Protein 4N4U (pdb70)

CATH classification: 3.40.190.170

Sequence (606 aa):
MATWMAYTFGPSENLANVQGMKRVMEDIEKNTGGEEVKFRLRLAGSSLPIQATDITQQAVGNGTVRFADDGFYLGNVRIAGILRLPMLLRSQEDFDKAYAIMKPYVERDFGKQGVVVLGHFSFPHQVIFSARKLESLADIKGQKLRVSSSPEQAAFVQRRAGGIPVTLGGAEVPSALSSAGTIDGALTASAGGGKIWGDMLKYNLRLPVNYFDGFYLVNKKAFEALSPEMQAKKMRESVARQAPGTTAQIAKEEEGEVTDALRQKGMVIVPSSTPAMEQAATDLVSGYWEDWARREQQGPEAVQALAEVRKALGRTWMAYTFGPSSENLANVQQGMKRVMEDIEKNTGGEVKFRLRLAGSLPIQATDITQQAVGNGTVRFADDGFYLGNVRIAGILRLPMLLRSQEDFDKAYAIMKPYVERDFGKKQGVVVLGHFSFPHQVIFSARKLESLADIKGQKKLRVSSSPEQAAFVQRAGGIPVTLGGAEVPSALSAGTIDGALTASAGGGKIWGDMLKYNLRLPVNYFDGFYLVNKKAFEALSPEMQAKMRESVARQAPGTTAQIAKEEEGEVTDALRQKGMVIVPSSTPAMEQAATDLVSGYWEDWARREQGPEAVQALAEVRKALGR

Solvent-accessible surface area: 25251 Å² total; per-residue (Å²): 119,42,93,5,62,0,1,0,24,1,88,42,112,110,64,8,7,0,60,0,0,82,76,0,13,87,15,0,51,149,34,4,71,14,81,1,94,25,27,32,101,36,28,67,73,45,145,23,128,38,84,56,0,0,100,7,0,16,111,33,82,0,95,0,0,0,0,0,78,0,47,66,32,0,169,13,0,6,0,2,38,2,2,0,0,6,56,42,58,112,14,8,90,87,0,33,74,32,0,93,84,27,0,62,91,35,0,18,166,61,20,1,20,13,15,16,29,1,2,44,27,26,26,5,0,0,0,23,114,124,0,74,37,29,84,37,0,164,44,12,72,0,24,0,70,31,99,34,7,19,10,0,0,98,90,13,33,7,86,41,39,100,33,40,32,104,90,0,32,59,10,19,53,77,36,83,1,15,0,0,1,9,9,0,44,37,5,0,84,92,10,9,16,23,4,26,42,0,0,48,0,12,1,15,17,45,2,0,0,0,0,0,12,66,174,16,4,92,89,32,49,108,114,32,42,58,78,0,109,81,0,0,64,121,39,5,81,28,0,29,60,36,9,54,136,55,9,36,87,13,11,78,48,4,100,80,28,8,12,50,29,25,90,32,62,120,78,25,31,109,45,0,5,96,70,0,25,49,27,0,59,56,12,0,155,150,70,16,118,67,2,55,92,0,0,59,82,0,56,180,44,20,69,75,113,18,59,0,5,0,30,1,85,42,114,104,61,11,7,0,62,0,0,61,79,0,12,114,16,0,38,177,32,7,73,30,131,1,90,18,158,43,98,45,29,68,54,32,127,19,120,77,66,12,3,0,19,6,0,15,113,37,75,0,101,0,0,0,0,0,83,0,54,48,4,0,67,7,0,5,0,3,32,2,1,0,0,4,46,42,96,105,16,14,80,89,0,28,72,33,0,89,84,42,0,61,80,1,0,20,51,37,20,1,23,12,14,15,34,2,13,47,27,24,28,4,0,0,0,42,107,100,0,66,40,24,60,39,0,134,43,0,86,0,42,10,84,36,98,33,8,24,17,0,0,115,95,7,35,5,79,37,21,124,46,39,34,90,91,0,50,74,11,11,91,78,55,82,9,20,0,0,2,14,11,0,42,38,4,0,118,120,17,11,129,51,11,111,41,0,0,54,0,12,1,13,27,42,2,0,0,0,0,0,12,72,174,12,6,100,88,31,51,101,118,38,40,61,79,0,106,77,0,0,64,127,40,4,80,28,0,30,60,34,8,50,140,59,8,35,90,20,9,76,49,9,111,154,148,38,12,59,31,26,99,35,68,110,81,26,27,82,46,0,1,94,68,0,25,35,34,0,64,56,32,0,153,119,19,5,62,33,1,59,94,0,0,54,71,0,54,183,46,20,68,64

Secondary structure (DSSP, 8-state):
-EEEEEE-S--STTSHHHHHHHHHHHHHHHHTTTSEEEEEE-TTSSS--GGGHHHHHHTTSSSEEEES-GGGT-GGGGGGGSTTT--SHHHHHHHHHHHHHHHHHHHHHTTEEEEEEEEEEEEEEEESS--SSSGGGTT-EEEESSHHHHHHHHHTT-EEEE--GGGHHHHHHHTS-SEEEE-IIIIIHHTGGG--EEEEEEEEEEEEEEEEEHHHHHTS-HHHHHHHHHHHHHHHHHHHHHHHHHHHHHHHHHHHHT-EEEE--HHHHHHHHHHHHHHHHHHHHHH-HHHHHHHHHHHHHHT-/-EEEE-S--STTSHHHHHHHHHHHHHHHHTTTSS-EEEE-TTSSS--TT-HHHHHHHTSSSEEEES--TTT-GGGGGGGSTTT--SHHHHHHHHHHHHHHHHHHHHTTTEEEEEEEEEEEEEEEESS---SHHHHTT-EEE-SSHHHHHHHHHTT-EEE---GGGHHHHHHHTS--EEEE-IIIIIHHSGGG--EEEEEEEEEEEEEEEEEHHHHHHS-HHHHHHHHHHHHHHHHHHHHHHHHHHHHHHHHHHHTT-EEE---HHHHHHHHHHHHHHHHHHHHHH-HHHHHHHHHHHHHHT-

Nearest PDB structures (foldseek):
  4n4u-assembly2_B  TM=9.955E-01  e=5.069E-57  Bordetella bronchiseptica RB50
  2pfy-assembly4_D  TM=8.305E-01  e=2.444E-24  Bordetella pertussis Tohama I
  4n6d-assembly1_A  TM=8.624E-01  e=3.225E-19  Maridesulfovibrio salexigens DSM 2638
  7nr2-assembly2_BBB  TM=8.253E-01  e=1.639E-19  Sagittula stellata E-37
  4di3-assembly1_D  TM=8.266E-01  e=2.397E-15  Treponema pallidum subsp. pallidum str. Nichols

InterPro domains:
  IPR018389 TRAP transporter solute receptor DctP [PF03480] (39-306)
  IPR018389 TRAP transporter solute receptor DctP [PTHR33376] (4-321)
  IPR038404 TRAP transporter solute receptor DctP superfamily [G3DSA:3.40.190.170] (25-326)

Structure (mmCIF, N/CA/C/O backbone):
data_4N4U
#
_entry.id   4N4U
#
_cell.length_a   59.568
_cell.length_b   68.532
_cell.length_c   153.008
_cell.angle_alpha   90.00
_cell.angle_beta   90.00
_cell.angle_gamma   90.00
#
_symmetry.space_group_name_H-M   'P 21 21 21'
#
loop_
_entity.id
_entity.type
_entity.pdbx_description
1 polymer 'Putative ABC transporter periplasmic solute-binding protein'
2 non-polymer GLYCEROL
3 water water
#
loop_
_atom_site.group_PDB
_atom_site.id
_atom_site.type_symbol
_atom_site.label_atom_id
_atom_site.label_alt_id
_atom_site.label_comp_id
_atom_site.label_asym_id
_atom_site.label_entity_id
_atom_site.label_seq_id
_atom_site.pdbx_PDB_ins_code
_atom_site.Cartn_x
_atom_site.Cartn_y
_atom_site.Cartn_z
_atom_site.occupancy
_atom_site.B_iso_or_equiv
_atom_site.auth_seq_id
_atom_site.auth_comp_id
_atom_site.auth_asym_id
_atom_site.auth_atom_id
_atom_site.pdbx_PDB_model_num
ATOM 1 N N . MET A 1 23 ? -0.538 93.504 21.015 1.00 53.87 23 MET A N 1
ATOM 2 C CA . MET A 1 23 ? 0.408 94.587 21.273 1.00 62.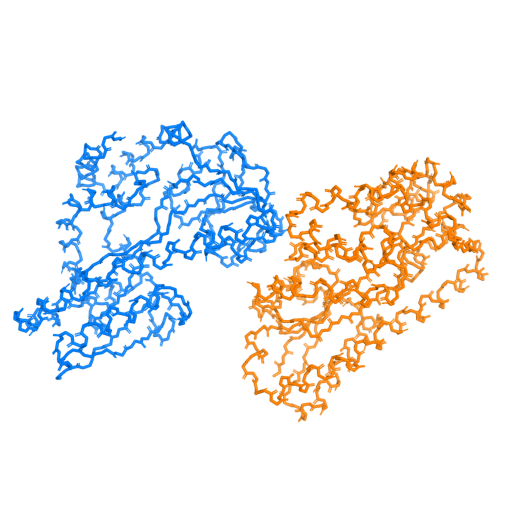28 23 MET A CA 1
ATOM 3 C C . MET A 1 23 ? 1.911 94.263 21.390 1.00 78.90 23 MET A C 1
ATOM 4 O O . MET A 1 23 ? 2.699 95.172 21.364 1.00 49.31 23 MET A O 1
ATOM 6 N N . ALA A 1 24 ? 2.301 92.990 21.569 1.00 56.39 24 ALA A N 1
ATOM 7 C CA . ALA A 1 24 ? 3.700 92.565 21.335 1.00 55.04 24 ALA A CA 1
ATOM 8 C C . ALA A 1 24 ? 3.881 91.113 20.886 1.00 48.15 24 ALA A C 1
ATOM 9 O O . ALA A 1 24 ? 3.145 90.271 21.372 1.00 34.15 24 ALA A O 1
ATOM 11 N N . THR A 1 25 ? 4.888 90.853 20.020 1.00 42.99 25 THR A N 1
ATOM 12 C CA . THR A 1 25 ? 5.330 89.489 19.655 1.00 31.24 25 THR A CA 1
ATOM 13 C C . THR A 1 25 ? 6.706 89.224 20.202 1.00 33.05 25 THR A C 1
ATOM 14 O O . THR A 1 25 ? 7.655 89.861 19.871 1.00 36.28 25 THR A O 1
ATOM 18 N N . TRP A 1 26 ? 6.768 88.250 21.085 1.00 25.96 26 TRP A N 1
ATOM 19 C CA . TRP A 1 26 ? 7.967 87.958 21.839 1.00 25.07 26 TRP A CA 1
ATOM 20 C C . TRP A 1 26 ? 8.684 86.780 21.231 1.00 26.62 26 TRP A C 1
ATOM 21 O O . TRP A 1 26 ? 8.046 85.789 20.888 1.00 29.13 26 TRP A O 1
ATOM 32 N N . MET A 1 27 ? 10.006 86.872 21.159 1.00 28.34 27 MET A N 1
ATOM 33 C CA . MET A 1 27 ? 10.847 85.746 20.760 1.00 29.38 27 MET A CA 1
ATOM 34 C C . MET A 1 27 ? 10.879 84.696 21.848 1.00 26.92 27 MET A C 1
ATOM 35 O O . MET A 1 27 ? 11.102 85.025 23.002 1.00 25.58 27 MET A O 1
ATOM 40 N N . ALA A 1 28 ? 10.659 83.432 21.480 1.00 24.18 28 ALA A N 1
ATOM 41 C CA . ALA A 1 28 ? 10.722 82.326 22.409 1.00 22.93 28 ALA A CA 1
ATOM 42 C C . ALA A 1 28 ? 11.707 81.305 21.869 1.00 27.68 28 ALA A C 1
ATOM 43 O O . ALA A 1 28 ? 11.850 81.169 20.644 1.00 27.62 28 ALA A O 1
ATOM 45 N N . TYR A 1 29 ? 12.339 80.594 22.797 1.00 29.01 29 TYR A N 1
ATOM 46 C CA . TYR A 1 29 ? 13.353 79.594 22.478 1.00 30.60 29 TYR A CA 1
ATOM 47 C C . TYR A 1 29 ? 13.149 78.362 23.346 1.00 27.55 29 TYR A C 1
ATOM 48 O O . TYR A 1 29 ? 12.575 78.441 24.434 1.00 24.80 29 TYR A O 1
ATOM 57 N N . THR A 1 30 ? 13.624 77.207 22.890 1.00 25.47 30 THR A N 1
ATOM 58 C CA . THR A 1 30 ? 13.513 75.980 23.663 1.00 24.85 30 THR A CA 1
ATOM 59 C C . THR A 1 30 ? 14.763 75.162 23.442 1.00 29.94 30 THR A C 1
ATOM 60 O O . THR A 1 30 ? 15.375 75.261 22.379 1.00 26.73 30 THR A O 1
ATOM 64 N N . PHE A 1 31 ? 15.145 74.400 24.455 1.00 27.43 31 PHE A N 1
ATOM 65 C CA . PHE A 1 31 ? 16.289 73.468 24.361 1.00 29.89 31 PHE A CA 1
ATOM 66 C C . PHE A 1 31 ? 15.951 72.217 23.522 1.00 37.84 31 PHE A C 1
ATOM 67 O O . PHE A 1 31 ? 16.851 71.448 23.160 1.00 31.18 31 PHE A O 1
ATOM 75 N N . GLY A 1 32 ? 14.673 72.019 23.205 1.00 29.63 32 GLY A N 1
ATOM 76 C CA . GLY A 1 32 ? 14.266 70.970 22.245 1.00 33.26 32 GLY A CA 1
ATOM 77 C C . GLY A 1 32 ? 14.564 71.305 20.794 1.00 35.10 32 GLY A C 1
ATOM 78 O O . GLY A 1 32 ? 14.161 72.352 20.317 1.00 31.35 32 GLY A O 1
ATOM 79 N N . PRO A 1 33 ? 15.274 70.407 20.065 1.00 28.83 33 PRO A N 1
ATOM 80 C CA . PRO A 1 33 ? 15.624 70.653 18.674 1.00 34.32 33 PRO A CA 1
ATOM 81 C C . PRO A 1 33 ? 14.563 70.334 17.614 1.00 29.79 33 PRO A C 1
ATOM 82 O O . PRO A 1 33 ? 14.747 70.695 16.452 1.00 36.37 33 PRO A O 1
ATOM 86 N N . SER A 1 34 ? 13.494 69.624 17.958 1.00 32.60 34 SER A N 1
ATOM 87 C CA . SER A 1 34 ? 12.465 69.357 16.965 1.00 40.10 34 SER A CA 1
ATOM 88 C C . SER A 1 34 ? 11.058 69.341 17.534 1.00 32.16 34 SER A C 1
ATOM 89 O O . SER A 1 34 ? 10.863 69.179 18.729 1.00 33.69 34 SER A O 1
ATOM 92 N N . GLU A 1 35 ? 10.097 69.470 16.632 1.00 36.14 35 GLU A N 1
ATOM 93 C CA . GLU A 1 35 ? 8.691 69.660 16.960 1.00 34.35 35 GLU A CA 1
ATOM 94 C C . GLU A 1 35 ? 8.018 68.417 17.531 1.00 41.64 35 GLU A C 1
ATOM 95 O O . GLU A 1 35 ? 6.996 68.534 18.191 1.00 38.51 35 GLU A O 1
ATOM 101 N N . ASN A 1 36 ? 8.564 67.228 17.282 1.00 36.40 36 ASN A N 1
ATOM 102 C CA . ASN A 1 36 ? 7.956 65.996 17.831 1.00 39.57 36 ASN A CA 1
ATOM 103 C C . ASN A 1 36 ? 8.144 65.800 19.336 1.00 38.95 36 ASN A C 1
ATOM 104 O O . ASN A 1 36 ? 7.477 64.962 19.935 1.00 37.77 36 ASN A O 1
ATOM 109 N N . LEU A 1 37 ? 9.041 66.566 19.947 1.00 26.15 37 LEU A N 1
ATOM 110 C CA . LEU A 1 37 ? 9.389 66.343 21.330 1.00 25.62 37 LEU A CA 1
ATOM 111 C C . LEU A 1 37 ? 8.273 66.857 22.227 1.00 26.49 37 LEU A C 1
ATOM 112 O O . LEU A 1 37 ? 7.686 67.908 21.955 1.00 25.62 37 LEU A O 1
ATOM 117 N N . ALA A 1 38 ? 8.006 66.101 23.303 1.00 24.37 38 ALA A N 1
ATOM 118 C CA . ALA A 1 38 ? 6.905 66.377 24.220 1.00 26.24 38 ALA A CA 1
ATOM 119 C C . ALA A 1 38 ? 7.170 67.680 24.936 1.00 21.16 38 ALA A C 1
ATOM 120 O O . ALA A 1 38 ? 6.224 68.428 25.176 1.00 21.79 38 ALA A O 1
ATOM 122 N N . ASN A 1 39 ? 8.441 67.989 25.224 1.00 22.17 39 ASN A N 1
ATOM 123 C CA . ASN A 1 39 ? 8.734 69.313 25.848 1.00 25.05 39 ASN A CA 1
ATOM 124 C C . ASN A 1 39 ? 8.381 70.475 24.910 1.00 23.85 39 ASN A C 1
ATOM 125 O O . ASN A 1 39 ? 7.851 71.505 25.336 1.00 25.25 39 ASN A O 1
ATOM 130 N N . VAL A 1 40 ? 8.638 70.310 23.614 1.00 23.22 40 VAL A N 1
ATOM 131 C CA . VAL A 1 40 ? 8.327 71.335 22.644 1.00 24.44 40 VAL A CA 1
ATOM 132 C C . VAL A 1 40 ? 6.821 71.498 22.456 1.00 19.54 40 VAL A C 1
ATOM 133 O O . VAL A 1 40 ? 6.315 72.603 22.414 1.00 25.44 40 VAL A O 1
ATOM 137 N N . GLN A 1 41 ? 6.102 70.379 22.428 1.00 24.74 41 GLN A N 1
ATOM 138 C CA . GLN A 1 41 ? 4.647 70.404 22.337 1.00 22.92 41 GLN A CA 1
ATOM 139 C C . GLN A 1 41 ? 4.057 71.091 23.549 1.00 21.17 41 GLN A C 1
ATOM 140 O O . GLN A 1 41 ? 3.119 71.873 23.444 1.00 22.90 41 GLN A O 1
ATOM 146 N N . GLY A 1 42 ? 4.657 70.812 24.689 1.00 22.09 42 GLY A N 1
ATOM 147 C CA . GLY A 1 42 ? 4.239 71.436 25.938 1.00 21.32 42 GLY A CA 1
ATOM 148 C C . GLY A 1 42 ? 4.510 72.919 25.940 1.00 22.01 42 GLY A C 1
ATOM 149 O O . GLY A 1 42 ? 3.659 73.720 26.346 1.00 22.03 42 GLY A O 1
ATOM 150 N N . MET A 1 43 ? 5.696 73.306 25.477 1.00 22.62 43 MET A N 1
ATOM 151 C CA . MET A 1 43 ? 6.002 74.721 25.272 1.00 28.58 43 MET A CA 1
ATOM 152 C C . MET A 1 43 ? 4.954 75.421 24.395 1.00 25.97 43 MET A C 1
ATOM 153 O O . MET A 1 43 ? 4.486 76.532 24.715 1.00 26.32 43 MET A O 1
ATOM 158 N N . LYS A 1 44 ? 4.549 74.789 23.278 1.00 22.83 44 LYS A N 1
ATOM 159 C CA . LYS A 1 44 ? 3.525 75.343 22.429 1.00 28.07 44 LYS A CA 1
ATOM 160 C C . LYS A 1 44 ? 2.195 75.517 23.150 1.00 21.83 44 LYS A C 1
ATOM 161 O O . LYS A 1 44 ? 1.521 76.529 22.962 1.00 25.44 44 LYS A O 1
ATOM 167 N N . ARG A 1 45 ? 1.825 74.545 23.962 1.00 23.19 45 ARG A N 1
ATOM 168 C CA . ARG A 1 45 ? 0.597 74.654 24.747 1.00 20.84 45 ARG A CA 1
ATOM 169 C C . ARG A 1 45 ? 0.658 75.804 25.736 1.00 20.73 45 ARG A C 1
ATOM 170 O O . ARG A 1 45 ? -0.314 76.521 25.891 1.00 21.46 45 ARG A O 1
ATOM 178 N N . VAL A 1 46 ? 1.803 75.962 26.390 1.00 19.29 46 VAL A N 1
ATOM 179 C CA . VAL A 1 46 ? 2.005 77.102 27.318 1.00 21.50 46 VAL A CA 1
ATOM 180 C C . VAL A 1 46 ? 1.816 78.434 26.574 1.00 24.05 46 VAL A C 1
ATOM 181 O O . VAL A 1 46 ? 1.057 79.297 26.994 1.00 21.49 46 VAL A O 1
ATOM 185 N N . MET A 1 47 ? 2.457 78.566 25.412 1.00 22.62 47 MET A N 1
ATOM 186 C CA . MET A 1 47 ? 2.417 79.804 24.641 1.00 26.41 47 MET A CA 1
ATOM 187 C C . MET A 1 47 ? 1.012 80.082 24.098 1.00 21.98 47 MET A C 1
ATOM 188 O O . MET A 1 47 ? 0.548 81.205 24.154 1.00 24.08 47 MET A O 1
ATOM 193 N N . GLU A 1 48 ? 0.326 79.046 23.621 1.00 21.98 48 GLU A N 1
ATOM 194 C CA . GLU A 1 48 ? -1.048 79.169 23.187 1.00 22.37 48 GLU A CA 1
ATOM 195 C C . GLU A 1 48 ? -1.976 79.670 24.290 1.00 22.11 48 GLU A C 1
ATOM 196 O O . GLU A 1 48 ? -2.829 80.522 24.052 1.00 23.47 48 GLU A O 1
ATOM 202 N N . ASP A 1 49 ? -1.821 79.111 25.485 1.00 23.14 49 ASP A N 1
ATOM 203 C CA . ASP A 1 49 ? -2.622 79.544 26.615 1.00 21.79 49 ASP A CA 1
ATOM 204 C C . ASP A 1 49 ? -2.331 81.009 26.928 1.00 19.96 49 ASP A C 1
ATOM 205 O O . ASP A 1 49 ? -3.255 81.804 27.052 1.00 21.47 49 ASP A O 1
ATOM 210 N N . ILE A 1 50 ? -1.056 81.377 27.030 1.00 18.65 50 ILE A N 1
ATOM 211 C CA . ILE A 1 50 ? -0.702 82.779 27.261 1.00 19.75 50 ILE A CA 1
ATOM 212 C C . ILE A 1 50 ? -1.365 83.738 26.244 1.00 23.46 50 ILE A C 1
ATOM 213 O O . ILE A 1 50 ? -1.913 84.781 26.610 1.00 20.46 50 ILE A O 1
ATOM 218 N N . GLU A 1 51 ? -1.284 83.383 24.967 1.00 20.96 51 GLU A N 1
ATOM 219 C CA . GLU A 1 51 ? -1.841 84.203 23.897 1.00 23.77 51 GLU A CA 1
ATOM 220 C C . GLU A 1 51 ? -3.349 84.388 24.033 1.00 20.23 51 GLU A C 1
ATOM 221 O O . GLU A 1 51 ? -3.841 85.494 23.961 1.00 23.37 51 GLU A O 1
ATOM 227 N N . LYS A 1 52 ? -4.070 83.288 24.262 1.00 21.60 52 LYS A N 1
ATOM 228 C CA . LYS A 1 52 ? -5.513 83.370 24.504 1.00 22.96 52 LYS A CA 1
ATOM 229 C C . LYS A 1 52 ? -5.852 84.150 25.774 1.00 23.75 52 LYS A C 1
ATOM 230 O O . LYS A 1 52 ? -6.716 85.023 25.766 1.00 26.41 52 LYS A O 1
ATOM 236 N N . ASN A 1 53 ? -5.161 83.832 26.862 1.00 21.35 53 ASN A N 1
ATOM 237 C CA . ASN A 1 53 ? -5.470 84.413 28.169 1.00 22.83 53 ASN A CA 1
ATOM 238 C C . ASN A 1 53 ? -5.179 85.916 28.261 1.00 25.88 53 ASN A C 1
ATOM 239 O O . ASN A 1 53 ? -5.835 86.651 29.025 1.00 25.98 53 ASN A O 1
ATOM 244 N N . THR A 1 54 ? -4.194 86.377 27.483 1.00 21.98 54 THR A N 1
ATOM 245 C CA . THR A 1 54 ? -3.877 87.794 27.392 1.00 25.09 54 THR A CA 1
ATOM 246 C C . THR A 1 54 ? -4.679 88.512 26.293 1.00 25.06 54 THR A C 1
ATOM 247 O O . THR A 1 54 ? -4.446 89.705 26.039 1.00 26.55 54 THR A O 1
ATOM 251 N N . GLY A 1 55 ? -5.613 87.818 25.634 1.00 27.09 55 GLY A N 1
ATOM 252 C CA . GLY A 1 55 ? -6.419 88.399 24.544 1.00 28.13 55 GLY A CA 1
ATOM 253 C C . GLY A 1 55 ? -5.577 88.865 23.365 1.00 28.17 55 GLY A C 1
ATOM 254 O O . GLY A 1 55 ? -5.879 89.885 22.719 1.00 31.40 55 GLY A O 1
ATOM 255 N N . GLY A 1 56 ? -4.511 88.117 23.107 1.00 26.17 56 GLY A N 1
ATOM 256 C CA . GLY A 1 56 ? -3.521 88.435 22.096 1.00 29.98 56 GLY A CA 1
ATOM 257 C C . GLY A 1 56 ? -2.516 89.532 22.397 1.00 29.10 56 GLY A C 1
ATOM 258 O O . GLY A 1 56 ? -1.743 89.880 21.497 1.00 35.67 56 GLY A O 1
ATOM 259 N N . GLU A 1 57 ? -2.489 90.063 23.623 1.00 28.80 57 GLU A N 1
ATOM 260 C CA A GLU A 1 57 ? -1.551 91.138 23.993 0.50 27.93 57 GLU A CA 1
ATOM 261 C CA B GLU A 1 57 ? -1.551 91.142 23.951 0.50 29.05 57 GLU A CA 1
ATOM 262 C C . GLU A 1 57 ? -0.111 90.625 23.931 1.00 28.36 57 GLU A C 1
ATOM 263 O O . GLU A 1 57 ? 0.807 91.350 23.545 1.00 30.82 57 GLU A O 1
ATOM 274 N N . VAL A 1 58 ? 0.081 89.359 24.308 1.00 26.29 58 VAL A N 1
ATOM 275 C CA . VAL A 1 58 ? 1.397 88.733 24.282 1.00 25.84 58 VAL A CA 1
ATOM 276 C C . VAL A 1 58 ? 1.315 87.533 23.349 1.00 27.17 58 VAL A C 1
ATOM 277 O O . VAL A 1 58 ? 0.579 86.587 23.627 1.00 28.34 58 VAL A O 1
ATOM 281 N N . LYS A 1 59 ? 2.014 87.630 22.215 1.00 28.54 59 LYS A N 1
ATOM 282 C CA . LYS A 1 59 ? 2.114 86.557 21.223 1.00 29.87 59 LYS A CA 1
ATOM 283 C C . LYS A 1 59 ? 3.556 86.125 21.136 1.00 27.21 59 LYS A C 1
ATOM 284 O O . LYS A 1 59 ? 4.451 86.874 21.532 1.00 33.52 59 LYS A O 1
ATOM 290 N N . PHE A 1 60 ? 3.777 84.912 20.638 1.00 27.18 60 PHE A N 1
ATOM 291 C CA . PHE A 1 60 ? 5.115 84.342 20.567 1.00 26.55 60 PHE A CA 1
ATOM 292 C C . PHE A 1 60 ? 5.510 83.875 19.191 1.00 35.96 60 PHE A C 1
ATOM 293 O O . PHE A 1 60 ? 4.662 83.476 18.392 1.00 33.13 60 PHE A O 1
ATOM 301 N N . ARG A 1 61 ? 6.815 83.945 18.945 1.00 26.79 61 ARG A N 1
ATOM 302 C CA . ARG A 1 61 ? 7.440 83.267 17.824 1.00 33.30 61 ARG A CA 1
ATOM 303 C C . ARG A 1 61 ? 8.472 82.304 18.427 1.00 28.83 61 ARG A C 1
ATOM 304 O O . ARG A 1 61 ? 9.462 82.722 19.030 1.00 28.26 61 ARG A O 1
ATOM 306 N N . LEU A 1 62 ? 8.228 81.004 18.277 1.00 26.68 62 LEU A N 1
ATOM 307 C CA . LEU A 1 62 ? 9.146 80.001 18.781 1.00 26.30 62 LEU A CA 1
ATOM 308 C C . LEU A 1 62 ? 10.251 79.572 17.809 1.00 26.48 62 LEU A C 1
ATOM 309 O O . LEU A 1 62 ? 10.027 79.352 16.606 1.00 30.88 62 LEU A O 1
ATOM 314 N N . ARG A 1 63 ? 11.467 79.541 18.320 1.00 26.34 63 ARG A N 1
ATOM 315 C CA . ARG A 1 63 ? 12.611 78.982 17.627 1.00 31.93 63 ARG A CA 1
ATOM 316 C C . ARG A 1 63 ? 13.136 77.760 18.383 1.00 28.70 63 ARG A C 1
ATOM 317 O O . ARG A 1 63 ? 13.266 77.757 19.607 1.00 28.03 63 ARG A O 1
ATOM 325 N N . LEU A 1 64 ? 13.469 76.710 17.639 1.00 33.16 64 LEU A N 1
ATOM 326 C CA . LEU A 1 64 ? 13.947 75.482 18.236 1.00 29.06 64 LEU A CA 1
ATOM 327 C C . LEU A 1 64 ? 15.455 75.514 18.453 1.00 29.64 64 LEU A C 1
ATOM 328 O O . LEU A 1 64 ? 16.171 76.338 17.871 1.00 35.10 64 LEU A O 1
ATOM 333 N N . ALA A 1 65 ? 15.925 74.599 19.286 1.00 29.03 65 ALA A N 1
ATOM 334 C CA . ALA A 1 65 ? 17.319 74.582 19.710 1.00 32.60 65 ALA A CA 1
ATOM 335 C C . ALA A 1 65 ? 18.173 74.497 18.465 1.00 45.14 65 ALA A C 1
ATOM 336 O O . ALA A 1 65 ? 17.857 73.734 17.551 1.00 33.00 65 ALA A O 1
ATOM 338 N N . GLY A 1 66 ? 19.199 75.339 18.394 1.00 40.15 66 GLY A N 1
ATOM 339 C CA . GLY A 1 66 ? 20.093 75.376 17.224 1.00 45.61 66 GLY A CA 1
ATOM 340 C C . GLY A 1 66 ? 19.734 76.378 16.136 1.00 50.71 66 GLY A C 1
ATOM 341 O O . GLY A 1 66 ? 20.613 76.800 15.371 1.00 51.44 66 GLY A O 1
ATOM 342 N N . SER A 1 67 ? 18.456 76.759 16.039 1.00 47.21 67 SER A N 1
ATOM 343 C CA A SER A 1 67 ? 18.020 77.728 15.028 0.50 40.68 67 SER A CA 1
ATOM 344 C CA B SER A 1 67 ? 18.014 77.727 15.031 0.50 39.29 67 SER A CA 1
ATOM 345 C C . SER A 1 67 ? 18.477 79.143 15.371 1.00 45.19 67 SER A C 1
ATOM 346 O O . SER A 1 67 ? 18.371 80.042 14.555 1.00 52.60 67 SER A O 1
ATOM 351 N N . LEU A 1 68 ? 18.968 79.342 16.593 1.00 45.84 68 LEU A N 1
ATOM 352 C CA . LEU A 1 68 ? 19.601 80.605 16.977 1.00 40.37 68 LEU A CA 1
ATOM 353 C C . LEU A 1 68 ? 20.969 80.257 17.562 1.00 46.26 68 LEU A C 1
ATOM 354 O O . LEU A 1 68 ? 21.147 79.162 18.103 1.00 43.02 68 LEU A O 1
ATOM 359 N N . PRO A 1 69 ? 21.942 81.177 17.481 1.00 45.57 69 PRO A N 1
ATOM 360 C CA . PRO A 1 69 ? 23.280 80.819 17.944 1.00 45.78 69 PRO A CA 1
ATOM 361 C C . PRO A 1 69 ? 23.395 80.886 19.463 1.00 38.26 69 PRO A C 1
ATOM 362 O O . PRO A 1 69 ? 24.212 81.637 19.996 1.00 46.29 69 PRO A O 1
ATOM 366 N N . ILE A 1 70 ? 22.557 80.092 20.138 1.00 39.14 70 ILE A N 1
ATOM 367 C CA . ILE A 1 70 ? 22.505 79.991 21.585 1.00 41.83 70 ILE A CA 1
ATOM 368 C C . ILE A 1 70 ? 22.773 78.527 21.952 1.00 39.37 70 ILE A C 1
ATOM 369 O O . ILE A 1 70 ? 21.968 77.648 21.638 1.00 43.43 70 ILE A O 1
ATOM 374 N N . GLN A 1 71 ? 23.890 78.262 22.616 1.00 45.55 71 GLN A N 1
ATOM 375 C CA . GLN A 1 71 ? 24.137 76.923 23.191 1.00 52.67 71 GLN A CA 1
ATOM 376 C C . GLN A 1 71 ? 23.156 76.644 24.331 1.00 43.21 71 GLN A C 1
ATOM 377 O O . GLN A 1 71 ? 22.757 77.570 25.027 1.00 40.16 71 GLN A O 1
ATOM 383 N N . ALA A 1 72 ? 22.789 75.371 24.536 1.00 45.93 72 ALA A N 1
ATOM 384 C CA . ALA A 1 72 ? 21.775 74.990 25.546 1.00 41.05 72 ALA A CA 1
ATOM 385 C C . ALA A 1 72 ? 22.076 75.501 26.955 1.00 36.37 72 ALA A C 1
ATOM 386 O O . ALA A 1 72 ? 21.152 75.984 27.687 1.00 42.63 72 ALA A O 1
ATOM 388 N N . THR A 1 73 ? 23.361 75.468 27.326 1.00 34.45 73 THR A N 1
ATOM 389 C CA . THR A 1 73 ? 23.750 75.949 28.662 1.00 31.27 73 THR A CA 1
ATOM 390 C C . THR A 1 73 ? 23.726 77.486 28.777 1.00 25.98 73 THR A C 1
ATOM 391 O O . THR A 1 73 ? 23.945 78.013 29.882 1.00 35.69 73 THR A O 1
ATOM 395 N N . ASP A 1 74 ? 23.454 78.192 27.668 1.00 28.23 74 ASP A N 1
ATOM 396 C CA . ASP A 1 74 ? 23.396 79.658 27.649 1.00 29.45 74 ASP A CA 1
ATOM 397 C C . ASP A 1 74 ? 21.962 80.209 27.495 1.00 27.03 74 ASP A C 1
ATOM 398 O O . ASP A 1 74 ? 21.791 81.399 27.213 1.00 28.56 74 ASP A O 1
ATOM 403 N N . ILE A 1 75 ? 20.939 79.375 27.705 1.00 26.64 75 ILE A N 1
ATOM 404 C CA . ILE A 1 75 ? 19.542 79.870 27.580 1.00 25.00 75 ILE A CA 1
ATOM 405 C C . ILE A 1 75 ? 19.198 80.876 28.680 1.00 24.09 75 ILE A C 1
ATOM 406 O O . ILE A 1 75 ? 18.565 81.897 28.423 1.00 24.12 75 ILE A O 1
ATOM 411 N N . THR A 1 76 ? 19.587 80.587 29.914 1.00 20.75 76 THR A N 1
ATOM 412 C CA . THR A 1 76 ? 19.312 81.516 31.004 1.00 23.10 76 THR A CA 1
ATOM 413 C C . THR A 1 76 ? 19.919 82.896 30.713 1.00 31.45 76 THR A C 1
ATOM 414 O O . THR A 1 76 ? 19.260 83.911 30.907 1.00 24.63 76 THR A O 1
ATOM 418 N N . GLN A 1 77 ? 21.151 82.931 30.212 1.00 26.72 77 GLN A N 1
ATOM 419 C CA A GLN A 1 77 ? 21.753 84.219 29.889 0.50 26.43 77 GLN A CA 1
ATOM 420 C CA B GLN A 1 77 ? 21.824 84.173 29.765 0.50 23.39 77 GLN A CA 1
ATOM 421 C C . GLN A 1 77 ? 21.046 84.920 28.691 1.00 29.05 77 GLN A C 1
ATOM 422 O O . GLN A 1 77 ? 20.888 86.131 28.736 1.00 28.58 77 GLN A O 1
ATOM 433 N N . ALA A 1 78 ? 20.590 84.174 27.677 1.00 24.44 78 ALA A N 1
ATOM 434 C CA . ALA A 1 78 ? 19.847 84.724 26.554 1.00 27.18 78 ALA A CA 1
ATOM 435 C C . ALA A 1 78 ? 18.505 85.308 26.987 1.00 24.70 78 ALA A C 1
ATOM 436 O O . ALA A 1 78 ? 18.075 86.315 26.439 1.00 25.48 78 ALA A O 1
ATOM 438 N N . VAL A 1 79 ? 17.848 84.656 27.952 1.00 23.14 79 VAL A N 1
ATOM 439 C CA . VAL A 1 79 ? 16.571 85.163 28.478 1.00 21.84 79 VAL A CA 1
ATOM 440 C C . VAL A 1 79 ? 16.866 86.415 29.300 1.00 24.72 79 VAL A C 1
ATOM 441 O O . VAL A 1 79 ? 16.177 87.432 29.182 1.00 23.25 79 VAL A O 1
ATOM 445 N N . GLY A 1 80 ? 17.911 86.340 30.109 1.00 23.10 80 GLY A N 1
ATOM 446 C CA . GLY A 1 80 ? 18.257 87.424 31.020 1.00 23.58 80 GLY A CA 1
ATOM 447 C C . GLY A 1 80 ? 18.638 88.717 30.327 1.00 28.77 80 GLY A C 1
ATOM 448 O O . GLY A 1 80 ? 18.361 89.797 30.852 1.00 28.42 80 GLY A O 1
ATOM 449 N N . ASN A 1 81 ? 19.262 88.624 29.153 1.00 27.86 81 ASN A N 1
ATOM 450 C CA . ASN A 1 81 ? 19.619 89.832 28.394 1.00 32.02 81 ASN A CA 1
ATOM 451 C C . ASN A 1 81 ? 18.612 90.227 27.296 1.00 31.74 81 ASN A C 1
ATOM 452 O O . ASN A 1 81 ? 18.813 91.217 26.588 1.00 37.50 81 ASN A O 1
ATOM 457 N N . GLY A 1 82 ? 17.534 89.464 27.159 1.00 29.63 82 GLY A N 1
ATOM 458 C CA . GLY A 1 82 ? 16.466 89.784 26.224 1.00 30.41 82 GLY A CA 1
ATOM 459 C C . GLY A 1 82 ? 16.671 89.393 24.782 1.00 35.86 82 GLY A C 1
ATOM 460 O O . GLY A 1 82 ? 15.863 89.774 23.917 1.00 32.55 82 GLY A O 1
ATOM 461 N N . THR A 1 83 ? 17.729 88.636 24.490 1.00 28.28 83 THR A N 1
ATOM 462 C CA . THR A 1 83 ? 17.896 88.090 23.147 1.00 32.26 83 THR A CA 1
ATOM 463 C C . THR A 1 83 ? 16.659 87.273 22.807 1.00 31.58 83 THR A C 1
ATOM 464 O O . THR A 1 83 ? 16.162 87.329 21.682 1.00 32.45 83 THR A O 1
ATOM 468 N N . VAL A 1 84 ? 16.167 86.530 23.794 1.00 27.65 84 VAL A N 1
ATOM 469 C CA . VAL A 1 84 ? 14.837 85.953 23.719 1.00 27.39 84 VAL A CA 1
ATOM 470 C C . VAL A 1 84 ? 14.092 86.401 24.951 1.00 25.34 84 VAL A C 1
ATOM 471 O O . VAL A 1 84 ? 14.705 86.753 25.948 1.00 28.43 84 VAL A O 1
ATOM 475 N N . ARG A 1 85 ? 12.771 86.401 24.891 1.00 23.56 85 ARG A N 1
ATOM 476 C CA . ARG A 1 85 ? 12.002 86.853 26.055 1.00 27.80 85 ARG A CA 1
ATOM 477 C C . ARG A 1 85 ? 11.418 85.748 26.900 1.00 23.68 85 ARG A C 1
ATOM 478 O O . ARG A 1 85 ? 11.077 85.997 28.048 1.00 20.29 85 ARG A O 1
ATOM 486 N N . PHE A 1 86 ? 11.261 84.554 26.335 1.00 21.72 86 PHE A N 1
ATOM 487 C CA . PHE A 1 86 ? 10.647 83.436 27.010 1.00 20.38 86 PHE A CA 1
ATOM 488 C C . PHE A 1 86 ? 11.247 82.124 26.516 1.00 21.17 86 PHE A C 1
ATOM 489 O O . PHE A 1 86 ? 11.517 81.952 25.323 1.00 22.34 86 PHE A O 1
ATOM 497 N N . ALA A 1 87 ? 11.510 81.220 27.435 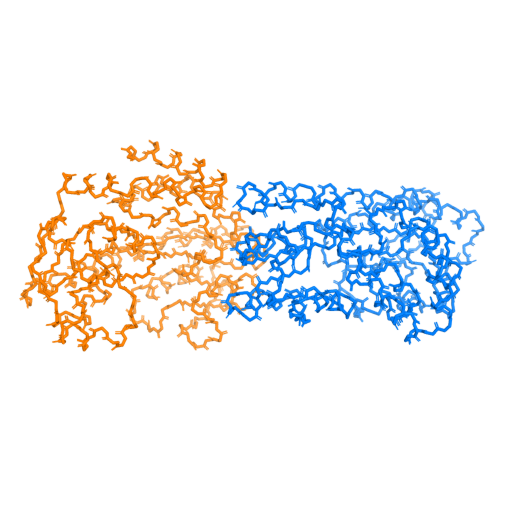1.00 20.32 87 ALA A N 1
ATOM 498 C CA . ALA A 1 87 ? 12.152 79.953 27.057 1.00 19.84 87 ALA A CA 1
ATOM 499 C C . ALA A 1 87 ? 11.893 78.864 28.056 1.00 19.92 87 ALA A C 1
ATOM 500 O O . ALA A 1 87 ? 11.534 79.143 29.194 1.00 19.91 87 ALA A O 1
ATOM 502 N N . ASP A 1 88 ? 12.032 77.600 27.638 1.00 21.60 88 ASP A N 1
ATOM 503 C CA . ASP A 1 88 ? 12.265 76.554 28.645 1.00 18.28 88 ASP A CA 1
ATOM 504 C C . ASP A 1 88 ? 13.754 76.249 28.702 1.00 21.46 88 ASP A C 1
ATOM 505 O O . ASP A 1 88 ? 14.473 76.433 27.743 1.00 21.72 88 ASP A O 1
ATOM 510 N N . ASP A 1 89 ? 14.216 75.819 29.871 1.00 18.69 89 ASP A N 1
ATOM 511 C CA . ASP A 1 89 ? 15.635 75.567 30.062 1.00 19.56 89 ASP A CA 1
ATOM 512 C C . ASP A 1 89 ? 15.832 74.433 31.067 1.00 16.90 89 ASP A C 1
ATOM 513 O O . ASP A 1 89 ? 15.343 74.440 32.204 1.00 18.33 89 ASP A O 1
ATOM 518 N N . GLY A 1 90 ? 16.557 73.421 30.613 1.00 19.15 90 GLY A N 1
ATOM 519 C CA . GLY A 1 90 ? 16.932 72.316 31.450 1.00 18.49 90 GLY A CA 1
ATOM 520 C C . GLY A 1 90 ? 18.414 72.302 31.788 1.00 20.26 90 GLY A C 1
ATOM 521 O O . GLY A 1 90 ? 18.918 71.322 32.327 1.00 20.45 90 GLY A O 1
ATOM 522 N N . PHE A 1 91 ? 19.115 73.382 31.484 1.00 20.64 91 PHE A N 1
ATOM 523 C CA . PHE A 1 91 ? 20.578 73.443 31.618 1.00 21.29 91 PHE A CA 1
ATOM 524 C C . PHE A 1 91 ? 20.975 74.695 32.389 1.00 21.67 91 PHE A C 1
ATOM 525 O O . PHE A 1 91 ? 21.995 75.314 32.122 1.00 24.84 91 PHE A O 1
ATOM 533 N N . TYR A 1 92 ? 20.139 75.022 33.363 1.00 21.79 92 TYR A N 1
ATOM 534 C CA . TYR A 1 92 ? 20.225 76.255 34.156 1.00 19.02 92 TYR A CA 1
ATOM 535 C C . TYR A 1 92 ? 21.192 76.131 35.336 1.00 22.40 92 TYR A C 1
ATOM 536 O O . TYR A 1 92 ? 21.425 77.138 36.025 1.00 21.02 92 TYR A O 1
ATOM 545 N N . LEU A 1 93 ? 21.726 74.933 35.603 1.00 21.22 93 LEU A N 1
ATOM 546 C CA . LEU A 1 93 ? 22.489 74.740 36.861 1.00 21.14 93 LEU A CA 1
ATOM 547 C C . LEU A 1 93 ? 23.799 75.503 36.864 1.00 20.63 93 LEU A C 1
ATOM 548 O O . LEU A 1 93 ? 24.308 75.857 37.930 1.00 23.44 93 LEU A O 1
ATOM 553 N N . GLY A 1 94 ? 24.344 75.796 35.690 1.00 20.46 94 GLY A N 1
ATOM 554 C CA . GLY A 1 94 ? 25.564 76.582 35.593 1.00 23.17 94 GLY A CA 1
ATOM 555 C C . GLY A 1 94 ? 25.380 77.988 36.124 1.00 23.35 94 GLY A C 1
ATOM 556 O O . GLY A 1 94 ? 26.276 78.535 36.780 1.00 23.85 94 GLY A O 1
ATOM 557 N N . ASN A 1 95 ? 24.203 78.559 35.869 1.00 21.96 95 ASN A N 1
ATOM 558 C CA . ASN A 1 95 ? 23.871 79.916 36.322 1.00 22.74 95 ASN A CA 1
ATOM 559 C C . ASN A 1 95 ? 23.205 79.981 37.686 1.00 19.83 95 ASN A C 1
ATOM 560 O O . ASN A 1 95 ? 23.307 81.003 38.374 1.00 21.30 95 ASN A O 1
ATOM 565 N N . VAL A 1 96 ? 22.493 78.922 38.072 1.00 19.05 96 VAL A N 1
ATOM 566 C CA . VAL A 1 96 ? 21.765 78.882 39.338 1.00 16.91 96 VAL A CA 1
ATOM 567 C C . VAL A 1 96 ? 22.227 77.615 40.079 1.00 17.63 96 VAL A C 1
ATOM 568 O O . VAL A 1 96 ? 21.539 76.583 40.137 1.00 17.00 96 VAL A O 1
ATOM 572 N N . ARG A 1 97 ? 23.436 77.709 40.605 1.00 17.94 97 ARG A N 1
ATOM 573 C CA . ARG A 1 97 ? 24.098 76.581 41.240 1.00 18.79 97 ARG A CA 1
ATOM 574 C C . ARG A 1 97 ? 23.314 75.975 42.414 1.00 18.20 97 ARG A C 1
ATOM 575 O O . ARG A 1 97 ? 23.323 74.755 42.585 1.00 18.52 97 ARG A O 1
ATOM 583 N N . ILE A 1 98 ? 22.640 76.807 43.204 1.00 20.69 98 ILE A N 1
ATOM 584 C CA . ILE A 1 98 ? 22.003 76.273 44.410 1.00 20.80 98 ILE A CA 1
ATOM 585 C C . ILE A 1 98 ? 20.815 75.366 44.062 1.00 21.36 98 ILE A C 1
ATOM 586 O O . ILE A 1 98 ? 20.436 74.509 44.845 1.00 22.08 98 ILE A O 1
ATOM 591 N N . ALA A 1 99 ? 20.271 75.491 42.849 1.00 16.79 99 ALA A N 1
ATOM 592 C CA . ALA A 1 99 ? 19.218 74.586 42.397 1.00 16.13 99 ALA A CA 1
ATOM 593 C C . ALA A 1 99 ? 19.685 73.126 42.229 1.00 15.78 99 ALA A C 1
ATOM 594 O O . ALA A 1 99 ? 18.861 72.239 42.045 1.00 16.55 99 ALA A O 1
ATOM 596 N N . GLY A 1 100 ? 20.990 72.876 42.273 1.00 16.30 100 GLY A N 1
ATOM 597 C CA . GLY A 1 100 ? 21.496 71.517 42.044 1.00 16.49 100 GLY A CA 1
ATOM 598 C C . GLY A 1 100 ? 21.018 70.535 43.099 1.00 16.94 100 GLY A C 1
ATOM 599 O O . GLY A 1 100 ? 21.049 69.339 42.851 1.00 16.99 100 GLY A O 1
ATOM 600 N N . ILE A 1 101 ? 20.567 71.036 44.248 1.00 17.26 101 ILE A N 1
ATOM 601 C CA . ILE A 1 101 ? 19.950 70.189 45.293 1.00 18.22 101 ILE A CA 1
ATOM 602 C C . ILE A 1 101 ? 18.816 69.342 44.688 1.00 18.20 101 ILE A C 1
ATOM 603 O O . ILE A 1 101 ? 18.635 68.176 45.059 1.00 17.44 101 ILE A O 1
ATOM 608 N N . LEU A 1 102 ? 18.087 69.925 43.739 1.00 15.65 102 LEU A N 1
ATOM 609 C CA . LEU A 1 102 ? 16.920 69.300 43.137 1.00 16.12 102 LEU A CA 1
ATOM 610 C C . LEU A 1 102 ? 17.262 68.147 42.191 1.00 16.27 102 LEU A C 1
ATOM 611 O O . LEU A 1 102 ? 16.344 67.451 41.725 1.00 17.33 102 LEU A O 1
ATOM 616 N N . ARG A 1 103 ? 18.549 67.905 41.968 1.00 14.34 103 ARG A N 1
ATOM 617 C CA . ARG A 1 103 ? 18.991 66.778 41.129 1.00 16.32 103 ARG A CA 1
ATOM 618 C C . ARG A 1 103 ? 19.950 65.838 41.858 1.00 16.08 103 ARG A C 1
ATOM 619 O O . ARG A 1 103 ? 20.546 64.985 41.249 1.00 15.40 103 ARG A O 1
ATOM 627 N N . LEU A 1 104 ? 20.071 65.958 43.186 1.00 15.68 104 LEU A N 1
ATOM 628 C CA . LEU A 1 104 ? 20.991 65.088 43.913 1.00 17.29 104 LEU A CA 1
ATOM 629 C C . LEU A 1 104 ? 20.465 63.651 43.847 1.00 16.78 104 LEU A C 1
ATOM 630 O O . LEU A 1 104 ? 19.254 63.425 43.888 1.00 16.31 104 LEU A O 1
ATOM 635 N N . PRO A 1 105 ? 21.368 62.681 43.655 1.00 14.49 105 PRO A N 1
ATOM 636 C CA . PRO A 1 105 ? 20.911 61.298 43.408 1.00 13.98 105 PRO A CA 1
ATOM 637 C C . PRO A 1 105 ? 20.150 60.704 44.597 1.00 14.82 105 PRO A C 1
ATOM 638 O O . PRO A 1 105 ? 20.581 60.838 45.742 1.00 16.94 105 PRO A O 1
ATOM 642 N N . MET A 1 106 ? 19.016 60.086 44.287 1.00 15.55 106 MET A N 1
ATOM 643 C CA . MET A 1 106 ? 18.110 59.455 45.253 1.00 15.72 106 MET A CA 1
ATOM 644 C C . MET A 1 106 ? 17.298 60.386 46.118 1.00 17.59 106 MET A C 1
ATOM 645 O O . MET A 1 106 ? 16.504 59.926 46.936 1.00 19.75 106 MET A O 1
ATOM 650 N N . LEU A 1 107 ? 17.490 61.694 45.988 1.00 15.85 107 LEU A N 1
ATOM 651 C CA . LEU A 1 107 ? 16.839 62.601 46.935 1.00 16.01 107 LEU A CA 1
ATOM 652 C C . LEU A 1 107 ? 15.331 62.764 46.685 1.00 16.82 107 LEU A C 1
ATOM 653 O O . LEU A 1 107 ? 14.550 62.740 47.624 1.00 17.90 107 LEU A O 1
ATOM 658 N N . LEU A 1 108 ? 14.928 62.927 45.437 1.00 16.03 108 LEU A N 1
ATOM 659 C CA . LEU A 1 108 ? 13.516 63.148 45.108 1.00 17.32 108 LEU A CA 1
ATOM 660 C C . LEU A 1 108 ? 12.913 61.931 44.446 1.00 18.12 108 LEU A C 1
ATOM 661 O O . LEU A 1 108 ? 13.427 61.477 43.424 1.00 17.96 108 LEU A O 1
ATOM 666 N N . ARG A 1 109 ? 11.787 61.457 44.962 1.00 17.57 109 ARG A N 1
ATOM 667 C CA . ARG A 1 109 ? 11.143 60.228 44.430 1.00 17.87 109 ARG A CA 1
ATOM 668 C C . ARG A 1 109 ? 9.832 60.477 43.708 1.00 18.81 109 ARG A C 1
ATOM 669 O O . ARG A 1 109 ? 9.233 59.542 43.182 1.00 17.48 109 ARG A O 1
ATOM 677 N N . SER A 1 110 ? 9.372 61.719 43.705 1.00 16.35 110 SER A N 1
ATOM 678 C CA . SER A 1 110 ? 8.044 62.053 43.233 1.00 16.66 110 SER A CA 1
ATOM 679 C C . SER A 1 110 ? 7.964 63.531 43.005 1.00 15.84 110 SER A C 1
ATOM 680 O O . SER A 1 110 ? 8.809 64.288 43.479 1.00 17.41 110 SER A O 1
ATOM 683 N N . GLN A 1 111 ? 6.949 63.950 42.259 1.00 16.39 111 GLN A N 1
ATOM 684 C CA . GLN A 1 111 ? 6.700 65.375 42.145 1.00 17.21 111 GLN A CA 1
ATOM 685 C C . GLN A 1 111 ? 6.239 66.011 43.470 1.00 18.01 111 GLN A C 1
ATOM 686 O O . GLN A 1 111 ? 6.467 67.195 43.668 1.00 18.67 111 GLN A O 1
ATOM 692 N N . GLU A 1 112 ? 5.617 65.246 44.367 1.00 18.19 112 GLU A N 1
ATOM 693 C CA . GLU A 1 112 ? 5.312 65.753 45.704 1.00 19.54 112 GLU A CA 1
ATOM 694 C C . GLU A 1 112 ? 6.618 66.067 46.465 1.00 21.35 112 GLU A C 1
ATOM 695 O O . GLU A 1 112 ? 6.732 67.115 47.139 1.00 19.44 112 GLU A O 1
ATOM 701 N N . ASP A 1 113 ? 7.611 65.195 46.323 1.00 18.72 113 ASP A N 1
ATOM 702 C CA . ASP A 1 113 ? 8.942 65.486 46.873 1.00 18.79 113 ASP A CA 1
ATOM 703 C C . ASP A 1 113 ? 9.502 66.755 46.224 1.00 17.55 113 ASP A C 1
ATOM 704 O O . ASP A 1 113 ? 10.067 67.596 46.935 1.00 17.42 113 ASP A O 1
ATOM 709 N N . PHE A 1 114 ? 9.403 66.881 44.898 1.00 18.15 114 PHE A N 1
ATOM 710 C CA . PHE A 1 114 ? 9.881 68.086 44.268 1.00 17.57 114 PHE A CA 1
ATOM 711 C C . PHE A 1 114 ? 9.198 69.315 44.872 1.00 19.57 114 PHE A C 1
ATOM 712 O O . PHE A 1 114 ? 9.847 70.316 45.182 1.00 18.28 114 PHE A O 1
ATOM 720 N N . ASP A 1 115 ? 7.884 69.265 44.996 1.00 19.19 115 ASP A N 1
ATOM 721 C CA . ASP A 1 115 ? 7.138 70.413 45.522 1.00 21.32 115 ASP A CA 1
ATOM 722 C C . ASP A 1 115 ? 7.617 70.791 46.936 1.00 17.81 115 ASP A C 1
ATOM 723 O O . ASP A 1 115 ? 7.780 71.988 47.236 1.00 19.30 115 ASP A O 1
ATOM 728 N N . LYS A 1 116 ? 7.839 69.790 47.778 1.00 18.52 116 LYS A N 1
ATOM 729 C CA . LYS A 1 116 ? 8.321 70.046 49.125 1.00 19.09 116 LYS A CA 1
ATOM 730 C C . LYS A 1 116 ? 9.700 70.696 49.089 1.00 20.33 116 LYS A C 1
ATOM 731 O O . LYS A 1 116 ? 9.954 71.680 49.809 1.00 19.96 116 LYS A O 1
ATOM 737 N N . ALA A 1 117 ? 10.578 70.176 48.235 1.00 17.46 117 ALA A N 1
ATOM 738 C CA . ALA A 1 117 ? 11.923 70.708 48.137 1.00 16.51 117 ALA A CA 1
ATOM 739 C C . ALA A 1 117 ? 11.888 72.101 47.544 1.00 16.93 117 ALA A C 1
ATOM 740 O O . ALA A 1 117 ? 12.646 72.972 47.969 1.00 17.91 117 ALA A O 1
ATOM 742 N N . TYR A 1 118 ? 11.073 72.300 46.504 1.00 15.28 118 TYR A N 1
ATOM 743 C CA . TYR A 1 118 ? 11.054 73.590 45.855 1.00 17.79 118 TYR A CA 1
ATOM 744 C C . TYR A 1 118 ? 10.441 74.686 46.724 1.00 20.00 118 TYR A C 1
ATOM 745 O O . TYR A 1 118 ? 10.844 75.854 46.574 1.00 19.80 118 TYR A O 1
ATOM 754 N N . ALA A 1 119 ? 9.521 74.338 47.639 1.00 19.52 119 ALA A N 1
ATOM 755 C CA . ALA A 1 119 ? 9.005 75.337 48.602 1.00 20.64 119 ALA A CA 1
ATOM 756 C C . ALA A 1 119 ? 10.156 75.952 49.389 1.00 23.68 119 ALA A C 1
ATOM 757 O O . ALA A 1 119 ? 10.133 77.140 49.708 1.00 22.48 119 ALA A O 1
ATOM 759 N N . ILE A 1 120 ? 11.166 75.146 49.686 1.00 20.50 120 ILE A N 1
ATOM 760 C CA . ILE A 1 120 ? 12.364 75.583 50.383 1.00 19.77 120 ILE A CA 1
ATOM 761 C C . ILE A 1 120 ? 13.342 76.312 49.439 1.00 20.53 120 ILE A C 1
ATOM 762 O O . ILE A 1 120 ? 13.917 77.351 49.809 1.00 22.00 120 ILE A O 1
ATOM 767 N N . MET A 1 121 ? 13.540 75.761 48.243 1.00 19.16 121 MET A N 1
ATOM 768 C CA . MET A 1 121 ? 14.537 76.282 47.322 1.00 20.27 121 MET A CA 1
ATOM 769 C C . MET A 1 121 ? 14.087 77.570 46.627 1.00 17.66 121 MET A C 1
ATOM 770 O O . MET A 1 121 ? 14.933 78.391 46.246 1.00 18.44 121 MET A O 1
ATOM 775 N N . LYS A 1 122 ? 12.777 77.737 46.462 1.00 20.01 122 LYS A N 1
ATOM 776 C CA . LYS A 1 122 ? 12.211 78.832 45.646 1.00 19.53 122 LYS A CA 1
ATOM 777 C C . LYS A 1 122 ? 12.826 80.222 45.928 1.00 21.34 122 LYS A C 1
ATOM 778 O O . LYS A 1 122 ? 13.208 80.918 44.992 1.00 20.50 122 LYS A O 1
ATOM 784 N N . PRO A 1 123 ? 12.938 80.644 47.189 1.00 19.70 123 PRO A N 1
ATOM 785 C CA . PRO A 1 123 ? 13.472 82.026 47.374 1.00 22.89 123 PRO A CA 1
ATOM 786 C C . PRO A 1 123 ? 14.909 82.199 46.858 1.00 22.65 123 PRO A C 1
ATOM 787 O O . PRO A 1 123 ? 15.226 83.241 46.280 1.00 22.33 123 PRO A O 1
ATOM 791 N N . TYR A 1 124 ? 15.747 81.163 47.017 1.00 20.82 124 TYR A N 1
ATOM 792 C CA . TYR A 1 124 ? 17.136 81.198 46.584 1.00 18.47 124 TYR A CA 1
ATOM 793 C C . TYR A 1 124 ? 17.178 81.196 45.047 1.00 17.16 124 TYR A C 1
ATOM 794 O O . TYR A 1 124 ? 17.922 81.950 44.434 1.00 19.72 124 TYR A O 1
ATOM 803 N N . VAL A 1 125 ? 16.371 80.318 44.477 1.00 18.08 125 VAL A N 1
ATOM 804 C CA . VAL A 1 125 ? 16.321 80.149 43.019 1.00 18.05 125 VAL A CA 1
ATOM 805 C C . VAL A 1 125 ? 15.771 81.388 42.333 1.00 20.85 125 VAL A C 1
ATOM 806 O O . VAL A 1 125 ? 16.365 81.863 41.348 1.00 18.14 125 VAL A O 1
ATOM 810 N N . GLU A 1 126 ? 14.649 81.917 42.832 1.00 18.81 126 GLU A N 1
ATOM 811 C CA . GLU A 1 126 ? 14.111 83.156 42.261 1.00 19.72 126 GLU A CA 1
ATOM 812 C C . GLU A 1 126 ? 15.086 84.310 42.459 1.00 17.93 126 GLU A C 1
ATOM 813 O O . GLU A 1 126 ? 15.242 85.141 41.580 1.00 19.51 126 GLU A O 1
ATOM 819 N N . ARG A 1 127 ? 15.737 84.394 43.618 1.00 20.15 127 ARG A N 1
ATOM 820 C CA . ARG A 1 127 ? 16.712 85.468 43.824 1.00 19.19 127 ARG A CA 1
ATOM 821 C C . ARG A 1 127 ? 17.817 85.402 42.773 1.00 19.57 127 ARG A C 1
ATOM 822 O O . ARG A 1 127 ? 18.125 86.394 42.123 1.00 21.62 127 ARG A O 1
ATOM 830 N N . ASP A 1 128 ? 18.410 84.230 42.584 1.00 18.80 128 ASP A N 1
ATOM 831 C CA . ASP A 1 128 ? 19.564 84.105 41.700 1.00 18.35 128 ASP A CA 1
ATOM 832 C C . ASP A 1 128 ? 19.220 84.215 40.210 1.00 18.60 128 ASP A C 1
ATOM 833 O O . ASP A 1 128 ? 19.968 84.792 39.470 1.00 20.38 128 ASP A O 1
ATOM 838 N N . PHE A 1 129 ? 18.071 83.693 39.783 1.00 17.39 129 PHE A N 1
ATOM 839 C CA . PHE A 1 129 ? 17.607 83.996 38.429 1.00 17.55 129 PHE A CA 1
ATOM 840 C C . PHE A 1 129 ? 17.361 85.502 38.292 1.00 17.96 129 PHE A C 1
ATOM 841 O O . PHE A 1 129 ? 17.690 86.087 37.265 1.00 20.37 129 PHE A O 1
ATOM 849 N N . GLY A 1 130 ? 16.776 86.128 39.319 1.00 18.60 130 GLY A N 1
ATOM 850 C CA . GLY A 1 130 ? 16.422 87.550 39.255 1.00 21.35 130 GLY A CA 1
ATOM 851 C C . GLY A 1 130 ? 17.640 88.444 39.135 1.00 21.06 130 GLY A C 1
ATOM 852 O O . GLY A 1 130 ? 17.617 89.437 38.402 1.00 21.77 130 GLY A O 1
ATOM 853 N N . LYS A 1 131 ? 18.725 88.088 39.824 1.00 22.18 131 LYS A N 1
ATOM 854 C CA . LYS A 1 131 ? 19.972 88.854 39.714 1.00 23.79 131 LYS A CA 1
ATOM 855 C C . LYS A 1 131 ? 20.549 88.788 38.305 1.00 24.82 131 LYS A C 1
ATOM 856 O O . LYS A 1 131 ? 21.370 89.636 37.901 1.00 27.04 131 LYS A O 1
ATOM 862 N N . GLN A 1 132 ? 20.105 87.786 37.554 1.00 22.57 132 GLN A N 1
ATOM 863 C CA . GLN A 1 132 ? 20.567 87.579 36.200 1.00 22.30 132 GLN A CA 1
ATOM 864 C C . GLN A 1 132 ? 19.525 87.953 35.157 1.00 22.17 132 GLN A C 1
ATOM 865 O O . GLN A 1 132 ? 19.638 87.572 34.008 1.00 24.87 132 GLN A O 1
ATOM 871 N N . GLY A 1 133 ? 18.528 88.738 35.565 1.00 23.53 133 GLY A N 1
ATOM 872 C CA . GLY A 1 133 ? 17.538 89.274 34.651 1.00 22.45 133 GLY A CA 1
ATOM 873 C C . GLY A 1 133 ? 16.400 88.353 34.233 1.00 21.51 133 GLY A C 1
ATOM 874 O O . GLY A 1 133 ? 15.780 88.581 33.194 1.00 22.52 133 GLY A O 1
ATOM 875 N N . VAL A 1 134 ? 16.135 87.321 35.031 1.00 18.97 134 VAL A N 1
ATOM 876 C CA . VAL A 1 134 ? 15.157 86.265 34.692 1.00 18.16 134 VAL A CA 1
ATOM 877 C C . VAL A 1 134 ? 14.128 86.081 35.823 1.00 19.03 134 VAL A C 1
ATOM 878 O O . VAL A 1 134 ? 14.483 86.060 37.014 1.00 18.23 134 VAL A O 1
ATOM 882 N N . VAL A 1 135 ? 12.859 85.924 35.440 1.00 17.45 135 VAL A N 1
ATOM 883 C CA . VAL A 1 135 ? 11.768 85.547 36.340 1.00 17.94 135 VAL A CA 1
ATOM 884 C C . VAL A 1 135 ? 11.329 84.120 36.013 1.00 17.32 135 VAL A C 1
ATOM 885 O O . VAL A 1 135 ? 11.252 83.731 34.845 1.00 17.33 135 VAL A O 1
ATOM 889 N N . VAL A 1 136 ? 11.081 83.336 37.044 1.00 16.07 136 VAL A N 1
ATOM 890 C CA . VAL A 1 136 ? 10.647 81.938 36.907 1.00 15.06 136 VAL A CA 1
ATOM 891 C C . VAL A 1 136 ? 9.130 81.895 36.886 1.00 16.48 136 VAL A C 1
ATOM 892 O O . VAL A 1 136 ? 8.478 82.318 37.848 1.00 18.17 136 VAL A O 1
ATOM 896 N N . LEU A 1 137 ? 8.546 81.374 35.806 1.00 16.66 137 LEU A N 1
ATOM 897 C CA . LEU A 1 137 ? 7.076 81.242 35.715 1.00 16.41 137 LEU A CA 1
ATOM 898 C C . LEU A 1 137 ? 6.537 79.834 35.948 1.00 15.17 137 LEU A C 1
ATOM 899 O O . LEU A 1 137 ? 5.370 79.675 36.217 1.00 17.29 137 LEU A O 1
ATOM 904 N N . GLY A 1 138 ? 7.386 78.817 35.873 1.00 14.65 138 GLY A N 1
ATOM 905 C CA . GLY A 1 138 ? 6.923 77.453 36.124 1.00 15.84 138 GLY A CA 1
ATOM 906 C C . GLY A 1 138 ? 8.016 76.437 35.969 1.00 16.84 138 GLY A C 1
ATOM 907 O O . GLY A 1 138 ? 9.149 76.765 35.624 1.00 16.88 138 GLY A O 1
ATOM 908 N N . HIS A 1 139 ? 7.636 75.184 36.201 1.00 17.79 139 HIS A N 1
ATOM 909 C CA . HIS A 1 139 ? 8.564 74.069 36.195 1.00 16.33 139 HIS A CA 1
ATOM 910 C C . HIS A 1 139 ? 7.847 72.858 35.581 1.00 17.86 139 HIS A C 1
ATOM 911 O O . HIS A 1 139 ? 6.648 72.689 35.754 1.00 19.57 139 HIS A O 1
ATOM 918 N N . PHE A 1 140 ? 8.605 72.010 34.907 1.00 16.00 140 PHE A N 1
ATOM 919 C CA . PHE A 1 140 ? 8.135 70.694 34.526 1.00 18.02 140 PHE A CA 1
ATOM 920 C C . PHE A 1 140 ? 9.270 69.710 34.745 1.00 17.47 140 PHE A C 1
ATOM 921 O O . PHE A 1 140 ? 10.430 70.106 34.909 1.00 15.17 140 PHE A O 1
ATOM 929 N N . SER A 1 141 ? 8.937 68.421 34.686 1.00 18.26 141 SER A N 1
ATOM 930 C CA . SER A 1 141 ? 9.936 67.392 34.874 1.00 15.76 141 SER A CA 1
ATOM 931 C C . SER A 1 141 ? 9.871 66.318 33.798 1.00 18.76 141 SER A C 1
ATOM 932 O O . SER A 1 141 ? 8.809 66.011 33.291 1.00 21.02 141 SER A O 1
ATOM 935 N N . PHE A 1 142 ? 11.038 65.806 33.440 1.00 18.14 142 PHE A N 1
ATOM 936 C CA . PHE A 1 142 ? 11.135 64.495 32.784 1.00 21.72 142 PHE A CA 1
ATOM 937 C C . PHE A 1 142 ? 11.035 63.389 33.823 1.00 22.55 142 PHE A C 1
ATOM 938 O O . PHE A 1 142 ? 11.049 63.637 35.020 1.00 20.92 142 PHE A O 1
ATOM 946 N N . PRO A 1 143 ? 10.872 62.117 33.395 1.00 25.03 143 PRO A N 1
ATOM 947 C CA . PRO A 1 143 ? 10.876 61.134 34.472 1.00 24.54 143 PRO A CA 1
ATOM 948 C C . PRO A 1 143 ? 12.287 60.946 35.020 1.00 17.34 143 PRO A C 1
ATOM 949 O O . PRO A 1 143 ? 13.271 61.530 34.545 1.00 19.72 143 PRO A O 1
ATOM 953 N N . HIS A 1 144 ? 12.365 60.102 36.027 1.00 19.75 144 HIS A N 1
ATOM 954 C CA . HIS A 1 144 ? 13.656 59.782 36.565 1.00 17.72 144 HIS A CA 1
ATOM 955 C C . HIS A 1 144 ? 14.556 59.175 35.545 1.00 15.10 144 HIS A C 1
ATOM 956 O O . HIS A 1 144 ? 14.144 58.351 34.720 1.00 18.14 144 HIS A O 1
ATOM 963 N N . GLN A 1 145 ? 15.815 59.568 35.626 1.00 15.80 145 GLN A N 1
ATOM 964 C CA . GLN A 1 145 ? 16.885 58.873 34.960 1.00 15.84 145 GLN A CA 1
ATOM 965 C C . GLN A 1 145 ? 17.100 57.554 35.727 1.00 15.69 145 GLN A C 1
ATOM 966 O O . GLN A 1 145 ? 17.261 57.542 36.951 1.00 15.85 145 GLN A O 1
ATOM 972 N N . VAL A 1 146 ? 17.052 56.466 34.989 1.00 15.41 146 VAL A N 1
ATOM 973 C CA . VAL A 1 146 ? 17.182 55.109 35.514 1.00 13.95 146 VAL A CA 1
ATOM 974 C C . VAL A 1 146 ? 18.399 54.447 34.842 1.00 15.70 146 VAL A C 1
ATOM 975 O O . VAL A 1 146 ? 19.158 55.127 34.169 1.00 15.70 146 VAL A O 1
ATOM 979 N N . ILE A 1 147 ? 18.635 53.159 35.093 1.00 14.86 147 ILE A N 1
ATOM 980 C CA . ILE A 1 147 ? 19.884 52.528 34.649 1.00 15.61 147 ILE A CA 1
ATOM 981 C C . ILE A 1 147 ? 19.578 51.462 33.577 1.00 14.08 147 ILE A C 1
ATOM 982 O O . ILE A 1 147 ? 18.698 50.607 33.784 1.00 14.99 147 ILE A O 1
ATOM 987 N N . PHE A 1 148 ? 20.256 51.562 32.428 1.00 15.69 148 PHE A N 1
ATOM 988 C CA . PHE A 1 148 ? 20.173 50.533 31.413 1.00 17.92 148 PHE A CA 1
ATOM 989 C C . PHE A 1 148 ? 21.551 49.915 31.216 1.00 20.99 148 PHE A C 1
ATOM 990 O O . PHE A 1 148 ? 22.562 50.604 31.288 1.00 20.73 148 PHE A O 1
ATOM 998 N N . SER A 1 149 ? 21.595 48.642 30.879 1.00 19.11 149 SER A N 1
ATOM 999 C CA . SER A 1 149 ? 22.885 48.020 30.571 1.00 18.32 149 SER A CA 1
ATOM 1000 C C . SER A 1 149 ? 22.745 46.902 29.576 1.00 18.06 149 SER A C 1
ATOM 1001 O O . SER A 1 149 ? 21.688 46.278 29.463 1.00 18.11 149 SER A O 1
ATOM 1004 N N . ALA A 1 150 ? 23.833 46.662 28.850 1.00 20.89 150 ALA A N 1
ATOM 1005 C CA . ALA A 1 150 ? 23.962 45.496 27.992 1.00 22.68 150 ALA A CA 1
ATOM 1006 C C . ALA A 1 150 ? 24.334 44.268 28.803 1.00 23.31 150 ALA A C 1
ATOM 1007 O O . ALA A 1 150 ? 24.153 43.133 28.342 1.00 25.67 150 ALA A O 1
ATOM 1009 N N . ARG A 1 151 ? 24.857 44.492 30.011 1.00 19.07 151 ARG A N 1
ATOM 1010 C CA . ARG A 1 151 ? 25.268 43.459 30.923 1.00 20.00 151 ARG A CA 1
ATOM 1011 C C . ARG A 1 151 ? 24.129 43.212 31.866 1.00 24.12 151 ARG A C 1
ATOM 1012 O O . ARG A 1 151 ? 23.272 44.093 32.058 1.00 25.11 151 ARG A O 1
ATOM 1020 N N . LYS A 1 152 ? 24.121 42.025 32.470 1.00 23.06 152 LYS A N 1
ATOM 1021 C CA . LYS A 1 152 ? 23.146 41.711 33.516 1.00 23.62 152 LYS A CA 1
ATOM 1022 C C . LYS A 1 152 ? 23.082 42.779 34.602 1.00 22.56 152 LYS A C 1
ATOM 1023 O O . LYS A 1 152 ? 24.091 43.107 35.238 1.00 22.79 152 LYS A O 1
ATOM 1029 N N . LEU A 1 153 ? 21.878 43.288 34.842 1.00 19.88 153 LEU A N 1
ATOM 1030 C CA . LEU A 1 153 ? 21.679 44.339 35.826 1.00 21.01 153 LEU A CA 1
ATOM 1031 C C . LEU A 1 153 ? 20.298 44.200 36.426 1.00 24.70 153 LEU A C 1
ATOM 1032 O O . LEU A 1 153 ? 19.320 44.746 35.891 1.00 22.24 153 LEU A O 1
ATOM 1037 N N . GLU A 1 154 ? 20.218 43.494 37.553 1.00 21.76 154 GLU A N 1
ATOM 1038 C CA . GLU A 1 154 ? 18.932 43.150 38.153 1.00 21.78 154 GLU A CA 1
ATOM 1039 C C . GLU A 1 154 ? 18.882 43.535 39.613 1.00 23.18 154 GLU A C 1
ATOM 1040 O O . GLU A 1 154 ? 17.904 43.246 40.306 1.00 25.85 154 GLU A O 1
ATOM 1046 N N . SER A 1 155 ? 19.938 44.199 40.066 1.00 20.54 155 SER A N 1
ATOM 1047 C CA . SER A 1 155 ? 20.103 44.552 41.462 1.00 19.44 155 SER A CA 1
ATOM 1048 C C . SER A 1 155 ? 21.199 45.595 41.633 1.00 21.47 155 SER A C 1
ATOM 1049 O O . SER A 1 155 ? 22.019 45.830 40.754 1.00 20.39 155 SER A O 1
ATOM 1052 N N . LEU A 1 156 ? 21.284 46.189 42.818 1.00 21.37 156 LEU A N 1
ATOM 1053 C CA . LEU A 1 156 ? 22.366 47.131 43.047 1.00 22.14 156 LEU A CA 1
ATOM 1054 C C . LEU A 1 156 ? 23.711 46.440 43.024 1.00 21.49 156 LEU A C 1
ATOM 1055 O O . LEU A 1 156 ? 24.674 47.012 42.550 1.00 19.69 156 LEU A O 1
ATOM 1060 N N . ALA A 1 157 ? 23.784 45.226 43.565 1.00 23.04 157 ALA A N 1
ATOM 1061 C CA . ALA A 1 157 ? 25.035 44.446 43.540 1.00 25.79 157 ALA A CA 1
ATOM 1062 C C . ALA A 1 157 ? 25.595 44.306 42.120 1.00 23.56 157 ALA A C 1
ATOM 1063 O O . ALA A 1 157 ? 26.812 44.361 41.928 1.00 23.84 157 ALA A O 1
ATOM 1065 N N . ASP A 1 158 ? 24.709 44.172 41.124 1.00 20.95 158 ASP A N 1
ATOM 1066 C CA . ASP A 1 158 ? 25.111 44.004 39.737 1.00 21.57 158 ASP A CA 1
ATOM 1067 C C . ASP A 1 158 ? 25.804 45.214 39.124 1.00 21.03 158 ASP A C 1
ATOM 1068 O O . ASP A 1 158 ? 26.470 45.093 38.107 1.00 21.48 158 ASP A O 1
ATOM 1073 N N . ILE A 1 159 ? 25.658 46.396 39.726 1.00 19.51 159 ILE A N 1
ATOM 1074 C CA . ILE A 1 159 ? 26.333 47.593 39.218 1.00 18.32 159 ILE A CA 1
ATOM 1075 C C . ILE A 1 159 ? 27.875 47.504 39.320 1.00 18.87 159 ILE A C 1
ATOM 1076 O O . ILE A 1 159 ? 28.608 48.129 38.537 1.00 21.37 159 ILE A O 1
ATOM 1081 N N . LYS A 1 160 ? 28.349 46.744 40.309 1.00 21.50 160 LYS A N 1
ATOM 1082 C CA . LYS A 1 160 ? 29.774 46.681 40.627 1.00 21.81 160 LYS A CA 1
ATOM 1083 C C . LYS A 1 160 ? 30.607 46.295 39.392 1.00 22.34 160 LYS A C 1
ATOM 1084 O O . LYS A 1 160 ? 30.348 45.261 38.749 1.00 21.55 160 LYS A O 1
ATOM 1090 N N . GLY A 1 161 ? 31.578 47.157 39.065 1.00 20.08 161 GLY A N 1
ATOM 1091 C CA . GLY A 1 161 ? 32.476 46.959 37.940 1.00 20.81 161 GLY A CA 1
ATOM 1092 C C . GLY A 1 161 ? 31.914 47.331 36.588 1.00 22.37 161 GLY A C 1
ATOM 1093 O O . GLY A 1 161 ? 32.616 47.212 35.600 1.00 21.37 161 GLY A O 1
ATOM 1094 N N . GLN A 1 162 ? 30.648 47.760 36.513 1.00 20.17 162 GLN A N 1
ATOM 1095 C CA . GLN A 1 162 ? 30.103 48.143 35.222 1.00 19.20 162 GLN A CA 1
ATOM 1096 C C . GLN A 1 162 ? 30.519 49.547 34.863 1.00 20.63 162 GLN A C 1
ATOM 1097 O O . GLN A 1 162 ? 30.547 50.423 35.712 1.00 20.50 162 GLN A O 1
ATOM 1103 N N . LYS A 1 163 ? 30.835 49.758 33.596 1.00 19.32 163 LYS A N 1
ATOM 1104 C CA . LYS A 1 163 ? 31.106 51.079 33.069 1.00 21.38 163 LYS A CA 1
ATOM 1105 C C . LYS A 1 163 ? 29.811 51.707 32.557 1.00 24.04 163 LYS A C 1
ATOM 1106 O O . LYS A 1 163 ? 29.225 51.249 31.580 1.00 20.66 163 LYS A O 1
ATOM 1112 N N . LEU A 1 164 ? 29.357 52.765 33.228 1.00 18.39 164 LEU A N 1
ATOM 1113 C CA . LEU A 1 164 ? 28.040 53.331 32.962 1.00 15.86 164 LEU A CA 1
ATOM 1114 C C . LEU A 1 164 ? 28.169 54.781 32.583 1.00 20.76 164 LEU A C 1
ATOM 1115 O O . LEU A 1 164 ? 28.768 55.583 33.293 1.00 18.93 164 LEU A O 1
ATOM 1120 N N . ARG A 1 165 ? 27.646 55.130 31.411 1.00 16.79 165 ARG A N 1
ATOM 1121 C CA . ARG A 1 165 ? 27.614 56.500 31.007 1.00 18.13 165 ARG A CA 1
ATOM 1122 C C . ARG A 1 165 ? 26.746 57.332 31.950 1.00 17.94 165 ARG A C 1
ATOM 1123 O O . ARG A 1 165 ? 25.632 56.930 32.315 1.00 19.47 165 ARG A O 1
ATOM 1131 N N . VAL A 1 166 ? 27.272 58.492 32.322 1.00 17.66 166 VAL A N 1
ATOM 1132 C CA . VAL A 1 166 ? 26.558 59.436 33.162 1.00 17.47 166 VAL A CA 1
ATOM 1133 C C . VAL A 1 166 ? 26.538 60.805 32.482 1.00 19.32 166 VAL A C 1
ATOM 1134 O O . VAL A 1 166 ? 27.313 61.065 31.538 1.00 20.05 166 VAL A O 1
ATOM 1138 N N . SER A 1 167 ? 25.666 61.672 32.973 1.00 18.21 167 SER A N 1
ATOM 1139 C CA A SER A 1 167 ? 25.451 63.000 32.367 0.50 20.97 167 SER A CA 1
ATOM 1140 C CA B SER A 1 167 ? 25.467 62.998 32.359 0.50 21.17 167 SER A CA 1
ATOM 1141 C C . SER A 1 167 ? 25.887 64.154 33.263 1.00 23.97 167 SER A C 1
ATOM 1142 O O . SER A 1 167 ? 25.777 65.316 32.870 1.00 22.09 167 SER A O 1
ATOM 1147 N N . SER A 1 168 ? 26.346 63.849 34.481 1.00 17.92 168 SER A N 1
ATOM 1148 C CA . SER A 1 168 ? 26.676 64.882 35.495 1.00 16.20 168 SER A CA 1
ATOM 1149 C C . SER A 1 168 ? 27.626 64.306 36.540 1.00 17.88 168 SER A C 1
ATOM 1150 O O . SER A 1 168 ? 27.672 63.084 36.730 1.00 17.14 168 SER A O 1
ATOM 1153 N N . PRO A 1 169 ? 28.336 65.182 37.273 1.00 18.88 169 PRO A N 1
ATOM 1154 C CA . PRO A 1 169 ? 29.201 64.702 38.350 1.00 20.04 169 PRO A CA 1
ATOM 1155 C C . PRO A 1 169 ? 28.400 64.070 39.475 1.00 17.64 169 PRO A C 1
ATOM 1156 O O . PRO A 1 169 ? 28.926 63.213 40.195 1.00 18.06 169 PRO A O 1
ATOM 1160 N N . GLU A 1 170 ? 27.153 64.495 39.620 1.00 16.55 170 GLU A N 1
ATOM 1161 C CA . GLU A 1 170 ? 26.300 63.961 40.681 1.00 19.12 170 GLU A CA 1
ATOM 1162 C C . GLU A 1 170 ? 25.917 62.517 40.370 1.00 18.21 170 GLU A C 1
ATOM 1163 O O . GLU A 1 170 ? 25.934 61.649 41.260 1.00 17.81 170 GLU A O 1
ATOM 1169 N N . GLN A 1 171 ? 25.588 62.241 39.112 1.00 15.44 171 GLN A N 1
ATOM 1170 C CA . GLN A 1 171 ? 25.359 60.863 38.673 1.00 15.68 171 GLN A CA 1
ATOM 1171 C C . GLN A 1 171 ? 26.628 60.036 38.775 1.00 16.29 171 GLN A C 1
ATOM 1172 O O . GLN A 1 171 ? 26.563 58.861 39.156 1.00 16.28 171 GLN A O 1
ATOM 1178 N N . ALA A 1 172 ? 27.762 60.612 38.392 1.00 15.71 172 ALA A N 1
ATOM 1179 C CA . ALA A 1 172 ? 29.055 59.925 38.542 1.00 16.79 172 ALA A CA 1
ATOM 1180 C C . ALA A 1 172 ? 29.296 59.495 39.982 1.00 16.53 172 ALA A C 1
ATOM 1181 O O . ALA A 1 172 ? 29.746 58.371 40.246 1.00 18.02 172 ALA A O 1
ATOM 1183 N N . ALA A 1 173 ? 28.959 60.378 40.908 1.00 19.54 173 ALA A N 1
ATOM 1184 C CA . ALA A 1 173 ? 29.178 60.082 42.326 1.00 19.34 173 ALA A CA 1
ATOM 1185 C C . ALA A 1 173 ? 28.330 58.904 42.799 1.00 19.04 173 ALA A C 1
ATOM 1186 O O . ALA A 1 173 ? 28.807 58.033 43.524 1.00 19.63 173 ALA A O 1
ATOM 1188 N N . PHE A 1 174 ? 27.070 58.879 42.392 1.00 17.04 174 PHE A N 1
ATOM 1189 C CA . PHE A 1 174 ? 26.217 57.727 42.635 1.00 16.36 174 PHE A CA 1
ATOM 1190 C C . PHE A 1 174 ? 26.802 56.422 42.073 1.00 19.31 174 PHE A C 1
ATOM 1191 O O . PHE A 1 174 ? 26.904 55.406 42.775 1.00 19.46 174 PHE A O 1
ATOM 1199 N N . VAL A 1 175 ? 27.156 56.415 40.795 1.00 17.20 175 VAL A N 1
ATOM 1200 C CA . VAL A 1 175 ? 27.656 55.191 40.161 1.00 18.35 175 VAL A CA 1
ATOM 1201 C C . VAL A 1 175 ? 28.917 54.714 40.894 1.00 19.36 175 VAL A C 1
ATOM 1202 O O . VAL A 1 175 ? 29.041 53.516 41.225 1.00 18.11 175 VAL A O 1
ATOM 1206 N N . GLN A 1 176 ? 29.822 55.646 41.172 1.00 17.68 176 GLN A N 1
ATOM 1207 C CA . GLN A 1 176 ? 31.079 55.315 41.860 1.00 19.19 176 GLN A CA 1
ATOM 1208 C C . GLN A 1 176 ? 30.799 54.711 43.228 1.00 19.65 176 GLN A C 1
ATOM 1209 O O . GLN A 1 176 ? 31.424 53.709 43.622 1.00 20.43 176 GLN A O 1
ATOM 1215 N N . ARG A 1 177 ? 29.864 55.347 43.912 1.00 20.12 177 ARG A N 1
ATOM 1216 C CA A ARG A 1 177 ? 29.499 54.734 45.189 0.50 20.37 177 ARG A CA 1
ATOM 1217 C CA B ARG A 1 177 ? 29.493 54.726 45.186 0.50 19.41 177 ARG A CA 1
ATOM 1218 C C . ARG A 1 177 ? 28.825 53.298 45.359 1.00 21.65 177 ARG A C 1
ATOM 1219 O O . ARG A 1 177 ? 28.769 52.373 46.229 1.00 23.60 177 ARG A O 1
ATOM 1234 N N . ALA A 1 178 ? 28.219 53.151 44.174 1.00 19.41 178 ALA A N 1
ATOM 1235 C CA . ALA A 1 178 ? 27.628 51.822 43.927 1.00 21.36 178 ALA A CA 1
ATOM 1236 C C . ALA A 1 178 ? 28.643 50.799 43.400 1.00 21.92 178 ALA A C 1
ATOM 1237 O O . ALA A 1 178 ? 28.274 49.651 43.119 1.00 24.34 178 ALA A O 1
ATOM 1239 N N . GLY A 1 179 ? 29.905 51.188 43.258 1.00 21.26 179 GLY A N 1
ATOM 1240 C CA . GLY A 1 179 ? 30.957 50.288 42.807 1.00 24.30 179 GLY A CA 1
ATOM 1241 C C . GLY A 1 179 ? 31.138 50.223 41.306 1.00 24.21 179 GLY A C 1
ATOM 1242 O O . GLY A 1 179 ? 31.927 49.421 40.782 1.00 24.08 179 GLY A O 1
ATOM 1243 N N . GLY A 1 180 ? 30.373 51.046 40.601 1.00 19.40 180 GLY A N 1
ATOM 1244 C CA . GLY A 1 180 ? 30.531 51.165 39.148 1.00 20.74 180 GLY A CA 1
ATOM 1245 C C . GLY A 1 180 ? 31.621 52.132 38.746 1.00 21.89 180 GLY A C 1
ATOM 1246 O O . GLY A 1 180 ? 32.259 52.796 39.581 1.00 21.75 180 GLY A O 1
ATOM 1247 N N . ILE A 1 181 ? 31.837 52.213 37.442 1.00 19.97 181 ILE A N 1
ATOM 1248 C CA . ILE A 1 181 ? 32.830 53.091 36.847 1.00 21.43 181 ILE A CA 1
ATOM 1249 C C . ILE A 1 181 ? 32.078 54.090 35.972 1.00 21.54 181 ILE A C 1
ATOM 1250 O O . ILE A 1 181 ? 31.576 53.730 34.900 1.00 19.57 181 ILE A O 1
ATOM 1255 N N . PRO A 1 182 ? 31.942 55.341 36.442 1.00 20.53 182 PRO A N 1
ATOM 1256 C CA . PRO A 1 182 ? 31.199 56.292 35.642 1.00 18.53 182 PRO A CA 1
ATOM 1257 C C . PRO A 1 182 ? 31.993 56.770 34.446 1.00 20.69 182 PRO A C 1
ATOM 1258 O O . PRO A 1 182 ? 33.208 56.955 34.539 1.00 25.09 182 PRO A O 1
ATOM 1262 N N . VAL A 1 183 ? 31.311 56.948 33.323 1.00 20.84 183 VAL A N 1
ATOM 1263 C CA . VAL A 1 183 ? 31.937 57.418 32.119 1.00 19.44 183 VAL A CA 1
ATOM 1264 C C . VAL A 1 183 ? 31.138 58.621 31.661 1.00 23.39 183 VAL A C 1
ATOM 1265 O O . VAL A 1 183 ? 29.982 58.525 31.287 1.00 22.84 183 VAL A O 1
ATOM 1269 N N . THR A 1 184 ? 31.730 59.791 31.738 1.00 32.53 184 THR A N 1
ATOM 1270 C CA . THR A 1 184 ? 30.946 60.960 31.424 1.00 27.75 184 THR A CA 1
ATOM 1271 C C . THR A 1 184 ? 30.971 60.988 29.898 1.00 24.12 184 THR A C 1
ATOM 1272 O O . THR A 1 184 ? 32.019 61.045 29.283 1.00 33.29 184 THR A O 1
ATOM 1276 N N . LEU A 1 185 ? 29.796 60.813 29.297 1.00 33.62 185 LEU A N 1
ATOM 1277 C CA . LEU A 1 185 ? 29.686 60.858 27.831 1.00 35.73 185 LEU A CA 1
ATOM 1278 C C . LEU A 1 185 ? 28.419 61.579 27.492 1.00 34.70 185 LEU A C 1
ATOM 1279 O O . LEU A 1 185 ? 27.421 61.523 28.247 1.00 39.86 185 LEU A O 1
ATOM 1284 N N . GLY A 1 186 ? 28.464 62.255 26.354 1.00 34.53 186 GLY A N 1
ATOM 1285 C CA . GLY A 1 186 ? 27.284 62.886 25.785 1.00 39.22 186 GLY A CA 1
ATOM 1286 C C . GLY A 1 186 ? 26.530 61.801 25.052 1.00 37.19 186 GLY A C 1
ATOM 1287 O O . GLY A 1 186 ? 27.140 60.833 24.595 1.00 37.07 186 GLY A O 1
ATOM 1288 N N . GLY A 1 187 ? 25.212 61.945 24.963 1.00 38.15 187 GLY A N 1
ATOM 1289 C CA . GLY A 1 187 ? 24.372 61.011 24.205 1.00 46.77 187 GLY A CA 1
ATOM 1290 C C . GLY A 1 187 ? 24.902 60.556 22.849 1.00 32.11 187 GLY A C 1
ATOM 1291 O O . GLY A 1 187 ? 24.715 59.398 22.464 1.00 36.88 187 GLY A O 1
ATOM 1292 N N . ALA A 1 188 ? 25.569 61.430 22.091 1.00 33.91 188 ALA A N 1
ATOM 1293 C CA . ALA A 1 188 ? 25.994 61.075 20.726 1.00 36.01 188 ALA A CA 1
ATOM 1294 C C . ALA A 1 188 ? 27.133 60.046 20.642 1.00 41.78 188 ALA A C 1
ATOM 1295 O O . ALA A 1 188 ? 27.309 59.384 19.617 1.00 35.20 188 ALA A O 1
ATOM 1297 N N . GLU A 1 189 ? 27.917 59.924 21.710 1.00 41.36 189 GLU A N 1
ATOM 1298 C CA . GLU A 1 189 ? 29.074 59.022 21.701 1.00 52.17 189 GLU A CA 1
ATOM 1299 C C . GLU A 1 189 ? 28.675 57.627 22.188 1.00 32.27 189 GLU A C 1
ATOM 1300 O O . GLU A 1 189 ? 29.479 56.704 22.164 1.00 36.24 189 GLU A O 1
ATOM 1306 N N . VAL A 1 190 ? 27.422 57.482 22.588 1.00 34.43 190 VAL A N 1
ATOM 1307 C CA . VAL A 1 190 ? 27.000 56.275 23.287 1.00 30.68 190 VAL A CA 1
ATOM 1308 C C . VAL A 1 190 ? 26.961 55.032 22.392 1.00 32.47 190 VAL A C 1
ATOM 1309 O O . VAL A 1 190 ? 27.488 53.987 22.794 1.00 24.89 190 VAL A O 1
ATOM 1313 N N . PRO A 1 191 ? 26.407 55.133 21.153 1.00 24.33 191 PRO A N 1
ATOM 1314 C CA . PRO A 1 191 ? 26.288 53.965 20.294 1.00 28.48 191 PRO A CA 1
ATOM 1315 C C . PRO A 1 191 ? 27.604 53.276 19.962 1.00 27.50 191 PRO A C 1
ATOM 1316 O O . PRO A 1 191 ? 27.714 52.052 20.066 1.00 23.87 191 PRO A O 1
ATOM 1320 N N . SER A 1 192 ? 28.604 54.051 19.530 1.00 31.66 192 SER A N 1
ATOM 1321 C CA . SER A 1 192 ? 29.893 53.475 19.243 1.00 32.35 192 SER A CA 1
ATOM 1322 C C . SER A 1 192 ? 30.580 53.009 20.546 1.00 23.69 192 SER A C 1
ATOM 1323 O O . SER A 1 192 ? 31.333 52.023 20.479 1.00 31.17 192 SER A O 1
ATOM 1326 N N . ALA A 1 193 ? 30.323 53.673 21.668 1.00 30.12 193 ALA A N 1
ATOM 1327 C CA . ALA A 1 193 ? 30.900 53.253 22.954 1.00 27.52 193 ALA A CA 1
ATOM 1328 C C . ALA A 1 193 ? 30.323 51.880 23.339 1.00 25.66 193 ALA A C 1
ATOM 1329 O O . ALA A 1 193 ? 31.056 50.967 23.764 1.00 27.39 193 ALA A O 1
ATOM 1331 N N . LEU A 1 194 ? 29.017 51.716 23.152 1.00 22.76 194 LEU A N 1
ATOM 1332 C CA . LEU A 1 194 ? 28.388 50.391 23.413 1.00 21.79 194 LEU A CA 1
ATOM 1333 C C . LEU A 1 194 ? 28.902 49.287 22.502 1.00 20.64 194 LEU A C 1
ATOM 1334 O O . LEU A 1 194 ? 29.189 48.166 22.933 1.00 23.44 194 LEU A O 1
ATOM 1339 N N . SER A 1 195 ? 29.005 49.543 21.189 1.00 25.19 195 SER A N 1
ATOM 1340 C CA A SER A 1 195 ? 29.459 48.553 20.254 0.50 28.17 195 SER A CA 1
ATOM 1341 C CA B SER A 1 195 ? 29.446 48.509 20.284 0.50 27.91 195 SER A CA 1
ATOM 1342 C C . SER A 1 195 ? 30.923 48.156 20.500 1.00 22.30 195 SER A C 1
ATOM 1343 O O . SER A 1 195 ? 31.310 47.035 20.268 1.00 27.65 195 SER A O 1
ATOM 1348 N N . ALA A 1 196 ? 31.715 49.116 20.976 1.00 22.88 196 ALA A N 1
ATOM 1349 C CA . ALA A 1 196 ? 33.146 48.867 21.234 1.00 27.17 196 ALA A CA 1
ATOM 1350 C C . ALA A 1 196 ? 33.368 48.221 22.611 1.00 27.87 196 ALA A C 1
ATOM 1351 O O . ALA A 1 196 ? 34.422 47.637 22.880 1.00 29.18 196 ALA A O 1
ATOM 1353 N N . GLY A 1 197 ? 32.350 48.311 23.445 1.00 25.95 197 GLY A N 1
ATOM 1354 C CA . GLY A 1 197 ? 32.388 47.764 24.802 1.00 28.28 197 GLY A CA 1
ATOM 1355 C C . GLY A 1 197 ? 33.116 48.634 25.805 1.00 27.56 197 GLY A C 1
ATOM 1356 O O . GLY A 1 197 ? 33.410 48.169 26.898 1.00 28.96 197 GLY A O 1
ATOM 1357 N N . THR A 1 198 ? 33.398 49.887 25.459 1.00 23.45 198 THR A N 1
ATOM 1358 C CA . THR A 1 198 ? 34.032 50.814 26.387 1.00 28.41 198 THR A CA 1
ATOM 1359 C C . THR A 1 198 ? 33.077 51.351 27.459 1.00 28.28 198 THR A C 1
ATOM 1360 O O . THR A 1 198 ? 33.520 51.881 28.480 1.00 28.97 198 THR A O 1
ATOM 1364 N N . ILE A 1 199 ? 31.768 51.209 27.227 1.00 23.08 199 ILE A N 1
ATOM 1365 C CA . ILE A 1 199 ? 30.779 51.280 28.281 1.00 23.17 199 ILE A CA 1
ATOM 1366 C C . ILE A 1 199 ? 29.889 50.061 28.147 1.00 23.77 199 ILE A C 1
ATOM 1367 O O . ILE A 1 199 ? 29.714 49.504 27.053 1.00 22.84 199 ILE A O 1
ATOM 1372 N N . ASP A 1 200 ? 29.313 49.698 29.278 1.00 20.32 200 ASP A N 1
ATOM 1373 C CA . ASP A 1 200 ? 28.343 48.638 29.391 1.00 20.09 200 ASP A CA 1
ATOM 1374 C C . ASP A 1 200 ? 26.907 49.140 29.298 1.00 19.39 200 ASP A C 1
ATOM 1375 O O . ASP A 1 200 ? 26.002 48.392 28.927 1.00 20.82 200 ASP A O 1
ATOM 1380 N N . GLY A 1 201 ? 26.692 50.386 29.702 1.00 17.73 201 GLY A N 1
ATOM 1381 C CA . GLY A 1 201 ? 25.355 50.915 29.821 1.00 19.36 201 GLY A CA 1
ATOM 1382 C C . GLY A 1 201 ? 25.344 52.396 30.102 1.00 20.52 201 GLY A C 1
ATOM 1383 O O . GLY A 1 201 ? 26.347 53.096 29.880 1.00 18.98 201 GLY A O 1
ATOM 1384 N N . ALA A 1 202 ? 24.187 52.876 30.545 1.00 17.83 202 ALA A N 1
ATOM 1385 C CA . ALA A 1 202 ? 23.962 54.299 30.655 1.00 16.50 202 ALA A CA 1
ATOM 1386 C C . ALA A 1 202 ? 22.809 54.612 31.586 1.00 17.27 202 ALA A C 1
ATOM 1387 O O . ALA A 1 202 ? 21.838 53.850 31.682 1.00 15.61 202 ALA A O 1
ATOM 1389 N N . LEU A 1 203 ? 22.934 55.755 32.249 1.00 17.28 203 LEU A N 1
ATOM 1390 C CA . LEU A 1 203 ? 21.819 56.340 32.960 1.00 15.04 203 LEU A CA 1
ATOM 1391 C C . LEU A 1 203 ? 21.055 57.201 31.959 1.00 19.05 203 LEU A C 1
ATOM 1392 O O . LEU A 1 203 ? 21.603 58.116 31.353 1.00 19.21 203 LEU A O 1
ATOM 1397 N N . THR A 1 204 ? 19.775 56.919 31.801 1.00 15.58 204 THR A N 1
ATOM 1398 C CA . THR A 1 204 ? 18.954 57.613 30.841 1.00 15.32 204 THR A CA 1
ATOM 1399 C C . THR A 1 204 ? 17.483 57.238 31.122 1.00 19.78 204 THR A C 1
ATOM 1400 O O . THR A 1 204 ? 17.195 56.460 32.030 1.00 16.46 204 THR A O 1
ATOM 1404 N N . ALA A 1 205 ? 16.548 57.789 30.376 1.00 22.87 205 ALA A N 1
ATOM 1405 C CA . ALA A 1 205 ? 15.136 57.388 30.478 1.00 19.26 205 ALA A CA 1
ATOM 1406 C C . ALA A 1 205 ? 14.765 56.488 29.309 1.00 18.03 205 ALA A C 1
ATOM 1407 O O . ALA A 1 205 ? 15.443 56.469 28.290 1.00 20.02 205 ALA A O 1
ATOM 1409 N N . SER A 1 206 ? 13.682 55.719 29.439 1.00 17.36 206 SER A N 1
ATOM 1410 C CA . SER A 1 206 ? 13.199 54.919 28.318 1.00 19.45 206 SER A CA 1
ATOM 1411 C C . SER A 1 206 ? 12.957 55.762 27.081 1.00 21.39 206 SER A C 1
ATOM 1412 O O . SER A 1 206 ? 13.355 55.389 25.985 1.00 21.09 206 SER A O 1
ATOM 1415 N N . ALA A 1 207 ? 12.283 56.881 27.260 1.00 21.28 207 ALA A N 1
ATOM 1416 C CA . ALA A 1 207 ? 11.912 57.709 26.119 1.00 28.83 207 ALA A CA 1
ATOM 1417 C C . ALA A 1 207 ? 13.076 58.578 25.656 1.00 40.61 207 ALA A C 1
ATOM 1418 O O . ALA A 1 207 ? 12.987 59.224 24.619 1.00 45.32 207 ALA A O 1
ATOM 1420 N N . GLY A 1 208 ? 14.163 58.592 26.424 1.00 28.40 208 GLY A N 1
ATOM 1421 C CA . GLY A 1 208 ? 15.419 59.182 25.972 1.00 33.07 208 GLY A CA 1
ATOM 1422 C C . GLY A 1 208 ? 16.285 58.163 25.246 1.00 25.83 208 GLY A C 1
ATOM 1423 O O . GLY A 1 208 ? 16.021 57.744 24.128 1.00 27.68 208 GLY A O 1
ATOM 1424 N N . GLY A 1 209 ? 17.338 57.739 25.910 1.00 23.46 209 GLY A N 1
ATOM 1425 C CA . GLY A 1 209 ? 18.286 56.855 25.293 1.00 22.02 209 GLY A CA 1
ATOM 1426 C C . GLY A 1 209 ? 17.760 55.450 25.155 1.00 25.08 209 GLY A C 1
ATOM 1427 O O . GLY A 1 209 ? 18.204 54.718 24.308 1.00 21.04 209 GLY A O 1
ATOM 1428 N N . GLY A 1 210 ? 16.827 55.052 26.010 1.00 21.69 210 GLY A N 1
ATOM 1429 C CA . GLY A 1 210 ? 16.394 53.653 26.040 1.00 25.88 210 GLY A CA 1
ATOM 1430 C C . GLY A 1 210 ? 15.911 53.180 24.695 1.00 27.33 210 GLY A C 1
ATOM 1431 O O . GLY A 1 210 ? 16.209 52.047 24.275 1.00 27.95 210 GLY A O 1
ATOM 1432 N N . LYS A 1 211 ? 15.147 54.038 24.037 1.00 30.28 211 LYS A N 1
ATOM 1433 C CA . LYS A 1 211 ? 14.520 53.697 22.795 1.00 33.24 211 LYS A CA 1
ATOM 1434 C C . LYS A 1 211 ? 15.573 53.641 21.709 1.00 29.89 211 LYS A C 1
ATOM 1435 O O . LYS A 1 211 ? 15.718 52.611 21.003 1.00 37.09 211 LYS A O 1
ATOM 1441 N N . ILE A 1 212 ? 16.332 54.722 21.563 1.00 24.37 212 ILE A N 1
ATOM 1442 C CA . ILE A 1 212 ? 17.282 54.761 20.441 1.00 22.15 212 ILE A CA 1
ATOM 1443 C C . ILE A 1 212 ? 18.477 53.806 20.598 1.00 24.59 212 ILE A C 1
ATOM 1444 O O . ILE A 1 212 ? 19.045 53.381 19.600 1.00 25.15 212 ILE A O 1
ATOM 1449 N N . TRP A 1 213 ? 18.829 53.421 21.822 1.00 23.72 213 TRP A N 1
ATOM 1450 C CA . TRP A 1 213 ? 19.947 52.517 22.099 1.00 22.12 213 TRP A CA 1
ATOM 1451 C C . TRP A 1 213 ? 19.447 51.115 22.462 1.00 24.03 213 TRP A C 1
ATOM 1452 O O . TRP A 1 213 ? 20.242 50.258 22.816 1.00 27.42 213 TRP A O 1
ATOM 1463 N N . GLY A 1 214 ? 18.132 50.914 22.373 1.00 23.62 214 GLY A N 1
ATOM 1464 C CA . GLY A 1 214 ? 17.449 49.722 22.852 1.00 24.30 214 GLY A CA 1
ATOM 1465 C C . GLY A 1 214 ? 17.932 48.390 22.319 1.00 27.72 214 GLY A C 1
ATOM 1466 O O . GLY A 1 214 ? 17.897 47.404 23.016 1.00 28.65 214 GLY A O 1
ATOM 1467 N N . ASP A 1 215 ? 18.405 48.348 21.082 1.00 25.95 215 ASP A N 1
ATOM 1468 C CA . ASP A 1 215 ? 18.969 47.106 20.527 1.00 28.51 215 ASP A CA 1
ATOM 1469 C C . ASP A 1 215 ? 20.355 46.765 21.041 1.00 25.70 215 ASP A C 1
ATOM 1470 O O . ASP A 1 215 ? 20.856 45.672 20.789 1.00 28.49 215 ASP A O 1
ATOM 1475 N N . MET A 1 216 ? 20.969 47.701 21.768 1.00 24.13 216 MET A N 1
ATOM 1476 C CA . MET A 1 216 ? 22.295 47.532 22.302 1.00 25.67 216 MET A CA 1
ATOM 1477 C C . MET A 1 216 ? 22.255 47.394 23.853 1.00 20.42 216 MET A C 1
ATOM 1478 O O . MET A 1 216 ? 23.298 47.326 24.471 1.00 25.95 216 MET A O 1
ATOM 1483 N N . LEU A 1 217 ? 21.052 47.290 24.423 1.00 20.26 217 LEU A N 1
ATOM 1484 C CA . LEU A 1 217 ? 20.821 47.258 25.894 1.00 20.18 217 LEU A CA 1
ATOM 1485 C C . LEU A 1 217 ? 19.874 46.081 26.162 1.00 25.50 217 LEU A C 1
ATOM 1486 O O . LEU A 1 217 ? 19.068 45.739 25.310 1.00 32.07 217 LEU A O 1
ATOM 1491 N N . LYS A 1 218 ? 19.972 45.458 27.332 1.00 20.47 218 LYS A N 1
ATOM 1492 C CA . LYS A 1 218 ? 19.128 44.306 27.621 1.00 20.51 218 LYS A CA 1
ATOM 1493 C C . LYS A 1 218 ? 18.461 44.353 28.997 1.00 18.42 218 LYS A C 1
ATOM 1494 O O . LYS A 1 218 ? 17.410 43.743 29.186 1.00 19.99 218 LYS A O 1
ATOM 1500 N N . TYR A 1 219 ? 19.050 45.090 29.938 1.00 19.86 219 TYR A N 1
ATOM 1501 C CA . TYR A 1 219 ? 18.555 45.154 31.301 1.00 19.17 219 TYR A CA 1
ATOM 1502 C C . TYR A 1 219 ? 18.276 46.604 31.689 1.00 20.51 219 TYR A C 1
ATOM 1503 O O . TYR A 1 219 ? 19.068 47.514 31.402 1.00 18.97 219 TYR A O 1
ATOM 1512 N N . ASN A 1 220 ? 17.154 46.796 32.381 1.00 18.64 220 ASN A N 1
ATOM 1513 C CA . ASN A 1 220 ? 16.746 48.136 32.826 1.00 17.39 220 ASN A CA 1
ATOM 1514 C C . ASN A 1 220 ? 16.364 48.056 34.302 1.00 17.13 220 ASN A C 1
ATOM 1515 O O . ASN A 1 220 ? 15.304 47.530 34.623 1.00 18.38 220 ASN A O 1
ATOM 1520 N N . LEU A 1 221 ? 17.223 48.573 35.175 1.00 15.73 221 LEU A N 1
ATOM 1521 C CA . LEU A 1 221 ? 16.949 48.647 36.603 1.00 16.11 221 LEU A CA 1
ATOM 1522 C C . LEU A 1 221 ? 16.352 50.036 36.835 1.00 16.43 221 LEU A C 1
ATOM 1523 O O . LEU A 1 221 ? 17.063 51.065 36.701 1.00 16.24 221 LEU A O 1
ATOM 1528 N N . ARG A 1 222 ? 15.064 50.070 37.170 1.00 15.74 222 ARG A N 1
ATOM 1529 C CA . ARG A 1 222 ? 14.345 51.350 37.211 1.00 14.74 222 ARG A CA 1
ATOM 1530 C C . ARG A 1 222 ? 14.459 52.047 38.553 1.00 13.79 222 ARG A C 1
ATOM 1531 O O . ARG A 1 222 ? 13.489 52.595 39.082 1.00 17.09 222 ARG A O 1
ATOM 1539 N N . LEU A 1 223 ? 15.695 52.125 39.006 1.00 15.79 223 LEU A N 1
ATOM 1540 C CA . LEU A 1 223 ? 16.037 52.827 40.220 1.00 16.41 223 LEU A CA 1
ATOM 1541 C C . LEU A 1 223 ? 15.926 54.349 39.932 1.00 16.82 223 LEU A C 1
ATOM 1542 O O . LEU A 1 223 ? 16.520 54.802 38.952 1.00 16.15 223 LEU A O 1
ATOM 1547 N N . PRO A 1 224 ? 15.164 55.117 40.740 1.00 14.66 224 PRO A N 1
ATOM 1548 C CA . PRO A 1 224 ? 14.945 56.559 40.495 1.00 15.95 224 PRO A CA 1
ATOM 1549 C C . PRO A 1 224 ? 16.123 57.440 40.890 1.00 15.51 224 PRO A C 1
ATOM 1550 O O . PRO A 1 224 ? 16.168 58.034 41.958 1.00 17.52 224 PRO A O 1
ATOM 1554 N N . VAL A 1 225 ? 17.113 57.504 40.040 1.00 14.61 225 VAL A N 1
ATOM 1555 C CA . VAL A 1 225 ? 18.375 58.139 40.402 1.00 14.30 225 VAL A CA 1
ATOM 1556 C C . VAL A 1 225 ? 18.212 59.661 40.529 1.00 1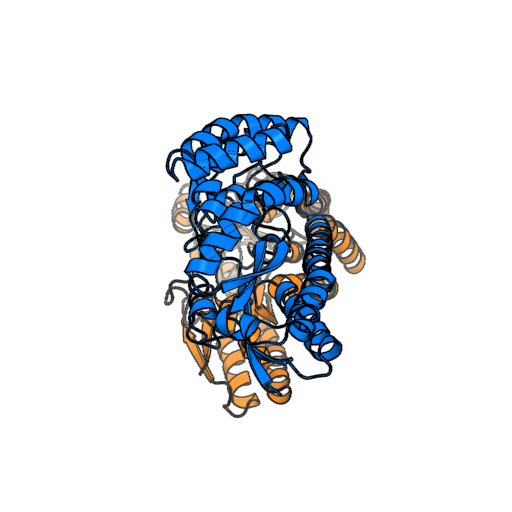5.38 225 VAL A C 1
ATOM 1557 O O . VAL A 1 225 ? 18.553 60.223 41.543 1.00 16.59 225 VAL A O 1
ATOM 1561 N N . ASN A 1 226 ? 17.670 60.327 39.513 1.00 14.74 226 ASN A N 1
ATOM 1562 C CA . ASN A 1 226 ? 17.433 61.773 39.617 1.00 14.72 226 ASN A CA 1
ATOM 1563 C C . ASN A 1 226 ? 16.540 62.187 38.479 1.00 15.42 226 ASN A C 1
ATOM 1564 O O . ASN A 1 226 ? 16.486 61.504 37.447 1.00 16.66 226 ASN A O 1
ATOM 1569 N N . TYR A 1 227 ? 15.872 63.323 38.646 1.00 13.90 227 TYR A N 1
ATOM 1570 C CA . TYR A 1 227 ? 15.106 63.882 37.537 1.00 15.10 227 TYR A CA 1
ATOM 1571 C C . TYR A 1 227 ? 15.999 64.716 36.629 1.00 16.63 227 TYR A C 1
ATOM 1572 O O . TYR A 1 227 ? 17.000 65.285 37.067 1.00 16.80 227 TYR A O 1
ATOM 1581 N N . PHE A 1 228 ? 15.621 64.758 35.351 1.00 16.55 228 PHE A N 1
ATOM 1582 C CA . PHE A 1 228 ? 15.993 65.846 34.469 1.00 18.40 228 PHE A CA 1
ATOM 1583 C C . PHE A 1 228 ? 14.749 66.700 34.440 1.00 16.89 228 PHE A C 1
ATOM 1584 O O . PHE A 1 228 ? 13.652 66.185 34.566 1.00 17.58 228 PHE A O 1
ATOM 1592 N N . ASP A 1 229 ? 14.924 68.015 34.307 1.00 17.90 229 ASP A N 1
ATOM 1593 C CA . ASP A 1 229 ? 13.795 68.918 34.462 1.00 17.28 229 ASP A CA 1
ATOM 1594 C C . ASP A 1 229 ? 14.056 70.235 33.756 1.00 17.43 229 ASP A C 1
ATOM 1595 O O . ASP A 1 229 ? 15.141 70.482 33.287 1.00 18.77 229 ASP A O 1
ATOM 1600 N N . GLY A 1 230 ? 13.028 71.075 33.684 1.00 20.09 230 GLY A N 1
ATOM 1601 C CA . GLY A 1 230 ? 13.188 72.379 33.070 1.00 18.27 230 GLY A CA 1
ATOM 1602 C C . GLY A 1 230 ? 12.337 73.421 33.797 1.00 17.39 230 GLY A C 1
ATOM 1603 O O . GLY A 1 230 ? 11.349 73.097 34.431 1.00 16.86 230 GLY A O 1
ATOM 1604 N N . PHE A 1 231 ? 12.741 74.678 33.664 1.00 14.75 231 PHE A N 1
ATOM 1605 C CA . PHE A 1 231 ? 11.953 75.807 34.073 1.00 17.50 231 PHE A CA 1
ATOM 1606 C C . PHE A 1 231 ? 11.498 76.596 32.870 1.00 16.49 231 PHE A C 1
ATOM 1607 O O . PHE A 1 231 ? 12.184 76.638 31.866 1.00 17.17 231 PHE A O 1
ATOM 1615 N N . TYR A 1 232 ? 10.313 77.177 32.986 1.00 15.92 232 TYR A N 1
ATOM 1616 C CA . TYR A 1 232 ? 9.805 78.221 32.099 1.00 16.58 232 TYR A CA 1
ATOM 1617 C C . TYR A 1 232 ? 10.273 79.572 32.622 1.00 16.50 232 TYR A C 1
ATOM 1618 O O . TYR A 1 232 ? 9.929 79.940 33.762 1.00 16.16 232 TYR A O 1
ATOM 1627 N N . LEU A 1 233 ? 11.064 80.269 31.808 1.00 17.24 233 LEU A N 1
ATOM 1628 C CA . LEU A 1 233 ? 11.801 81.450 32.188 1.00 17.99 233 LEU A CA 1
ATOM 1629 C C . LEU A 1 233 ? 11.392 82.602 31.320 1.00 18.56 233 LEU A C 1
ATOM 1630 O O . LEU A 1 233 ? 11.282 82.460 30.088 1.00 18.73 233 LEU A O 1
ATOM 1635 N N . VAL A 1 234 ? 11.207 83.765 31.936 1.00 17.50 234 VAL A N 1
ATOM 1636 C CA . VAL A 1 234 ? 10.848 84.960 31.165 1.00 17.33 234 VAL A CA 1
ATOM 1637 C C . VAL A 1 234 ? 11.844 86.078 31.485 1.00 18.79 234 VAL A C 1
ATOM 1638 O O . VAL A 1 234 ? 12.351 86.195 32.623 1.00 19.69 234 VAL A O 1
ATOM 1642 N N . ASN A 1 235 ? 12.102 86.915 30.490 1.00 18.66 235 ASN A N 1
ATOM 1643 C CA . ASN A 1 235 ? 12.919 88.110 30.710 1.00 18.58 235 ASN A CA 1
ATOM 1644 C C . ASN A 1 235 ? 12.250 89.021 31.741 1.00 20.22 235 ASN A C 1
ATOM 1645 O O . ASN A 1 235 ? 11.087 89.400 31.583 1.00 20.88 235 ASN A O 1
ATOM 1650 N N . LYS A 1 236 ? 12.983 89.356 32.794 1.00 21.20 236 LYS A N 1
ATOM 1651 C CA . LYS A 1 236 ? 12.430 90.040 33.957 1.00 19.61 236 LYS A CA 1
ATOM 1652 C C . LYS A 1 236 ? 11.937 91.454 33.595 1.00 20.85 236 LYS A C 1
ATOM 1653 O O . LYS A 1 236 ? 10.837 91.866 33.971 1.00 21.60 236 LYS A O 1
ATOM 1659 N N . LYS A 1 237 ? 12.742 92.162 32.823 1.00 21.39 237 LYS A N 1
ATOM 1660 C CA . LYS A 1 237 ? 12.401 93.532 32.441 1.00 22.79 237 LYS A CA 1
ATOM 1661 C C . LYS A 1 237 ? 11.149 93.552 31.564 1.00 23.45 237 LYS A C 1
ATOM 1662 O O . LYS A 1 237 ? 10.258 94.384 31.784 1.00 24.38 237 LYS A O 1
ATOM 1668 N N . ALA A 1 238 ? 11.059 92.639 30.598 1.00 23.43 238 ALA A N 1
ATOM 1669 C CA . ALA A 1 238 ? 9.874 92.577 29.719 1.00 23.56 238 ALA A CA 1
ATOM 1670 C C . ALA A 1 238 ? 8.636 92.173 30.495 1.00 22.36 238 ALA A C 1
ATOM 1671 O O . ALA A 1 238 ? 7.546 92.728 30.281 1.00 23.50 238 ALA A O 1
ATOM 1673 N N . PHE A 1 239 ? 8.818 91.243 31.426 1.00 21.57 239 PHE A N 1
ATOM 1674 C CA . PHE A 1 239 ? 7.703 90.739 32.211 1.00 18.65 239 PHE A CA 1
ATOM 1675 C C . PHE A 1 239 ? 7.198 91.838 33.169 1.00 18.56 239 PHE A C 1
ATOM 1676 O O . PHE A 1 239 ? 5.998 92.060 33.296 1.00 18.98 239 PHE A O 1
ATOM 1684 N N . GLU A 1 240 ? 8.128 92.523 33.832 1.00 20.86 240 GLU A N 1
ATOM 1685 C CA . GLU A 1 240 ? 7.767 93.551 34.808 1.00 22.58 240 GLU A CA 1
ATOM 1686 C C . GLU A 1 240 ? 7.179 94.794 34.155 1.00 23.90 240 GLU A C 1
ATOM 1687 O O . GLU A 1 240 ? 6.485 95.576 34.807 1.00 25.35 240 GLU A O 1
ATOM 1693 N N . ALA A 1 241 ? 7.427 94.953 32.857 1.00 21.57 241 ALA A N 1
ATOM 1694 C CA . ALA A 1 241 ? 6.844 96.036 32.068 1.00 25.40 241 ALA A CA 1
ATOM 1695 C C . ALA A 1 241 ? 5.383 95.784 31.673 1.00 24.07 241 ALA A C 1
ATOM 1696 O O . ALA A 1 241 ? 4.680 96.728 31.285 1.00 25.78 241 ALA A O 1
ATOM 1698 N N . LEU A 1 242 ? 4.937 94.533 31.745 1.00 20.80 242 LEU A N 1
ATOM 1699 C CA . LEU A 1 242 ? 3.525 94.201 31.556 1.00 21.46 242 LEU A CA 1
ATOM 1700 C C . LEU A 1 242 ? 2.711 94.797 32.697 1.00 21.34 242 LEU A C 1
ATOM 1701 O O . LEU A 1 242 ? 3.209 94.974 33.794 1.00 22.64 242 LEU A O 1
ATOM 1706 N N . SER A 1 243 ? 1.462 95.118 32.403 1.00 21.07 243 SER A N 1
ATOM 1707 C CA . SER A 1 243 ? 0.538 95.541 33.428 1.00 22.12 243 SER A CA 1
ATOM 1708 C C . SER A 1 243 ? 0.392 94.457 34.501 1.00 21.16 243 SER A C 1
ATOM 1709 O O . SER A 1 243 ? 0.606 93.271 34.249 1.00 19.38 243 SER A O 1
ATOM 1712 N N . PRO A 1 244 ? -0.062 94.856 35.691 1.00 21.67 244 PRO A N 1
ATOM 1713 C CA . PRO A 1 244 ? -0.337 93.816 36.682 1.00 21.59 244 PRO A CA 1
ATOM 1714 C C . PRO A 1 244 ? -1.318 92.743 36.196 1.00 21.13 244 PRO A C 1
ATOM 1715 O O . PRO A 1 244 ? -1.136 91.565 36.506 1.00 20.75 244 PRO A O 1
ATOM 1719 N N . GLU A 1 245 ? -2.345 93.132 35.430 1.00 21.46 245 GLU A N 1
ATOM 1720 C CA . GLU A 1 245 ? -3.317 92.175 34.912 1.00 18.72 245 GLU A CA 1
ATOM 1721 C C . GLU A 1 245 ? -2.679 91.188 33.923 1.00 19.70 245 GLU A C 1
ATOM 1722 O O . GLU A 1 245 ? -2.974 90.002 33.971 1.00 21.13 245 GLU A O 1
ATOM 1728 N N . MET A 1 246 ? -1.799 91.676 33.041 1.00 20.24 246 MET A N 1
ATOM 1729 C CA . MET A 1 246 ? -1.177 90.797 32.060 1.00 19.48 246 MET A CA 1
ATOM 1730 C C . MET A 1 246 ? -0.124 89.883 32.708 1.00 19.54 246 MET A C 1
ATOM 1731 O O . MET A 1 246 ? 0.000 88.732 32.333 1.00 18.76 246 MET A O 1
ATOM 1736 N N . GLN A 1 247 ? 0.598 90.391 33.701 1.00 18.71 247 GLN A N 1
ATOM 1737 C CA . GLN A 1 247 ? 1.504 89.533 34.488 1.00 19.81 247 GLN A CA 1
ATOM 1738 C C . GLN A 1 247 ? 0.751 88.350 35.099 1.00 22.90 247 GLN A C 1
ATOM 1739 O O . GLN A 1 247 ? 1.211 87.216 35.017 1.00 19.06 247 GLN A O 1
ATOM 1745 N N . ALA A 1 248 ? -0.411 88.627 35.698 1.00 18.79 248 ALA A N 1
ATOM 1746 C CA . ALA A 1 248 ? -1.200 87.597 36.360 1.00 21.85 248 ALA A CA 1
ATOM 1747 C C . ALA A 1 248 ? -1.753 86.594 35.350 1.00 20.71 248 ALA A C 1
ATOM 1748 O O . ALA A 1 248 ? -1.742 85.386 35.596 1.00 19.43 248 ALA A O 1
ATOM 1750 N N . LYS A 1 249 ? -2.191 87.065 34.193 1.00 19.16 249 LYS A N 1
ATOM 1751 C CA A LYS A 1 249 ? -2.683 86.158 33.152 0.50 18.59 249 LYS A CA 1
ATOM 1752 C CA B LYS A 1 249 ? -2.686 86.146 33.173 0.50 18.69 249 LYS A CA 1
ATOM 1753 C C . LYS A 1 249 ? -1.562 85.235 32.659 1.00 18.56 249 LYS A C 1
ATOM 1754 O O . LYS A 1 249 ? -1.770 84.041 32.500 1.00 19.47 249 LYS A O 1
ATOM 1765 N N . MET A 1 250 ? -0.389 85.805 32.408 1.00 18.86 250 MET A N 1
ATOM 1766 C CA . MET A 1 250 ? 0.769 85.026 31.950 1.00 16.76 250 MET A CA 1
ATOM 1767 C C . MET A 1 250 ? 1.157 83.973 33.001 1.00 17.91 250 MET A C 1
ATOM 1768 O O . MET A 1 250 ? 1.389 82.810 32.672 1.00 18.44 250 MET A O 1
ATOM 1773 N N . ARG A 1 251 ? 1.204 84.364 34.275 1.00 17.58 251 ARG A N 1
ATOM 1774 C CA . ARG A 1 251 ? 1.508 83.422 35.337 1.00 19.17 251 ARG A CA 1
ATOM 1775 C C . ARG A 1 251 ? 0.466 82.299 35.397 1.00 18.13 251 ARG A C 1
ATOM 1776 O O . ARG A 1 251 ? 0.798 81.144 35.585 1.00 18.29 251 ARG A O 1
ATOM 1784 N N . GLU A 1 252 ? -0.802 82.666 35.256 1.00 16.93 252 GLU A N 1
ATOM 1785 C CA . GLU A 1 252 ? -1.883 81.708 35.310 1.00 18.01 252 GLU A CA 1
ATOM 1786 C C . GLU A 1 252 ? -1.748 80.681 34.202 1.00 17.82 252 GLU A C 1
ATOM 1787 O O . GLU A 1 252 ? -1.968 79.483 34.426 1.00 18.79 252 GLU A O 1
ATOM 1793 N N . SER A 1 253 ? -1.461 81.153 32.992 1.00 19.05 253 SER A N 1
ATOM 1794 C CA . SER A 1 253 ? -1.319 80.263 31.866 1.00 17.56 253 SER A CA 1
ATOM 1795 C C . SER A 1 253 ? -0.180 79.268 32.020 1.00 17.49 253 SER A C 1
ATOM 1796 O O . SER A 1 253 ? -0.354 78.080 31.733 1.00 17.74 253 SER A O 1
ATOM 1799 N N . VAL A 1 254 ? 0.976 79.743 32.493 1.00 16.82 254 VAL A N 1
ATOM 1800 C CA . VAL A 1 254 ? 2.103 78.849 32.663 1.00 17.94 254 VAL A CA 1
ATOM 1801 C C . VAL A 1 254 ? 1.796 77.829 33.777 1.00 18.33 254 VAL A C 1
ATOM 1802 O O . VAL A 1 254 ? 2.059 76.634 33.610 1.00 19.08 254 VAL A O 1
ATOM 1806 N N . ALA A 1 255 ? 1.208 78.275 34.875 1.00 19.06 255 ALA A N 1
ATOM 1807 C CA . ALA A 1 255 ? 0.867 77.369 35.989 1.00 20.15 255 ALA A CA 1
ATOM 1808 C C . ALA A 1 255 ? -0.125 76.284 35.577 1.00 20.07 255 ALA A C 1
ATOM 1809 O O . ALA A 1 255 ? -0.023 75.120 36.014 1.00 19.27 255 ALA A O 1
ATOM 1811 N N . ARG A 1 256 ? -1.068 76.654 34.709 1.00 19.49 256 ARG A N 1
ATOM 1812 C CA . ARG A 1 256 ? -2.097 75.740 34.218 1.00 18.03 256 ARG A CA 1
ATOM 1813 C C . ARG A 1 256 ? -1.497 74.680 33.305 1.00 22.90 256 ARG A C 1
ATOM 1814 O O . ARG A 1 256 ? -1.850 73.490 33.390 1.00 23.48 256 ARG A O 1
ATOM 1822 N N . GLN A 1 257 ? -0.600 75.104 32.428 1.00 18.48 257 GLN A N 1
ATOM 1823 C CA . GLN A 1 257 ? -0.103 74.233 31.354 1.00 20.63 257 GLN A CA 1
ATOM 1824 C C . GLN A 1 257 ? 1.129 73.422 31.759 1.00 23.05 257 GLN A C 1
ATOM 1825 O O . GLN A 1 257 ? 1.330 72.322 31.239 1.00 21.45 257 GLN A O 1
ATOM 1831 N N . ALA A 1 258 ? 1.924 73.920 32.715 1.00 19.56 258 ALA A N 1
ATOM 1832 C CA . ALA A 1 258 ? 3.215 73.270 33.028 1.00 17.68 258 ALA A CA 1
ATOM 1833 C C . ALA A 1 258 ? 3.027 71.816 33.415 1.00 18.54 258 ALA A C 1
ATOM 1834 O O . ALA A 1 258 ? 3.806 70.974 32.960 1.00 18.59 258 ALA A O 1
ATOM 1836 N N . PRO A 1 259 ? 2.008 71.500 34.255 1.00 18.69 259 PRO A N 1
ATOM 1837 C CA . PRO A 1 259 ? 1.852 70.092 34.663 1.00 19.23 259 PRO A CA 1
ATOM 1838 C C . PRO A 1 259 ? 1.507 69.188 33.498 1.00 22.76 259 PRO A C 1
ATOM 1839 O O . PRO A 1 259 ? 1.788 67.981 33.517 1.00 20.03 259 PRO A O 1
ATOM 1843 N N . GLY A 1 260 ? 0.898 69.762 32.467 1.00 18.79 260 GLY A N 1
ATOM 1844 C CA . GLY A 1 260 ? 0.620 69.005 31.267 1.00 20.17 260 GLY A CA 1
ATOM 1845 C C . GLY A 1 260 ? 1.853 68.593 30.493 1.00 19.16 260 GLY A C 1
ATOM 1846 O O . GLY A 1 260 ? 1.814 67.620 29.769 1.00 20.74 260 GLY A O 1
ATOM 1847 N N . THR A 1 261 ? 2.935 69.344 30.613 1.00 18.63 261 THR A N 1
ATOM 1848 C CA . THR A 1 261 ? 4.184 68.986 29.976 1.00 17.82 261 THR A CA 1
ATOM 1849 C C . THR A 1 261 ? 4.739 67.765 30.687 1.00 16.62 261 THR A C 1
ATOM 1850 O O . THR A 1 261 ? 5.063 66.771 30.039 1.00 18.80 261 THR A O 1
ATOM 1854 N N . THR A 1 262 ? 4.818 67.832 32.011 1.00 18.19 262 THR A N 1
ATOM 1855 C CA . THR A 1 262 ? 5.244 66.716 32.829 1.00 20.67 262 THR A CA 1
ATOM 1856 C C . THR A 1 262 ? 4.389 65.490 32.478 1.00 20.38 262 THR A C 1
ATOM 1857 O O . THR A 1 262 ? 4.917 64.395 32.280 1.00 16.58 262 THR A O 1
ATOM 1861 N N . ALA A 1 263 ? 3.074 65.678 32.386 1.00 17.87 263 ALA A N 1
ATOM 1862 C CA . ALA A 1 263 ? 2.163 64.542 32.174 1.00 19.07 263 ALA A CA 1
ATOM 1863 C C . ALA A 1 263 ? 2.385 63.858 30.847 1.00 18.86 263 ALA A C 1
ATOM 1864 O O . ALA A 1 263 ? 2.356 62.620 30.760 1.00 20.08 263 ALA A O 1
ATOM 1866 N N . GLN A 1 264 ? 2.557 64.642 29.785 1.00 18.47 264 GLN A N 1
ATOM 1867 C CA . GLN A 1 264 ? 2.787 64.070 28.481 1.00 20.24 264 GLN A CA 1
ATOM 1868 C C . GLN A 1 264 ? 4.082 63.293 28.441 1.00 19.54 264 GLN A C 1
ATOM 1869 O O . GLN A 1 264 ? 4.142 62.189 27.887 1.00 18.01 264 GLN A O 1
ATOM 1875 N N . ILE A 1 265 ? 5.124 63.870 29.016 1.00 18.75 265 ILE A N 1
ATOM 1876 C CA . ILE A 1 265 ? 6.407 63.204 29.064 1.00 17.41 265 ILE A CA 1
ATOM 1877 C C . ILE A 1 265 ? 6.294 61.895 29.850 1.00 17.91 265 ILE A C 1
ATOM 1878 O O . ILE A 1 265 ? 6.870 60.882 29.473 1.00 19.45 265 ILE A O 1
ATOM 1883 N N . ALA A 1 266 ? 5.533 61.909 30.935 1.00 17.60 266 ALA A N 1
ATOM 1884 C CA . ALA A 1 266 ? 5.387 60.708 31.755 1.00 18.31 266 ALA A CA 1
ATOM 1885 C C . ALA A 1 266 ? 4.620 59.613 31.043 1.00 19.72 266 ALA A C 1
ATOM 1886 O O . ALA A 1 266 ? 4.971 58.431 31.148 1.00 18.05 266 ALA A O 1
ATOM 1888 N N . LYS A 1 267 ? 3.580 59.993 30.299 1.00 18.80 267 LYS A N 1
ATOM 1889 C CA . LYS A 1 267 ? 2.800 59.041 29.514 1.00 20.47 267 LYS A CA 1
ATOM 1890 C C . LYS A 1 267 ? 3.680 58.368 28.456 1.00 21.55 267 LYS A C 1
ATOM 1891 O O . LYS A 1 267 ? 3.670 57.152 28.314 1.00 21.12 267 LYS A O 1
ATOM 1897 N N . GLU A 1 268 ? 4.495 59.160 27.777 1.00 19.07 268 GLU A N 1
ATOM 1898 C CA A GLU A 1 268 ? 5.411 58.622 26.779 0.50 17.97 268 GLU A CA 1
ATOM 1899 C CA B GLU A 1 268 ? 5.430 58.658 26.782 0.50 18.60 268 GLU A CA 1
ATOM 1900 C C . GLU A 1 268 ? 6.442 57.687 27.414 1.00 19.06 268 GLU A C 1
ATOM 1901 O O . GLU A 1 268 ? 6.746 56.652 26.867 1.00 21.72 268 GLU A O 1
ATOM 1912 N N . GLU A 1 269 ? 6.951 58.031 28.595 1.00 18.51 269 GLU A N 1
ATOM 1913 C CA . GLU A 1 269 ? 7.906 57.152 29.292 1.00 21.44 269 GLU A CA 1
ATOM 1914 C C . GLU A 1 269 ? 7.292 55.784 29.546 1.00 18.45 269 GLU A C 1
ATOM 1915 O O . GLU A 1 269 ? 7.924 54.756 29.300 1.00 20.29 269 GLU A O 1
ATOM 1921 N N . GLY A 1 270 ? 6.043 55.759 29.993 1.00 17.08 270 GLY A N 1
ATOM 1922 C CA . GLY A 1 270 ? 5.350 54.510 30.234 1.00 19.91 270 GLY A CA 1
ATOM 1923 C C . GLY A 1 270 ? 5.157 53.717 28.965 1.00 20.56 270 G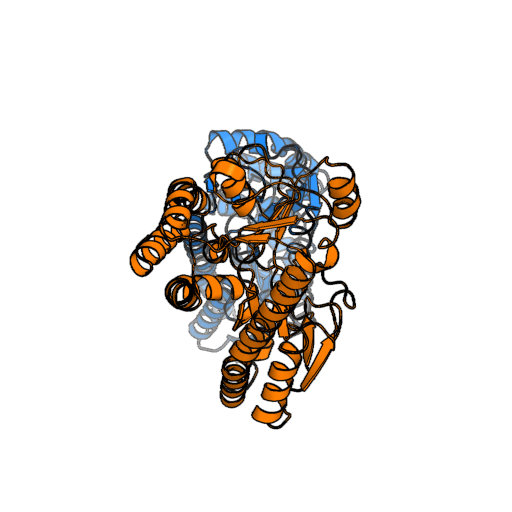LY A C 1
ATOM 1924 O O . GLY A 1 270 ? 5.366 52.500 28.962 1.00 21.15 270 GLY A O 1
ATOM 1925 N N . GLU A 1 271 ? 4.763 54.404 27.896 1.00 21.11 271 GLU A N 1
ATOM 1926 C CA . GLU A 1 271 ? 4.536 53.751 26.601 1.00 22.23 271 GLU A CA 1
ATOM 1927 C C . GLU A 1 271 ? 5.810 53.158 26.053 1.00 23.10 271 GLU A C 1
ATOM 1928 O O . GLU A 1 271 ? 5.817 52.016 25.567 1.00 21.63 271 GLU A O 1
ATOM 1934 N N . VAL A 1 272 ? 6.900 53.905 26.144 1.00 20.27 272 VAL A N 1
ATOM 1935 C CA . VAL A 1 272 ? 8.152 53.396 25.618 1.00 18.78 272 VAL A CA 1
ATOM 1936 C C . VAL A 1 272 ? 8.682 52.229 26.462 1.00 19.59 272 VAL A C 1
ATOM 1937 O O . VAL A 1 272 ? 9.167 51.240 25.935 1.00 20.01 272 VAL A O 1
ATOM 1941 N N . THR A 1 273 ? 8.522 52.308 27.781 1.00 17.19 273 THR A N 1
ATOM 1942 C CA . THR A 1 273 ? 8.955 51.211 28.637 1.00 18.20 273 THR A CA 1
ATOM 1943 C C . THR A 1 273 ? 8.173 49.919 28.273 1.00 19.98 273 THR A C 1
ATOM 1944 O O . THR A 1 273 ? 8.740 48.816 28.218 1.00 19.75 273 THR A O 1
ATOM 1948 N N . ASP A 1 274 ? 6.874 50.054 28.044 1.00 19.68 274 ASP A N 1
ATOM 1949 C CA . ASP A 1 274 ? 6.065 48.899 27.697 1.00 18.20 274 ASP A CA 1
ATOM 1950 C C . ASP A 1 274 ? 6.541 48.325 26.353 1.00 22.28 274 ASP A C 1
ATOM 1951 O O . ASP A 1 274 ? 6.643 47.113 26.179 1.00 21.49 274 ASP A O 1
ATOM 1956 N N . ALA A 1 275 ? 6.862 49.229 25.433 1.00 19.66 275 ALA A N 1
ATOM 1957 C CA . ALA A 1 275 ? 7.375 48.800 24.117 1.00 20.89 275 ALA A CA 1
ATOM 1958 C C . ALA A 1 275 ? 8.723 48.081 24.220 1.00 20.12 275 ALA A C 1
ATOM 1959 O O . ALA A 1 275 ? 8.952 47.042 23.551 1.00 22.29 275 ALA A O 1
ATOM 1961 N N . LEU A 1 276 ? 9.591 48.599 25.070 1.00 19.28 276 LEU A N 1
ATOM 1962 C CA . LEU A 1 276 ? 10.879 47.964 25.339 1.00 19.62 276 LEU A CA 1
ATOM 1963 C C . LEU A 1 276 ? 10.710 46.600 25.974 1.00 19.59 276 LEU A C 1
ATOM 1964 O O . LEU A 1 276 ? 11.406 45.663 25.606 1.00 18.90 276 LEU A O 1
ATOM 1969 N N . ARG A 1 277 ? 9.763 46.466 26.903 1.00 20.09 277 ARG A N 1
ATOM 1970 C CA . ARG A 1 277 ? 9.457 45.135 27.459 1.00 18.72 277 ARG A CA 1
ATOM 1971 C C . ARG A 1 277 ? 9.098 44.143 26.352 1.00 20.53 277 ARG A C 1
ATOM 1972 O O . ARG A 1 277 ? 9.593 43.025 26.312 1.00 20.85 277 ARG A O 1
ATOM 1980 N N . GLN A 1 278 ? 8.227 44.560 25.442 1.00 20.61 278 GLN A N 1
ATOM 1981 C CA . GLN A 1 278 ? 7.797 43.684 24.328 1.00 22.71 278 GLN A CA 1
ATOM 1982 C C . GLN A 1 278 ? 8.947 43.338 23.389 1.00 21.34 278 GLN A C 1
ATOM 1983 O O . GLN A 1 278 ? 9.000 42.232 22.840 1.00 21.45 278 GLN A O 1
ATOM 1989 N N . LYS A 1 279 ? 9.898 44.251 23.269 1.00 21.26 279 LYS A N 1
ATOM 1990 C CA . LYS A 1 279 ? 11.131 43.966 22.505 1.00 19.80 279 LYS A CA 1
ATOM 1991 C C . LYS A 1 279 ? 12.124 43.058 23.208 1.00 24.26 279 LYS A C 1
ATOM 1992 O O . LYS A 1 279 ? 13.108 42.633 22.615 1.00 26.96 279 LYS A O 1
ATOM 1998 N N . GLY A 1 280 ? 11.899 42.803 24.493 1.00 20.19 280 GLY A N 1
ATOM 1999 C CA . GLY A 1 280 ? 12.719 41.896 25.278 1.00 22.76 280 GLY A CA 1
ATOM 2000 C C . GLY A 1 280 ? 13.672 42.533 26.282 1.00 20.93 280 GLY A C 1
ATOM 2001 O O . GLY A 1 280 ? 14.566 41.846 26.795 1.00 23.20 280 GLY A O 1
ATOM 2002 N N . MET A 1 281 ? 13.490 43.813 26.585 1.00 19.35 281 MET A N 1
ATOM 2003 C CA . MET A 1 281 ? 14.246 44.454 27.666 1.00 19.57 281 MET A CA 1
ATOM 2004 C C . MET A 1 281 ? 13.770 43.787 28.940 1.00 21.65 281 MET A C 1
ATOM 2005 O O . MET A 1 281 ? 12.577 43.596 29.131 1.00 22.12 281 MET A O 1
ATOM 2010 N N . VAL A 1 282 ? 14.719 43.400 29.775 1.00 18.83 282 VAL A N 1
ATOM 2011 C CA . VAL A 1 282 ? 14.424 42.876 31.125 1.00 20.81 282 VAL A CA 1
ATOM 2012 C C . VAL A 1 282 ? 14.214 44.091 32.030 1.00 19.07 282 VAL A C 1
ATOM 2013 O O . VAL A 1 282 ? 15.160 44.853 32.287 1.00 20.34 282 VAL A O 1
ATOM 2017 N N . ILE A 1 283 ? 12.980 44.289 32.460 1.00 19.04 283 ILE A N 1
ATOM 2018 C CA . ILE A 1 283 ? 12.604 45.477 33.223 1.00 20.46 283 ILE A CA 1
ATOM 2019 C C . ILE A 1 283 ? 12.556 45.054 34.695 1.00 21.93 283 ILE A C 1
ATOM 2020 O O . ILE A 1 283 ? 11.769 44.178 35.068 1.00 22.29 283 ILE A O 1
ATOM 2025 N N . VAL A 1 284 ? 13.376 45.676 35.535 1.00 18.57 284 VAL A N 1
ATOM 2026 C CA . VAL A 1 284 ? 13.473 45.351 36.983 1.00 19.41 284 VAL A CA 1
ATOM 2027 C C . VAL A 1 284 ? 13.013 46.581 37.733 1.00 18.41 284 VAL A C 1
ATOM 2028 O O . VAL A 1 284 ? 13.687 47.584 37.724 1.00 18.95 284 VAL A O 1
ATOM 2032 N N . PRO A 1 285 ? 11.808 46.542 38.303 1.00 20.29 285 PRO A N 1
ATOM 2033 C CA . PRO A 1 285 ? 11.338 47.708 39.023 1.00 19.44 285 PRO A CA 1
ATOM 2034 C C . PRO A 1 285 ? 12.117 47.944 40.313 1.00 19.49 285 PRO A C 1
ATOM 2035 O O . PRO A 1 285 ? 12.671 47.018 40.885 1.00 20.07 285 PRO A O 1
ATOM 2039 N N . SER A 1 286 ? 12.135 49.196 40.736 1.00 20.29 286 SER A N 1
ATOM 2040 C CA A SER A 1 286 ? 12.763 49.505 42.009 0.50 20.43 286 SER A CA 1
ATOM 2041 C CA B SER A 1 286 ? 12.686 49.615 42.001 0.50 19.48 286 SER A CA 1
ATOM 2042 C C . SER A 1 286 ? 11.823 49.025 43.111 1.00 19.40 286 SER A C 1
ATOM 2043 O O . SER A 1 286 ? 10.646 48.699 42.873 1.00 21.38 286 SER A O 1
ATOM 2048 N N . THR A 1 287 ? 12.380 48.917 44.318 1.00 20.02 287 THR A N 1
ATOM 2049 C CA . THR A 1 287 ? 11.645 48.432 45.473 1.00 18.93 287 THR A CA 1
ATOM 2050 C C . THR A 1 287 ? 12.054 49.358 46.601 1.00 19.49 287 THR A C 1
ATOM 2051 O O . THR A 1 287 ? 13.096 50.025 46.543 1.00 19.11 287 THR A O 1
ATOM 2055 N N . PRO A 1 288 ? 11.247 49.383 47.678 1.00 20.12 288 PRO A N 1
ATOM 2056 C CA . PRO A 1 288 ? 11.619 50.183 48.830 1.00 22.32 288 PRO A CA 1
ATOM 2057 C C . PRO A 1 288 ? 12.969 49.807 49.411 1.00 19.81 288 PRO A C 1
ATOM 2058 O O . PRO A 1 288 ? 13.719 50.687 49.770 1.00 20.26 288 PRO A O 1
ATOM 2062 N N . ALA A 1 289 ? 13.285 48.512 49.473 1.00 20.86 289 ALA A N 1
ATOM 2063 C CA . ALA A 1 289 ? 14.556 48.060 50.018 1.00 21.91 289 ALA A CA 1
ATOM 2064 C C . ALA A 1 289 ? 15.726 48.531 49.195 1.00 22.34 289 ALA A C 1
ATOM 2065 O O . ALA A 1 289 ? 16.754 48.926 49.729 1.00 21.39 289 ALA A O 1
ATOM 2067 N N . MET A 1 290 ? 15.567 48.431 47.886 1.00 19.29 290 MET A N 1
ATOM 2068 C CA . MET A 1 290 ? 16.584 48.873 46.955 1.00 21.89 290 MET A CA 1
ATOM 2069 C C . MET A 1 290 ? 16.811 50.378 47.025 1.00 19.51 290 MET A C 1
ATOM 2070 O O . MET A 1 290 ? 17.912 50.826 46.981 1.00 19.41 290 MET A O 1
ATOM 2075 N N . GLU A 1 291 ? 15.742 51.148 47.122 1.00 19.01 291 GLU A N 1
ATOM 2076 C CA . GLU A 1 291 ? 15.867 52.602 47.246 1.00 15.66 291 GLU A CA 1
ATOM 2077 C C . GLU A 1 291 ? 16.547 53.025 48.536 1.00 18.58 291 GLU A C 1
ATOM 2078 O O . GLU A 1 291 ? 17.358 53.941 48.556 1.00 17.80 291 GLU A O 1
ATOM 2084 N N . GLN A 1 292 ? 16.218 52.330 49.611 1.00 20.73 292 GLN A N 1
ATOM 2085 C CA . GLN A 1 292 ? 16.831 52.632 50.893 1.00 20.85 292 GLN A CA 1
ATOM 2086 C C . GLN A 1 292 ? 18.323 52.333 50.855 1.00 17.96 292 GLN A C 1
ATOM 2087 O O . GLN A 1 292 ? 19.119 53.145 51.300 1.00 18.94 292 GLN A O 1
ATOM 2093 N N . ALA A 1 293 ? 18.688 51.187 50.282 1.00 17.37 293 ALA A N 1
ATOM 2094 C CA . ALA A 1 293 ? 20.089 50.827 50.150 1.00 17.14 293 ALA A CA 1
ATOM 2095 C C . ALA A 1 293 ? 20.846 51.830 49.286 1.00 15.81 293 ALA A C 1
ATOM 2096 O O . ALA A 1 293 ? 21.945 52.255 49.626 1.00 17.34 293 ALA A O 1
ATOM 2098 N N . ALA A 1 294 ? 20.249 52.208 48.156 1.00 15.79 294 ALA A N 1
ATOM 2099 C CA . ALA A 1 294 ? 20.858 53.206 47.300 1.00 18.38 294 ALA A CA 1
ATOM 2100 C C . ALA A 1 294 ? 20.994 54.577 47.948 1.00 16.67 294 ALA A C 1
ATOM 2101 O O . ALA A 1 294 ? 21.984 55.256 47.743 1.00 17.07 294 ALA A O 1
ATOM 2103 N N . THR A 1 295 ? 20.000 54.991 48.722 1.00 16.99 295 THR A N 1
ATOM 2104 C CA . THR A 1 295 ? 20.059 56.255 49.434 1.00 16.70 295 THR A CA 1
ATOM 2105 C C . THR A 1 295 ? 21.218 56.210 50.439 1.00 18.46 295 THR A C 1
ATOM 2106 O O . THR A 1 295 ? 22.004 57.152 50.558 1.00 18.07 295 THR A O 1
ATOM 2110 N N . ASP A 1 296 ? 21.364 55.072 51.126 1.00 17.94 296 ASP A N 1
ATOM 2111 C CA . ASP A 1 296 ? 22.440 54.942 52.101 1.00 21.02 296 ASP A CA 1
ATOM 2112 C C . ASP A 1 296 ? 23.828 55.033 51.451 1.00 18.37 296 ASP A C 1
ATOM 2113 O O . ASP A 1 296 ? 24.769 55.491 52.067 1.00 23.94 296 ASP A O 1
ATOM 2118 N N . LEU A 1 297 ? 23.946 54.688 50.169 1.00 18.15 297 LEU A N 1
ATOM 2119 C CA . LEU A 1 297 ? 25.221 54.850 49.503 1.00 19.34 297 LEU A CA 1
ATOM 2120 C C . LEU A 1 297 ? 25.603 56.285 49.201 1.00 20.38 297 LEU A C 1
ATOM 2121 O O . LEU A 1 297 ? 26.797 56.571 49.046 1.00 21.48 297 LEU A O 1
ATOM 2126 N N . VAL A 1 298 ? 24.613 57.174 49.055 1.00 18.99 298 VAL A N 1
ATOM 2127 C CA . VAL A 1 298 ? 24.858 58.560 48.616 1.00 20.05 298 VAL A CA 1
ATOM 2128 C C . VAL A 1 298 ? 24.471 59.670 49.558 1.00 23.11 298 VAL A C 1
ATOM 2129 O O . VAL A 1 298 ? 24.778 60.834 49.280 1.00 22.68 298 VAL A O 1
ATOM 2133 N N . SER A 1 299 ? 23.799 59.367 50.668 1.00 19.67 299 SER A N 1
ATOM 2134 C CA . SER A 1 299 ? 23.338 60.444 51.523 1.00 21.58 299 SER A CA 1
ATOM 2135 C C . SER A 1 299 ? 24.523 61.237 52.045 1.00 20.05 299 SER A C 1
ATOM 2136 O O . SER A 1 299 ? 24.404 62.445 52.214 1.00 22.01 299 SER A O 1
ATOM 2139 N N . GLY A 1 300 ? 25.656 60.561 52.302 1.00 22.87 300 GLY A N 1
ATOM 2140 C CA . GLY A 1 300 ? 26.873 61.223 52.755 1.00 25.76 300 GLY A CA 1
ATOM 2141 C C . GLY A 1 300 ? 27.425 62.182 51.708 1.00 19.76 300 GLY A C 1
ATOM 2142 O O . GLY A 1 300 ? 27.864 63.299 52.031 1.00 21.48 300 GLY A O 1
ATOM 2143 N N . TYR A 1 301 ? 27.377 61.732 50.456 1.00 20.42 301 TYR A N 1
ATOM 2144 C CA . TYR A 1 301 ? 27.786 62.568 49.335 1.00 25.43 301 TYR A CA 1
ATOM 2145 C C . TYR A 1 301 ? 26.944 63.835 49.220 1.00 19.64 301 TYR A C 1
ATOM 2146 O O . TYR A 1 301 ? 27.466 64.893 48.886 1.00 19.59 301 TYR A O 1
ATOM 2155 N N . TRP A 1 302 ? 25.650 63.771 49.527 1.00 17.37 302 TRP A N 1
ATOM 2156 C CA . TRP A 1 302 ? 24.838 64.973 49.467 1.00 15.58 302 TRP A CA 1
ATOM 2157 C C . TRP A 1 302 ? 25.449 66.079 50.322 1.00 19.69 302 TRP A C 1
ATOM 2158 O O . TRP A 1 302 ? 25.499 67.232 49.913 1.00 18.21 302 TRP A O 1
ATOM 2169 N N . GLU A 1 303 ? 25.917 65.717 51.520 1.00 18.93 303 GLU A N 1
ATOM 2170 C CA . GLU A 1 303 ? 26.485 66.686 52.421 1.00 19.04 303 GLU A CA 1
ATOM 2171 C C . GLU A 1 303 ? 27.849 67.193 51.937 1.00 18.81 303 GLU A C 1
ATOM 2172 O O . GLU A 1 303 ? 28.144 68.379 52.080 1.00 20.03 303 GLU A O 1
ATOM 2178 N N . ASP A 1 304 ? 28.644 66.311 51.346 1.00 21.08 304 ASP A N 1
ATOM 2179 C CA . ASP A 1 304 ? 29.903 66.708 50.732 1.00 23.35 304 ASP A CA 1
ATOM 2180 C C . ASP A 1 304 ? 29.663 67.693 49.583 1.00 21.24 304 ASP A C 1
ATOM 2181 O O . ASP A 1 304 ? 30.354 68.734 49.484 1.00 21.77 304 ASP A O 1
ATOM 2186 N N . TRP A 1 305 ? 28.700 67.366 48.735 1.00 20.16 305 TRP A N 1
ATOM 2187 C CA . TRP A 1 305 ? 28.305 68.235 47.611 1.00 21.82 305 TRP A CA 1
ATOM 2188 C C . TRP A 1 305 ? 27.903 69.598 48.147 1.00 22.04 305 TRP A C 1
ATOM 2189 O O . TRP A 1 305 ? 28.335 70.639 47.649 1.00 20.70 305 TRP A O 1
ATOM 2200 N N . ALA A 1 306 ? 27.056 69.614 49.172 1.00 18.95 306 ALA A N 1
ATOM 2201 C CA . ALA A 1 306 ? 26.593 70.871 49.713 1.00 21.95 306 ALA A CA 1
ATOM 2202 C C . ALA A 1 306 ? 27.738 71.713 50.289 1.00 19.74 306 ALA A C 1
ATOM 2203 O O . ALA A 1 306 ? 27.784 72.931 50.077 1.00 19.19 306 ALA A O 1
ATOM 2205 N N . ARG A 1 307 ? 28.661 71.078 51.010 1.00 18.92 307 ARG A N 1
ATOM 2206 C CA A ARG A 1 307 ? 29.823 71.794 51.524 0.50 21.14 307 ARG A CA 1
ATOM 2207 C CA B ARG A 1 307 ? 29.834 71.777 51.523 0.50 21.05 307 ARG A CA 1
ATOM 2208 C C . ARG A 1 307 ? 30.657 72.415 50.403 1.00 22.52 307 ARG A C 1
ATOM 2209 O O . ARG A 1 307 ? 31.156 73.535 50.554 1.00 23.39 307 ARG A O 1
ATOM 2224 N N . GLU A 1 308 ? 30.786 71.705 49.280 1.00 21.55 308 GLU A N 1
ATOM 2225 C CA . GLU A 1 308 ? 31.510 72.249 48.106 1.00 23.41 308 GLU A CA 1
ATOM 2226 C C . GLU A 1 308 ? 30.793 73.446 47.496 1.00 19.95 308 GLU A C 1
ATOM 2227 O O . GLU A 1 308 ? 31.441 74.350 46.967 1.00 22.34 308 GLU A O 1
ATOM 2233 N N . GLN A 1 309 ? 29.463 73.479 47.587 1.00 19.08 309 GLN A N 1
ATOM 2234 C CA A GLN A 1 309 ? 28.652 74.558 47.045 0.50 20.61 309 GLN A CA 1
ATOM 2235 C CA B GLN A 1 309 ? 28.680 74.582 47.022 0.50 20.87 309 GLN A CA 1
ATOM 2236 C C . GLN A 1 309 ? 28.505 75.745 48.002 1.00 22.05 309 GLN A C 1
ATOM 2237 O O . GLN A 1 309 ? 28.080 76.818 47.617 1.00 23.75 309 GLN A O 1
ATOM 2248 N N . GLY A 1 310 ? 28.834 75.529 49.279 1.00 20.91 310 GLY A N 1
ATOM 2249 C CA . GLY A 1 310 ? 28.864 76.583 50.266 1.00 20.82 310 GLY A CA 1
ATOM 2250 C C . GLY A 1 310 ? 27.769 76.598 51.328 1.00 20.97 310 GLY A C 1
ATOM 2251 O O . GLY A 1 310 ? 26.859 75.770 51.319 1.00 19.91 310 GLY A O 1
ATOM 2252 N N . PRO A 1 311 ? 27.884 77.542 52.271 1.00 24.86 311 PRO A N 1
ATOM 2253 C CA . PRO A 1 311 ? 26.973 77.588 53.422 1.00 22.79 311 PRO A CA 1
ATOM 2254 C C . PRO A 1 311 ? 25.494 77.638 53.125 1.00 24.28 311 PRO A C 1
ATOM 2255 O O . PRO A 1 311 ? 24.717 77.041 53.871 1.00 25.22 311 PRO A O 1
ATOM 2259 N N . GLU A 1 312 ? 25.068 78.328 52.062 1.00 20.96 312 GLU A N 1
ATOM 2260 C CA . GLU A 1 312 ? 23.649 78.358 51.719 1.00 23.68 312 GLU A CA 1
ATOM 2261 C C . GLU A 1 312 ? 23.183 77.003 51.284 1.00 21.61 312 GLU A C 1
ATOM 2262 O O . GLU A 1 312 ? 22.074 76.593 51.623 1.00 23.89 312 GLU A O 1
ATOM 2268 N N . ALA A 1 313 ? 23.998 76.287 50.494 1.00 19.91 313 ALA A N 1
ATOM 2269 C CA . ALA A 1 313 ? 23.619 74.967 50.049 1.00 20.31 313 ALA A CA 1
ATOM 2270 C C . ALA A 1 313 ? 23.509 74.037 51.244 1.00 19.02 313 ALA A C 1
ATOM 2271 O O . ALA A 1 313 ? 22.592 73.225 51.292 1.00 19.10 313 ALA A O 1
ATOM 2273 N N . VAL A 1 314 ? 24.441 74.172 52.189 1.00 20.99 314 VAL A N 1
ATOM 2274 C CA . VAL A 1 314 ? 24.439 73.333 53.395 1.00 20.30 314 VAL A CA 1
ATOM 2275 C C . VAL A 1 314 ? 23.114 73.535 54.163 1.00 21.48 314 VAL A C 1
ATOM 2276 O O . VAL A 1 314 ? 22.442 72.543 54.535 1.00 19.94 314 VAL A O 1
ATOM 2280 N N . GLN A 1 315 ? 22.759 74.787 54.372 1.00 22.41 315 GLN A N 1
ATOM 2281 C CA . GLN A 1 315 ? 21.524 75.185 55.073 1.00 21.37 315 GLN A CA 1
ATOM 2282 C C . GLN A 1 315 ? 20.266 74.737 54.339 1.00 24.94 315 GLN A C 1
ATOM 2283 O O . GLN A 1 315 ? 19.359 74.136 54.921 1.00 24.28 315 GLN A O 1
ATOM 2289 N N . ALA A 1 316 ? 20.230 74.952 53.029 1.00 21.43 316 ALA A N 1
ATOM 2290 C CA . ALA A 1 316 ? 19.055 74.594 52.241 1.00 21.16 316 ALA A CA 1
ATOM 2291 C C . ALA A 1 316 ? 18.886 73.072 52.206 1.00 21.76 316 ALA A C 1
ATOM 2292 O O . ALA A 1 316 ? 17.771 72.528 52.341 1.00 19.77 316 ALA A O 1
ATOM 2294 N N . LEU A 1 317 ? 19.994 72.366 52.019 1.00 20.16 317 LEU A N 1
ATOM 2295 C CA . LEU A 1 317 ? 19.936 70.915 52.006 1.00 22.56 317 LEU A CA 1
ATOM 2296 C C . LEU A 1 317 ? 19.342 70.387 53.348 1.00 19.87 317 LEU A C 1
ATOM 2297 O O . LEU A 1 317 ? 18.473 69.511 53.302 1.00 20.02 317 LEU A O 1
ATOM 2302 N N . ALA A 1 318 ? 19.778 70.927 54.499 1.00 22.60 318 ALA A N 1
ATOM 2303 C CA . ALA A 1 318 ? 19.237 70.527 55.815 1.00 22.78 318 ALA A CA 1
ATOM 2304 C C . ALA A 1 318 ? 17.714 70.675 55.860 1.00 23.09 318 ALA A C 1
ATOM 2305 O O . ALA A 1 318 ? 16.997 69.794 56.359 1.00 23.96 318 ALA A O 1
ATOM 2307 N N . GLU A 1 319 ? 17.230 71.791 55.354 1.00 23.37 319 GLU A N 1
ATOM 2308 C CA . GLU A 1 319 ? 15.792 72.050 55.318 1.00 22.89 319 GLU A CA 1
ATOM 2309 C C . GLU A 1 319 ? 15.074 71.088 54.387 1.00 25.47 319 GLU A C 1
ATOM 2310 O O . GLU A 1 319 ? 14.015 70.567 54.722 1.00 25.64 319 GLU A O 1
ATOM 2316 N N . VAL A 1 320 ? 15.655 70.827 53.226 1.00 20.69 320 VAL A N 1
ATOM 2317 C CA . VAL A 1 320 ? 15.013 69.916 52.270 1.00 20.71 320 VAL A CA 1
ATOM 2318 C C . VAL A 1 320 ? 14.933 68.512 52.850 1.00 20.56 320 VAL A C 1
ATOM 2319 O O . VAL A 1 320 ? 13.891 67.843 52.739 1.00 20.68 320 VAL A O 1
ATOM 2323 N N . ARG A 1 321 ? 16.022 68.067 53.485 1.00 18.65 321 ARG A N 1
ATOM 2324 C CA . ARG A 1 321 ? 16.088 66.727 54.026 1.00 20.56 321 ARG A CA 1
ATOM 2325 C C . ARG A 1 321 ? 15.098 66.575 55.185 1.00 20.50 321 ARG A C 1
ATOM 2326 O O . ARG A 1 321 ? 14.514 65.514 55.356 1.00 23.11 321 ARG A O 1
ATOM 2334 N N . LYS A 1 322 ? 14.925 67.624 55.974 1.00 22.87 322 LYS A N 1
ATOM 2335 C CA . LYS A 1 322 ? 13.928 67.576 57.056 1.00 25.93 322 LYS A CA 1
ATOM 2336 C C . LYS A 1 322 ? 12.512 67.415 56.478 1.00 25.67 322 LYS A C 1
ATOM 2337 O O . LYS A 1 322 ? 11.714 66.586 56.961 1.00 23.95 322 LYS A O 1
ATOM 2343 N N . ALA A 1 323 ? 12.226 68.173 55.433 1.00 22.88 323 ALA A N 1
ATOM 2344 C CA . ALA A 1 323 ? 10.935 68.131 54.736 1.00 27.02 323 ALA A CA 1
ATOM 2345 C C . ALA A 1 323 ? 10.622 66.791 54.087 1.00 24.84 323 ALA A C 1
ATOM 2346 O O . ALA A 1 323 ? 9.476 66.357 54.117 1.00 25.95 323 ALA A O 1
ATOM 2348 N N . LEU A 1 324 ? 11.635 66.140 53.521 1.00 21.30 324 LEU A N 1
ATOM 2349 C CA . LEU A 1 324 ? 11.474 64.844 52.873 1.00 23.98 324 LEU A CA 1
ATOM 2350 C C . LEU A 1 324 ? 11.633 63.627 53.797 1.00 23.87 324 LEU A C 1
ATOM 2351 O O . LEU A 1 324 ? 11.299 62.500 53.397 1.00 31.56 324 LEU A O 1
ATOM 2356 N N . GLY A 1 325 ? 12.203 63.822 54.990 1.00 23.84 325 GLY A N 1
ATOM 2357 C CA . GLY A 1 325 ? 12.449 62.724 55.914 1.00 24.85 325 GLY A CA 1
ATOM 2358 C C . GLY A 1 325 ? 13.488 61.711 55.466 1.00 25.91 325 GLY A C 1
ATOM 2359 O O . GLY A 1 325 ? 13.365 60.521 55.769 1.00 28.20 325 GLY A O 1
ATOM 2360 N N . ARG A 1 326 ? 14.532 62.156 54.762 1.00 22.68 326 ARG A N 1
ATOM 2361 C CA . ARG A 1 326 ? 15.626 61.251 54.351 1.00 22.01 326 ARG A CA 1
ATOM 2362 C C . ARG A 1 326 ? 16.963 61.950 54.269 1.00 24.16 326 ARG A C 1
ATOM 2363 O O . ARG A 1 326 ? 17.983 61.285 54.150 1.00 25.10 326 ARG A O 1
ATOM 2372 N N . THR B 1 25 ? 25.812 65.608 -3.830 1.00 55.81 25 THR B N 1
ATOM 2373 C CA . THR B 1 25 ? 26.544 64.304 -3.901 1.00 46.31 25 THR B CA 1
ATOM 2374 C C . THR B 1 25 ? 26.520 63.600 -2.550 1.00 46.89 25 THR B C 1
ATOM 2375 O O . THR B 1 25 ? 26.909 64.172 -1.532 1.00 43.43 25 THR B O 1
ATOM 2379 N N . TRP B 1 26 ? 26.074 62.349 -2.559 1.00 35.50 26 TRP B N 1
ATOM 2380 C CA . TRP B 1 26 ? 25.902 61.591 -1.319 1.00 34.40 26 TRP B CA 1
ATOM 2381 C C . TRP B 1 26 ? 27.081 60.669 -1.084 1.00 35.59 26 TRP B C 1
ATOM 2382 O O . TRP B 1 26 ? 27.516 59.966 -1.985 1.00 36.63 26 TRP B O 1
ATOM 2393 N N . MET B 1 27 ? 27.568 60.630 0.152 1.00 29.97 27 MET B N 1
ATOM 2394 C CA . MET B 1 27 ? 28.581 59.663 0.512 1.00 33.16 27 MET B CA 1
ATOM 2395 C C . MET B 1 27 ? 27.927 58.284 0.667 1.00 31.91 27 MET B C 1
ATOM 2396 O O . MET B 1 27 ? 26.916 58.134 1.373 1.00 29.83 27 MET B O 1
ATOM 2401 N N . ALA B 1 28 ? 28.502 57.285 -0.004 1.00 29.34 28 ALA B N 1
ATOM 2402 C CA . ALA B 1 28 ? 28.103 55.889 0.183 1.00 30.95 28 ALA B CA 1
ATOM 2403 C C . ALA B 1 28 ? 29.256 55.048 0.697 1.00 28.81 28 ALA B C 1
ATOM 2404 O O . ALA B 1 28 ? 30.418 55.363 0.463 1.00 28.43 28 ALA B O 1
ATOM 2406 N N . TYR B 1 29 ? 28.908 53.962 1.380 1.00 28.46 29 TYR B N 1
ATOM 2407 C CA . TYR B 1 29 ? 29.881 53.051 1.939 1.00 25.18 29 TYR B CA 1
ATOM 2408 C C . TYR B 1 29 ? 29.440 51.610 1.730 1.00 25.82 29 TYR B C 1
ATOM 2409 O O . TYR B 1 29 ? 28.253 51.324 1.535 1.00 25.53 29 TYR B O 1
ATOM 2418 N N . THR B 1 30 ? 30.399 50.695 1.790 1.00 29.07 30 THR B N 1
ATOM 2419 C CA . THR B 1 30 ? 30.090 49.287 1.648 1.00 30.71 30 THR B CA 1
ATOM 2420 C C . THR B 1 30 ? 30.978 48.470 2.552 1.00 29.45 30 THR B C 1
ATOM 2421 O O . THR B 1 30 ? 32.120 48.857 2.838 1.00 28.14 30 THR B O 1
ATOM 2425 N N . PHE B 1 31 ? 30.464 47.327 2.996 1.00 25.47 31 PHE B N 1
ATOM 2426 C CA . PHE B 1 31 ? 31.287 46.384 3.737 1.00 26.73 31 PHE B CA 1
ATOM 2427 C C . PHE B 1 31 ? 32.286 45.604 2.894 1.00 24.18 31 PHE B C 1
ATOM 2428 O O . PHE B 1 31 ? 33.097 44.844 3.439 1.00 29.04 31 PHE B O 1
ATOM 2436 N N . GLY B 1 32 ? 32.230 45.775 1.570 1.00 25.34 32 GLY B N 1
ATOM 2437 C CA . GLY B 1 32 ? 33.213 45.177 0.687 1.00 25.91 32 GLY B CA 1
ATOM 2438 C C . GLY B 1 32 ? 34.440 46.061 0.551 1.00 24.74 32 GLY B C 1
ATOM 2439 O O . GLY B 1 32 ? 34.303 47.254 0.315 1.00 26.41 32 GLY B O 1
ATOM 2440 N N . PRO B 1 33 ? 35.641 45.491 0.732 1.00 26.91 33 PRO B N 1
ATOM 2441 C CA . PRO B 1 33 ? 36.877 46.276 0.691 1.00 28.61 33 PRO B CA 1
ATOM 2442 C C . PRO B 1 33 ? 37.585 46.315 -0.657 1.00 32.68 33 PRO B C 1
ATOM 2443 O O . PRO B 1 33 ? 38.628 46.961 -0.769 1.00 31.99 33 PRO B O 1
ATOM 2447 N N . SER B 1 34 ? 37.049 45.614 -1.653 1.00 31.19 34 SER B N 1
ATOM 2448 C CA A SER B 1 34 ? 37.612 45.690 -2.997 0.50 33.65 34 SER B CA 1
ATOM 2449 C CA B SER B 1 34 ? 37.617 45.581 -3.003 0.50 32.52 34 SER B CA 1
ATOM 2450 C C . SER B 1 34 ? 36.526 45.706 -4.063 1.00 38.79 34 SER B C 1
ATOM 2451 O O . SER B 1 34 ? 35.419 45.188 -3.867 1.00 33.20 34 SER B O 1
ATOM 2456 N N . GLU B 1 35 ? 36.859 46.345 -5.186 1.00 36.97 35 GLU B N 1
ATOM 2457 C CA . GLU B 1 35 ? 35.904 46.607 -6.275 1.00 36.54 35 GLU B CA 1
ATOM 2458 C C . GLU B 1 35 ? 35.351 45.358 -6.945 1.00 38.74 35 GLU B C 1
ATOM 2459 O O . GLU B 1 35 ? 34.214 45.365 -7.416 1.00 44.80 35 GLU B O 1
ATOM 2465 N N . ASN B 1 36 ? 36.173 44.317 -6.995 1.00 39.31 36 ASN B N 1
ATOM 2466 C CA . ASN B 1 36 ? 35.880 43.065 -7.696 1.00 61.80 36 ASN B CA 1
ATOM 2467 C C . ASN B 1 36 ? 34.784 42.230 -7.050 1.00 44.62 36 ASN B C 1
ATOM 2468 O O . ASN B 1 36 ? 34.217 41.357 -7.706 1.00 51.09 36 ASN B O 1
ATOM 2473 N N . LEU B 1 37 ? 34.493 42.492 -5.775 1.00 39.91 37 LEU B N 1
ATOM 2474 C CA . LEU B 1 37 ? 33.595 41.639 -5.010 1.00 31.40 37 LEU B CA 1
ATOM 2475 C C . LEU B 1 37 ? 32.167 41.779 -5.510 1.00 31.91 37 LEU B C 1
ATOM 2476 O O . LEU B 1 37 ? 31.716 42.881 -5.857 1.00 32.27 37 LEU B O 1
ATOM 2481 N N . ALA B 1 38 ? 31.457 40.657 -5.577 1.00 34.73 38 ALA B N 1
ATOM 2482 C CA . ALA B 1 38 ? 30.095 40.657 -6.117 1.00 35.86 38 ALA B CA 1
ATOM 2483 C C . ALA B 1 38 ? 29.208 41.693 -5.417 1.00 37.26 38 ALA B C 1
ATOM 2484 O O . ALA B 1 38 ? 28.432 42.394 -6.047 1.00 31.04 38 ALA B O 1
ATOM 2486 N N . ASN B 1 39 ? 29.327 41.832 -4.111 1.00 30.44 39 ASN B N 1
ATOM 2487 C CA . ASN B 1 39 ? 28.436 42.777 -3.434 1.00 29.74 39 ASN B CA 1
ATOM 2488 C C . ASN B 1 39 ? 28.712 44.218 -3.838 1.00 29.14 39 ASN B C 1
ATOM 2489 O O . ASN B 1 39 ? 27.769 45.016 -3.905 1.00 24.82 39 ASN B O 1
ATOM 2494 N N . VAL B 1 40 ? 29.994 44.541 -4.084 1.00 28.98 40 VAL B N 1
ATOM 2495 C CA . VAL B 1 40 ? 30.399 45.903 -4.461 1.00 28.97 40 VAL B CA 1
ATOM 2496 C C . VAL B 1 40 ? 29.974 46.168 -5.895 1.00 28.40 40 VAL B C 1
ATOM 2497 O O . VAL B 1 40 ? 29.465 47.242 -6.177 1.00 29.80 40 VAL B O 1
ATOM 2501 N N . GLN B 1 41 ? 30.138 45.197 -6.789 1.00 34.13 41 GLN B N 1
ATOM 2502 C CA A GLN B 1 41 ? 29.615 45.328 -8.149 0.50 33.36 41 GLN B CA 1
ATOM 2503 C CA B GLN B 1 41 ? 29.619 45.354 -8.143 0.50 33.40 41 GLN B CA 1
ATOM 2504 C C . GLN B 1 41 ? 28.107 45.523 -8.100 1.00 32.59 41 GLN B C 1
ATOM 2505 O O . GLN B 1 41 ? 27.556 46.340 -8.808 1.00 31.49 41 GLN B O 1
ATOM 2516 N N . GLY B 1 42 ? 27.443 44.788 -7.208 1.00 28.39 42 GLY B N 1
ATOM 2517 C CA . GLY B 1 42 ? 25.998 44.944 -7.027 1.00 29.39 42 GLY B CA 1
ATOM 2518 C C . GLY B 1 42 ? 25.630 46.341 -6.565 1.00 28.23 42 GLY B C 1
ATOM 2519 O O . GLY B 1 42 ? 24.712 46.961 -7.088 1.00 28.46 42 GLY B O 1
ATOM 2520 N N . MET B 1 43 ? 26.343 46.826 -5.554 1.00 29.12 43 MET B N 1
ATOM 2521 C CA . MET B 1 43 ? 26.117 48.182 -5.075 1.00 31.40 43 MET B CA 1
ATOM 2522 C C . MET B 1 43 ? 26.300 49.208 -6.202 1.00 35.94 43 MET B C 1
ATOM 2523 O O . MET B 1 43 ? 25.523 50.156 -6.307 1.00 35.20 43 MET B O 1
ATOM 2528 N N . LYS B 1 44 ? 27.320 49.029 -7.040 1.00 34.65 44 LYS B N 1
ATOM 2529 C CA . LYS B 1 44 ? 27.533 49.957 -8.156 1.00 38.21 44 LYS B CA 1
ATOM 2530 C C . LYS B 1 44 ? 26.354 49.986 -9.134 1.00 37.39 44 LYS B C 1
ATOM 2531 O O . LYS B 1 44 ? 25.926 51.057 -9.548 1.00 38.88 44 LYS B O 1
ATOM 2537 N N . ARG B 1 45 ? 25.810 48.810 -9.442 1.00 36.66 45 ARG B N 1
ATOM 2538 C CA . ARG B 1 45 ? 24.614 48.697 -10.275 1.00 32.94 45 ARG B CA 1
ATOM 2539 C C . ARG B 1 45 ? 23.423 49.439 -9.671 1.00 33.22 45 ARG B C 1
ATOM 2540 O O . ARG B 1 45 ? 22.733 50.168 -10.379 1.00 35.61 45 ARG B O 1
ATOM 2548 N N . VAL B 1 46 ? 23.240 49.273 -8.350 1.00 30.82 46 VAL B N 1
ATOM 2549 C CA . VAL B 1 46 ? 22.173 49.970 -7.584 1.00 29.25 46 VAL B CA 1
ATOM 2550 C C . VAL B 1 46 ? 22.341 51.500 -7.626 1.00 31.16 46 VAL B C 1
ATOM 2551 O O . VAL B 1 46 ? 21.377 52.260 -7.867 1.00 31.85 46 VAL B O 1
ATOM 2555 N N . MET B 1 47 ? 23.577 51.945 -7.418 1.00 35.08 47 MET B N 1
ATOM 2556 C CA . MET B 1 47 ? 23.876 53.374 -7.399 1.00 32.11 47 MET B CA 1
ATOM 2557 C C . MET B 1 47 ? 23.755 53.959 -8.790 1.00 33.41 47 MET B C 1
ATOM 2558 O O . MET B 1 47 ? 23.220 55.053 -8.914 1.00 37.62 47 MET B O 1
ATOM 2563 N N . GLU B 1 48 ? 24.246 53.228 -9.805 1.00 36.97 48 GLU B N 1
ATOM 2564 C CA . GLU B 1 48 ? 24.088 53.601 -11.215 1.00 41.84 48 GLU B CA 1
ATOM 2565 C C . GLU B 1 48 ? 22.619 53.717 -11.593 1.00 39.82 48 GLU B C 1
ATOM 2566 O O . GLU B 1 48 ? 22.241 54.667 -12.260 1.00 38.38 48 GLU B O 1
ATOM 2572 N N . ASP B 1 49 ? 21.785 52.802 -11.097 1.00 35.04 49 ASP B N 1
ATOM 2573 C CA . ASP B 1 49 ? 20.370 52.834 -11.417 1.00 35.59 49 ASP B CA 1
ATOM 2574 C C . ASP B 1 49 ? 19.729 54.065 -10.759 1.00 34.28 49 ASP B C 1
ATOM 2575 O O . ASP B 1 49 ? 19.068 54.865 -11.441 1.00 40.32 49 ASP B O 1
ATOM 2580 N N . ILE B 1 50 ? 20.001 54.269 -9.470 1.00 34.58 50 ILE B N 1
ATOM 2581 C CA . ILE B 1 50 ? 19.516 55.472 -8.788 1.00 35.36 50 ILE B CA 1
ATOM 2582 C C . ILE B 1 50 ? 19.909 56.759 -9.539 1.00 37.00 50 ILE B C 1
ATOM 2583 O O . ILE B 1 50 ? 19.064 57.621 -9.770 1.00 39.95 50 ILE B O 1
ATOM 2588 N N . GLU B 1 51 ? 21.179 56.884 -9.908 1.00 36.78 51 GLU B N 1
ATOM 2589 C CA . GLU B 1 51 ? 21.652 58.085 -10.628 1.00 44.34 51 GLU B CA 1
ATOM 2590 C C . GLU B 1 51 ? 20.843 58.364 -11.895 1.00 43.87 51 GLU B C 1
ATOM 2591 O O . GLU B 1 51 ? 20.384 59.490 -12.104 1.00 44.60 51 GLU B O 1
ATOM 2597 N N . LYS B 1 52 ? 20.616 57.328 -12.699 1.00 42.36 52 LYS B N 1
ATOM 2598 C CA . LYS B 1 52 ? 19.924 57.468 -13.991 1.00 42.77 52 LYS B CA 1
ATOM 2599 C C . LYS B 1 52 ? 18.441 57.694 -13.760 1.00 42.16 52 LYS B C 1
ATOM 2600 O O . LYS B 1 52 ? 17.845 58.600 -14.342 1.00 49.06 52 LYS B O 1
ATOM 2606 N N . ASN B 1 53 ? 17.856 56.876 -12.878 1.00 40.84 53 ASN B N 1
ATOM 2607 C CA . ASN B 1 53 ? 16.422 56.955 -12.583 1.00 41.88 53 ASN B CA 1
ATOM 2608 C C . ASN B 1 53 ? 15.991 58.284 -11.951 1.00 47.80 53 ASN B C 1
ATOM 2609 O O . ASN B 1 53 ? 14.855 58.714 -12.142 1.00 50.02 53 ASN B O 1
ATOM 2614 N N . THR B 1 54 ? 16.890 58.927 -11.206 1.00 45.70 54 THR B N 1
ATOM 2615 C CA . THR B 1 54 ? 16.617 60.245 -10.616 1.00 42.96 54 THR B CA 1
ATOM 2616 C C . THR B 1 54 ? 17.125 61.396 -11.489 1.00 48.05 54 THR B C 1
ATOM 2617 O O . THR B 1 54 ? 17.180 62.533 -11.029 1.00 45.96 54 THR B O 1
ATOM 2621 N N . GLY B 1 55 ? 17.508 61.101 -12.727 1.00 52.76 55 GLY B N 1
ATOM 2622 C CA . GLY B 1 55 ? 17.983 62.132 -13.649 1.00 61.38 55 GLY B CA 1
ATOM 2623 C C . GLY B 1 55 ? 19.231 62.862 -13.187 1.00 53.89 55 GLY B C 1
ATOM 2624 O O . GLY B 1 55 ? 19.453 64.019 -13.563 1.00 57.05 55 GLY B O 1
ATOM 2625 N N . GLY B 1 56 ? 20.055 62.183 -12.394 1.00 48.64 56 GLY B N 1
ATOM 2626 C CA . GLY B 1 56 ? 21.299 62.746 -11.878 1.00 47.58 56 GLY B CA 1
ATOM 2627 C C . GLY B 1 56 ? 21.176 63.659 -10.669 1.00 50.10 56 GLY B C 1
ATOM 2628 O O . GLY B 1 56 ? 22.164 64.253 -10.252 1.00 60.42 56 GLY B O 1
ATOM 2629 N N . GLU B 1 57 ? 19.981 63.765 -10.085 1.00 52.10 57 GLU B N 1
ATOM 2630 C CA . GLU B 1 57 ? 19.799 64.554 -8.853 1.00 48.62 57 GLU B CA 1
ATOM 2631 C C . GLU B 1 57 ? 20.485 63.924 -7.626 1.00 53.74 57 GLU B C 1
ATOM 2632 O O . GLU B 1 57 ? 20.992 64.640 -6.756 1.00 53.85 57 GLU B O 1
ATOM 2638 N N . VAL B 1 58 ? 20.473 62.596 -7.550 1.00 40.33 58 VAL B N 1
ATOM 2639 C CA . VAL B 1 58 ? 21.190 61.869 -6.482 1.00 40.58 58 VAL B CA 1
ATOM 2640 C C . VAL B 1 58 ? 22.417 61.207 -7.107 1.00 42.90 58 VAL B C 1
ATOM 2641 O O . VAL B 1 58 ? 22.280 60.298 -7.931 1.00 47.34 58 VAL B O 1
ATOM 2645 N N . LYS B 1 59 ? 23.605 61.693 -6.742 1.00 46.83 59 LYS B N 1
ATOM 2646 C CA . LYS B 1 59 ? 24.877 61.119 -7.198 1.00 46.34 59 LYS B CA 1
ATOM 2647 C C . LYS B 1 59 ? 25.658 60.635 -5.994 1.00 43.17 59 LYS B C 1
ATOM 2648 O O . LYS B 1 59 ? 25.517 61.185 -4.905 1.00 45.08 59 LYS B O 1
ATOM 2654 N N . PHE B 1 60 ? 26.474 59.607 -6.193 1.00 42.74 60 PHE B N 1
ATOM 2655 C CA . PHE B 1 60 ? 27.198 59.001 -5.090 1.00 36.66 60 PHE B CA 1
ATOM 2656 C C . PHE B 1 60 ? 28.702 59.068 -5.258 1.00 36.96 60 PHE B C 1
ATOM 2657 O O . PHE B 1 60 ? 29.207 59.100 -6.384 1.00 38.76 60 PHE B O 1
ATOM 2665 N N . ARG B 1 61 ? 29.385 59.112 -4.114 1.00 39.17 61 ARG B N 1
ATOM 2666 C CA . ARG B 1 61 ? 30.806 58.836 -4.001 1.00 38.08 61 ARG B CA 1
ATOM 2667 C C . ARG B 1 61 ? 30.928 57.619 -3.087 1.00 35.71 61 ARG B C 1
ATOM 2668 O O . ARG B 1 61 ? 30.559 57.690 -1.909 1.00 38.33 61 ARG B O 1
ATOM 2676 N N . LEU B 1 62 ? 31.437 56.511 -3.623 1.00 34.79 62 LEU B N 1
ATOM 2677 C CA . LEU B 1 62 ? 31.523 55.257 -2.862 1.00 33.36 62 LEU B CA 1
ATOM 2678 C C . LEU B 1 62 ? 32.872 55.137 -2.193 1.00 32.33 62 LEU B C 1
ATOM 2679 O O . LEU B 1 62 ? 33.914 55.316 -2.836 1.00 31.59 62 LEU B O 1
ATOM 2684 N N . ARG B 1 63 ? 32.846 54.821 -0.898 1.00 30.93 63 ARG B N 1
ATOM 2685 C CA . ARG B 1 63 ? 34.050 54.485 -0.174 1.00 31.28 63 ARG B CA 1
ATOM 2686 C C . ARG B 1 63 ? 33.992 53.023 0.205 1.00 27.92 63 ARG B C 1
ATOM 2687 O O . ARG B 1 63 ? 32.978 52.553 0.753 1.00 27.41 63 ARG B O 1
ATOM 2695 N N . LEU B 1 64 ? 35.090 52.310 -0.050 1.00 27.76 64 LEU B N 1
ATOM 2696 C CA . LEU B 1 64 ? 35.167 50.864 0.249 1.00 27.23 64 LEU B CA 1
ATOM 2697 C C . LEU B 1 64 ? 35.512 50.629 1.705 1.00 26.33 64 LEU B C 1
ATOM 2698 O O . LEU B 1 64 ? 36.066 51.504 2.369 1.00 30.19 64 LEU B O 1
ATOM 2703 N N . ALA B 1 65 ? 35.229 49.415 2.166 1.00 26.40 65 ALA B N 1
ATOM 2704 C CA . ALA B 1 65 ? 35.409 49.068 3.595 1.00 25.49 65 ALA B CA 1
ATOM 2705 C C . ALA B 1 65 ? 36.819 49.328 4.090 1.00 28.54 65 ALA B C 1
ATOM 2706 O O . ALA B 1 65 ? 37.786 48.878 3.486 1.00 30.72 65 ALA B O 1
ATOM 2708 N N . GLY B 1 66 ? 36.943 50.028 5.217 1.00 28.60 66 GLY B N 1
ATOM 2709 C CA . GLY B 1 66 ? 38.257 50.387 5.722 1.00 27.72 66 GLY B CA 1
ATOM 2710 C C . GLY B 1 66 ? 38.694 51.790 5.368 1.00 29.59 66 GLY B C 1
ATOM 2711 O O . GLY B 1 66 ? 39.566 52.354 6.010 1.00 31.51 66 GLY B O 1
ATOM 2712 N N . SER B 1 67 ? 38.137 52.367 4.306 1.00 30.60 67 SER B N 1
ATOM 2713 C CA . SER B 1 67 ? 38.594 53.677 3.889 1.00 29.93 67 SER B CA 1
ATOM 2714 C C . SER B 1 67 ? 37.959 54.817 4.676 1.00 30.80 67 SER B C 1
ATOM 2715 O O . SER B 1 67 ? 38.350 55.986 4.502 1.00 37.24 67 SER B O 1
ATOM 2718 N N . LEU B 1 68 ? 36.947 54.494 5.481 1.00 32.15 68 LEU B N 1
ATOM 2719 C CA . LEU B 1 68 ? 36.421 55.434 6.455 1.00 31.84 68 LEU B CA 1
ATOM 2720 C C . LEU B 1 68 ? 36.520 54.739 7.784 1.00 35.03 68 LEU B C 1
ATOM 2721 O O . LEU B 1 68 ? 36.493 53.508 7.816 1.00 31.75 68 LEU B O 1
ATOM 2726 N N . PRO B 1 69 ? 36.648 55.517 8.873 1.00 30.94 69 PRO B N 1
ATOM 2727 C CA . PRO B 1 69 ? 36.785 54.963 10.226 1.00 39.65 69 PRO B CA 1
ATOM 2728 C C . PRO B 1 69 ? 35.428 54.526 10.773 1.00 42.37 69 PRO B C 1
ATOM 2729 O O . PRO B 1 69 ? 34.923 55.059 11.770 1.00 38.03 69 PRO B O 1
ATOM 2733 N N . ILE B 1 70 ? 34.847 53.552 10.091 1.00 33.82 70 ILE B N 1
ATOM 2734 C CA . ILE B 1 70 ? 33.579 52.974 10.470 1.00 31.76 70 ILE B CA 1
ATOM 2735 C C . ILE B 1 70 ? 33.871 51.515 10.789 1.00 30.57 70 ILE B C 1
ATOM 2736 O O . ILE B 1 70 ? 34.359 50.783 9.947 1.00 38.56 70 ILE B O 1
ATOM 2741 N N . GLN B 1 71 ? 33.582 51.097 12.015 1.00 35.22 71 GLN B N 1
ATOM 2742 C CA . GLN B 1 71 ? 33.927 49.748 12.409 1.00 39.18 71 GLN B CA 1
ATOM 2743 C C . GLN B 1 71 ? 33.046 48.728 11.688 1.00 35.97 71 GLN B C 1
ATOM 2744 O O . GLN B 1 71 ? 31.984 49.063 11.107 1.00 32.60 71 GLN B O 1
ATOM 2750 N N . ALA B 1 72 ? 33.505 47.478 11.696 1.00 33.08 72 ALA B N 1
ATOM 2751 C CA . ALA B 1 72 ? 32.937 46.443 10.813 1.00 39.92 72 ALA B CA 1
ATOM 2752 C C . ALA B 1 72 ? 31.423 46.291 10.966 1.00 45.20 72 ALA B C 1
ATOM 2753 O O . ALA B 1 72 ? 30.707 46.079 10.005 1.00 33.89 72 ALA B O 1
ATOM 2755 N N . THR B 1 73 ? 30.955 46.405 12.194 1.00 31.21 73 THR B N 1
ATOM 2756 C CA . THR B 1 73 ? 29.571 46.111 12.551 1.00 27.78 73 THR B CA 1
ATOM 2757 C C . THR B 1 73 ? 28.789 47.390 12.863 1.00 28.69 73 THR B C 1
ATOM 2758 O O . THR B 1 73 ? 27.656 47.321 13.388 1.00 25.93 73 THR B O 1
ATOM 2762 N N . ASP B 1 74 ? 29.388 48.546 12.542 1.00 22.85 74 ASP B N 1
ATOM 2763 C CA . ASP B 1 74 ? 28.816 49.867 12.847 1.00 21.66 74 ASP B CA 1
ATOM 2764 C C . ASP B 1 74 ? 28.290 50.598 11.596 1.00 20.74 74 ASP B C 1
ATOM 2765 O O . ASP B 1 74 ? 28.024 51.784 11.661 1.00 21.94 74 ASP B O 1
ATOM 2770 N N . ILE B 1 75 ? 28.145 49.915 10.470 1.00 22.48 75 ILE B N 1
ATOM 2771 C CA . ILE B 1 75 ? 27.644 50.624 9.275 1.00 25.34 75 ILE B CA 1
ATOM 2772 C C . ILE B 1 75 ? 26.243 51.218 9.537 1.00 23.87 75 ILE B C 1
ATOM 2773 O O . ILE B 1 75 ? 25.926 52.320 9.100 1.00 24.46 75 ILE B O 1
ATOM 2778 N N . THR B 1 76 ? 25.389 50.466 10.218 1.00 19.00 76 THR B N 1
ATOM 2779 C CA . THR B 1 76 ? 24.012 50.937 10.486 1.00 20.62 76 THR B CA 1
ATOM 2780 C C . THR B 1 76 ? 24.058 52.264 11.238 1.00 25.07 76 THR B C 1
ATOM 2781 O O . THR B 1 76 ? 23.341 53.210 10.920 1.00 23.75 76 THR B O 1
ATOM 2785 N N . GLN B 1 77 ? 24.949 52.350 12.226 1.00 24.91 77 GLN B N 1
ATOM 2786 C CA A GLN B 1 77 ? 25.110 53.573 12.990 0.50 23.55 77 GLN B CA 1
ATOM 2787 C CA B GLN B 1 77 ? 25.148 53.579 12.990 0.50 25.03 77 GLN B CA 1
ATOM 2788 C C . GLN B 1 77 ? 25.583 54.723 12.095 1.00 25.58 77 GLN B C 1
ATOM 2789 O O . GLN B 1 77 ? 25.112 55.845 12.212 1.00 25.71 77 GLN B O 1
ATOM 2800 N N . ALA B 1 78 ? 26.533 54.434 11.216 1.00 26.23 78 ALA B N 1
ATOM 2801 C CA . ALA B 1 78 ? 27.089 55.444 10.329 1.00 25.99 78 ALA B CA 1
ATOM 2802 C C . ALA B 1 78 ? 26.061 56.005 9.352 1.00 25.63 78 ALA B C 1
ATOM 2803 O O . ALA B 1 78 ? 26.040 57.203 9.106 1.00 25.32 78 ALA B O 1
ATOM 2805 N N . VAL B 1 79 ? 25.229 55.127 8.808 1.00 25.04 79 VAL B N 1
ATOM 2806 C CA . VAL B 1 79 ? 24.123 55.561 7.965 1.00 23.10 79 VAL B CA 1
ATOM 2807 C C . VAL B 1 79 ? 23.137 56.387 8.791 1.00 24.03 79 VAL B C 1
ATOM 2808 O O . VAL B 1 79 ? 22.737 57.459 8.395 1.00 26.25 79 VAL B O 1
ATOM 2812 N N . GLY B 1 80 ? 22.820 55.895 9.994 1.00 23.35 80 GLY B N 1
ATOM 2813 C CA . GLY B 1 80 ? 21.826 56.509 10.844 1.00 31.61 80 GLY B CA 1
ATOM 2814 C C . GLY B 1 80 ? 22.158 57.917 11.286 1.00 29.97 80 GLY B C 1
ATOM 2815 O O . GLY B 1 80 ? 21.264 58.761 11.372 1.00 31.97 80 GLY B O 1
ATOM 2816 N N . ASN B 1 81 ? 23.436 58.176 11.583 1.00 26.24 81 ASN B N 1
ATOM 2817 C CA . ASN B 1 81 ? 23.874 59.502 12.025 1.00 30.11 81 ASN B CA 1
ATOM 2818 C C . ASN B 1 81 ? 24.380 60.413 10.897 1.00 30.84 81 ASN B C 1
ATOM 2819 O O . ASN B 1 81 ? 24.760 61.566 11.133 1.00 32.94 81 ASN B O 1
ATOM 2824 N N . GLY B 1 82 ? 24.356 59.895 9.668 1.00 33.72 82 GLY B N 1
ATOM 2825 C CA . GLY B 1 82 ? 24.672 60.684 8.484 1.00 32.81 82 GLY B CA 1
ATOM 2826 C C . GLY B 1 82 ? 26.155 60.801 8.175 1.00 34.63 82 GLY B C 1
ATOM 2827 O O . GLY B 1 82 ? 26.552 61.635 7.365 1.00 34.77 82 GLY B O 1
ATOM 2828 N N . THR B 1 83 ? 26.982 59.975 8.815 1.00 30.06 83 THR B N 1
ATOM 2829 C CA . THR B 1 83 ? 28.396 59.872 8.450 1.00 31.03 83 THR B CA 1
ATOM 2830 C C . THR B 1 83 ? 28.499 59.497 6.958 1.00 34.93 83 THR B C 1
ATOM 2831 O O . THR B 1 83 ? 29.328 60.027 6.218 1.00 34.51 83 THR B O 1
ATOM 2835 N N . VAL B 1 84 ? 27.641 58.574 6.539 1.00 27.90 84 VAL B N 1
ATOM 2836 C CA . VAL B 1 84 ? 27.395 58.308 5.126 1.00 32.15 84 VAL B CA 1
ATOM 2837 C C . VAL B 1 84 ? 25.879 58.308 4.963 1.00 30.61 84 VAL B C 1
ATOM 2838 O O . VAL B 1 84 ? 25.136 58.216 5.959 1.00 29.22 84 VAL B O 1
ATOM 2842 N N . ARG B 1 85 ? 25.414 58.407 3.730 1.00 30.95 85 ARG B N 1
ATOM 2843 C CA . ARG B 1 85 ? 23.982 58.514 3.472 1.00 27.65 85 ARG B CA 1
ATOM 2844 C C . ARG B 1 85 ? 23.371 57.253 2.888 1.00 27.07 85 ARG B C 1
ATOM 2845 O O . ARG B 1 85 ? 22.152 57.084 2.930 1.00 28.17 85 ARG B O 1
ATOM 2853 N N . PHE B 1 86 ? 24.208 56.358 2.374 1.00 25.66 86 PHE B N 1
ATOM 2854 C CA . PHE B 1 86 ? 23.738 55.134 1.736 1.00 26.64 86 PHE B CA 1
ATOM 2855 C C . PHE B 1 86 ? 24.804 54.065 1.859 1.00 30.49 86 PHE B C 1
ATOM 2856 O O . PHE B 1 86 ? 25.992 54.364 1.708 1.00 27.47 86 PHE B O 1
ATOM 2864 N N . ALA B 1 87 ? 24.391 52.823 2.118 1.00 26.72 87 ALA B N 1
ATOM 2865 C CA . ALA B 1 87 ? 25.337 51.720 2.315 1.00 22.51 87 ALA B CA 1
ATOM 2866 C C . ALA B 1 87 ? 24.672 50.363 2.115 1.00 20.73 87 ALA B C 1
ATOM 2867 O O . ALA B 1 87 ? 23.447 50.253 2.124 1.00 24.14 87 ALA B O 1
ATOM 2869 N N . ASP B 1 88 ? 25.472 49.324 1.922 1.00 19.90 88 ASP B N 1
ATOM 2870 C CA . ASP B 1 88 ? 24.981 47.975 2.170 1.00 23.88 88 ASP B CA 1
ATOM 2871 C C . ASP B 1 88 ? 25.601 47.523 3.486 1.00 24.25 88 ASP B C 1
ATOM 2872 O O . ASP B 1 88 ? 26.634 48.048 3.909 1.00 25.46 88 ASP B O 1
ATOM 2877 N N . ASP B 1 89 ? 24.933 46.598 4.174 1.00 23.34 89 ASP B N 1
ATOM 2878 C CA . ASP B 1 89 ? 25.333 46.210 5.536 1.00 21.53 89 ASP B CA 1
ATOM 2879 C C . ASP B 1 89 ? 24.895 44.773 5.746 1.00 17.83 89 ASP B C 1
ATOM 2880 O O . ASP B 1 89 ? 23.707 44.466 5.635 1.00 19.96 89 ASP B O 1
ATOM 2885 N N . GLY B 1 90 ? 25.871 43.899 5.991 1.00 21.60 90 GLY B N 1
ATOM 2886 C CA . GLY B 1 90 ? 25.606 42.487 6.329 1.00 23.23 90 GLY B CA 1
ATOM 2887 C C . GLY B 1 90 ? 25.964 42.150 7.762 1.00 25.34 90 GLY B C 1
ATOM 2888 O O . GLY B 1 90 ? 25.929 40.988 8.162 1.00 25.24 90 GLY B O 1
ATOM 2889 N N . PHE B 1 91 ? 26.294 43.182 8.514 1.00 22.73 91 PHE B N 1
ATOM 2890 C CA . PHE B 1 91 ? 26.772 43.024 9.905 1.00 22.62 91 PHE B CA 1
ATOM 2891 C C . PHE B 1 91 ? 25.936 43.896 10.847 1.00 23.81 91 PHE B C 1
ATOM 2892 O O . PHE B 1 91 ? 26.454 44.633 11.710 1.00 25.08 91 PHE B O 1
ATOM 2900 N N . TYR B 1 92 ? 24.622 43.742 10.714 1.00 21.45 92 TYR B N 1
ATOM 2901 C CA . TYR B 1 92 ? 23.622 44.649 11.298 1.00 21.86 92 TYR B CA 1
ATOM 2902 C C . TYR B 1 92 ? 22.976 44.100 12.597 1.00 26.56 92 TYR B C 1
ATOM 2903 O O . TYR B 1 92 ? 22.189 44.809 13.209 1.00 23.16 92 TYR B O 1
ATOM 2912 N N . LEU B 1 93 ? 23.263 42.844 12.940 1.00 28.90 93 LEU B N 1
ATOM 2913 C CA . LEU B 1 93 ? 22.551 42.128 14.034 1.00 22.58 93 LEU B CA 1
ATOM 2914 C C . LEU B 1 93 ? 22.739 42.725 15.409 1.00 27.81 93 LEU B C 1
ATOM 2915 O O . LEU B 1 93 ? 21.859 42.564 16.263 1.00 30.79 93 LEU B O 1
ATOM 2920 N N . GLY B 1 94 ? 23.848 43.421 15.631 1.00 24.57 94 GLY B N 1
ATOM 2921 C CA . GLY B 1 94 ? 24.048 44.117 16.901 1.00 30.32 94 GLY B CA 1
ATOM 2922 C C . GLY B 1 94 ? 23.100 45.298 17.044 1.00 29.82 94 GLY B C 1
ATOM 2923 O O . GLY B 1 94 ? 22.753 45.706 18.159 1.00 31.56 94 GLY B O 1
ATOM 2924 N N . ASN B 1 95 ? 22.658 45.828 15.903 1.00 29.16 95 ASN B N 1
ATOM 2925 C CA . ASN B 1 95 ? 21.802 47.012 15.843 1.00 27.03 95 ASN B CA 1
ATOM 2926 C C . ASN B 1 95 ? 20.296 46.735 15.602 1.00 26.59 95 ASN B C 1
ATOM 2927 O O . ASN B 1 95 ? 19.434 47.540 15.986 1.00 27.59 95 ASN B O 1
ATOM 2932 N N . VAL B 1 96 ? 19.986 45.569 15.034 1.00 22.83 96 VAL B N 1
ATOM 2933 C CA . VAL B 1 96 ? 18.613 45.119 14.778 1.00 17.77 96 VAL B CA 1
ATOM 2934 C C . VAL B 1 96 ? 18.525 43.644 15.136 1.00 19.29 96 VAL B C 1
ATOM 2935 O O . VAL B 1 96 ? 18.563 42.761 14.299 1.00 21.82 96 VAL B O 1
ATOM 2939 N N . ARG B 1 97 ? 18.464 43.365 16.427 1.00 16.24 97 ARG B N 1
ATOM 2940 C CA . ARG B 1 97 ? 18.536 41.984 16.870 1.00 20.20 97 ARG B CA 1
ATOM 2941 C C . ARG B 1 97 ? 17.421 41.077 16.340 1.00 18.77 97 ARG B C 1
ATOM 2942 O O . ARG B 1 97 ? 17.672 39.891 16.078 1.00 18.90 97 ARG B O 1
ATOM 2950 N N . ILE B 1 98 ? 16.200 41.600 16.199 1.00 20.01 98 ILE B N 1
ATOM 2951 C CA . ILE B 1 98 ? 15.064 40.754 15.813 1.00 21.68 98 ILE B CA 1
ATOM 2952 C C . ILE B 1 98 ? 15.220 40.122 14.435 1.00 20.72 98 ILE B C 1
ATOM 2953 O O . ILE B 1 98 ? 14.650 39.087 14.154 1.00 21.44 98 ILE B O 1
ATOM 2958 N N . ALA B 1 99 ? 16.053 40.738 13.628 1.00 16.14 99 ALA B N 1
ATOM 2959 C CA . ALA B 1 99 ? 16.346 40.218 12.284 1.00 16.74 99 ALA B CA 1
ATOM 2960 C C . ALA B 1 99 ? 17.143 38.926 12.374 1.00 19.79 99 ALA B C 1
ATOM 2961 O O . ALA B 1 99 ? 17.292 38.221 11.360 1.00 20.93 99 ALA B O 1
ATOM 2963 N N . GLY B 1 100 ? 17.640 38.579 13.568 1.00 18.86 100 GLY B N 1
ATOM 2964 C CA . GLY B 1 100 ? 18.321 37.315 13.736 1.00 18.41 100 GLY B CA 1
ATOM 2965 C C . GLY B 1 1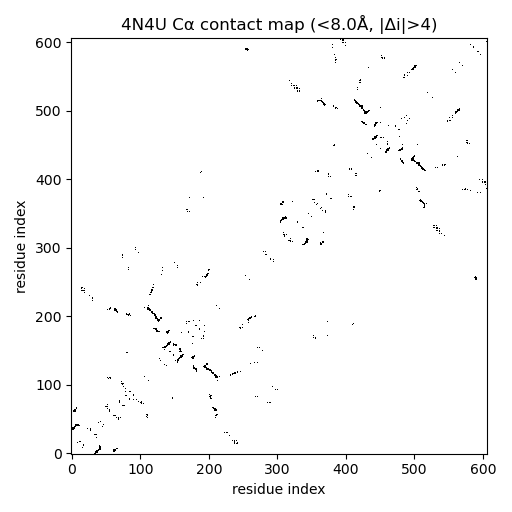00 ? 17.507 36.088 13.422 1.00 18.28 100 GLY B C 1
ATOM 2966 O O . GLY B 1 100 ? 18.071 35.026 13.159 1.00 22.12 100 GLY B O 1
ATOM 2967 N N . ILE B 1 101 ? 16.183 36.197 13.443 1.00 19.50 101 ILE B N 1
ATOM 2968 C CA . ILE B 1 101 ? 15.339 35.064 13.052 1.00 19.87 101 ILE B CA 1
ATOM 2969 C C . ILE B 1 101 ? 15.683 34.602 11.630 1.00 20.86 101 ILE B C 1
ATOM 2970 O O . ILE B 1 101 ? 15.652 33.401 11.341 1.00 22.27 101 ILE B O 1
ATOM 2975 N N . LEU B 1 102 ? 16.076 35.547 10.792 1.00 19.35 102 LEU B N 1
ATOM 2976 C CA . LEU B 1 102 ? 16.365 35.261 9.373 1.00 21.29 102 LEU B CA 1
ATOM 2977 C C . LEU B 1 102 ? 17.658 34.474 9.171 1.00 24.11 102 LEU B C 1
ATOM 2978 O O . LEU B 1 102 ? 17.927 34.038 8.046 1.00 26.26 102 LEU B O 1
ATOM 2983 N N . ARG B 1 103 ? 18.425 34.247 10.241 1.00 20.03 103 ARG B N 1
ATOM 2984 C CA . ARG B 1 103 ? 19.647 33.438 10.168 1.00 23.93 103 ARG B CA 1
ATOM 2985 C C . ARG B 1 103 ? 19.679 32.244 11.109 1.00 22.83 103 ARG B C 1
ATOM 2986 O O . ARG B 1 103 ? 20.738 31.664 11.325 1.00 27.28 103 ARG B O 1
ATOM 2994 N N . LEU B 1 104 ? 18.533 31.879 11.685 1.00 23.98 104 LEU B N 1
ATOM 2995 C CA . LEU B 1 104 ? 18.487 30.758 12.628 1.00 21.12 104 LEU B CA 1
ATOM 2996 C C . LEU B 1 104 ? 18.808 29.484 11.857 1.00 23.63 104 LEU B C 1
ATOM 2997 O O . LEU B 1 104 ? 18.373 29.336 10.720 1.00 23.04 104 LEU B O 1
ATOM 3002 N N . PRO B 1 105 ? 19.579 28.584 12.471 1.00 24.23 105 PRO B N 1
ATOM 3003 C CA . PRO B 1 105 ? 20.047 27.410 11.722 1.00 27.75 105 PRO B CA 1
ATOM 3004 C C . PRO B 1 105 ? 18.903 26.547 11.188 1.00 27.85 105 PRO B C 1
ATOM 3005 O O . PRO B 1 105 ? 17.959 26.217 11.922 1.00 27.02 105 PRO B O 1
ATOM 3009 N N . MET B 1 106 ? 19.000 26.215 9.901 1.00 28.45 106 MET B N 1
ATOM 3010 C CA . MET B 1 106 ? 18.083 25.291 9.211 1.00 31.11 106 MET B CA 1
ATOM 3011 C C . MET B 1 106 ? 16.679 25.845 8.975 1.00 30.83 106 MET B C 1
ATOM 3012 O O . MET B 1 106 ? 15.827 25.148 8.446 1.00 32.75 106 MET B O 1
ATOM 3017 N N . LEU B 1 107 ? 16.420 27.096 9.342 1.00 26.48 107 LEU B N 1
ATOM 3018 C CA . LEU B 1 107 ? 15.057 27.606 9.273 1.00 27.55 107 LEU B CA 1
ATOM 3019 C C . LEU B 1 107 ? 14.647 27.949 7.853 1.00 29.75 107 LEU B C 1
ATOM 3020 O O . LEU B 1 107 ? 13.547 27.598 7.418 1.00 29.71 107 LEU B O 1
ATOM 3025 N N . LEU B 1 108 ? 15.538 28.623 7.126 1.00 32.91 108 LEU B N 1
ATOM 3026 C CA . LEU B 1 108 ? 15.273 29.060 5.766 1.00 29.40 108 LEU B CA 1
ATOM 3027 C C . LEU B 1 108 ? 16.027 28.197 4.738 1.00 30.38 108 LEU B C 1
ATOM 3028 O O . LEU B 1 108 ? 17.258 28.176 4.736 1.00 31.06 108 LEU B O 1
ATOM 3033 N N . ARG B 1 109 ? 15.275 27.523 3.867 1.00 33.08 109 ARG B N 1
ATOM 3034 C CA . ARG B 1 109 ? 15.837 26.585 2.878 1.00 36.65 109 ARG B CA 1
ATOM 3035 C C . ARG B 1 109 ? 15.891 27.115 1.449 1.00 37.63 109 ARG B C 1
ATOM 3036 O O . ARG B 1 109 ? 16.499 26.486 0.584 1.00 42.42 109 ARG B O 1
ATOM 3044 N N . SER B 1 110 ? 15.242 28.242 1.194 1.00 36.83 110 SER B N 1
ATOM 3045 C CA . SER B 1 110 ? 15.139 28.782 -0.146 1.00 44.35 110 SER B CA 1
ATOM 3046 C C . SER B 1 110 ? 14.881 30.279 -0.120 1.00 38.23 110 SER B C 1
ATOM 3047 O O . SER B 1 110 ? 14.554 30.870 0.923 1.00 35.96 110 SER B O 1
ATOM 3050 N N . GLN B 1 111 ? 14.938 30.868 -1.290 1.00 46.39 111 GLN B N 1
ATOM 3051 C CA . GLN B 1 111 ? 14.619 32.235 -1.493 1.00 44.66 111 GLN B CA 1
ATOM 3052 C C . GLN B 1 111 ? 13.168 32.453 -1.148 1.00 40.87 111 GLN B C 1
ATOM 3053 O O . GLN B 1 111 ? 12.816 33.423 -0.566 1.00 36.23 111 GLN B O 1
ATOM 3059 N N . GLU B 1 112 ? 12.333 31.529 -1.555 1.00 38.26 112 GLU B N 1
ATOM 3060 C CA . GLU B 1 112 ? 10.891 31.620 -1.292 1.00 33.82 112 GLU B CA 1
ATOM 3061 C C . GLU B 1 112 ? 10.641 31.645 0.225 1.00 32.89 112 GLU B C 1
ATOM 3062 O O . GLU B 1 112 ? 9.802 32.413 0.692 1.00 39.67 112 GLU B O 1
ATOM 3068 N N . ASP B 1 113 ? 11.364 30.794 0.964 1.00 33.32 113 ASP B N 1
ATOM 3069 C CA . ASP B 1 113 ? 11.324 30.800 2.447 1.00 32.23 113 ASP B CA 1
ATOM 3070 C C . ASP B 1 113 ? 11.689 32.166 2.985 1.00 36.85 113 ASP B C 1
ATOM 3071 O O . ASP B 1 113 ? 10.990 32.689 3.866 1.00 30.20 113 ASP B O 1
ATOM 3076 N N . PHE B 1 114 ? 12.775 32.751 2.480 1.00 31.83 114 PHE B N 1
ATOM 3077 C CA . PHE B 1 114 ? 13.156 34.074 2.959 1.00 27.89 114 PHE B CA 1
ATOM 3078 C C . PHE B 1 114 ? 12.044 35.061 2.691 1.00 27.63 114 PHE B C 1
ATOM 3079 O O . PHE B 1 114 ? 11.715 35.870 3.554 1.00 35.53 114 PHE B O 1
ATOM 3087 N N . ASP B 1 115 ? 11.473 35.005 1.478 1.00 29.87 115 ASP B N 1
ATOM 3088 C CA . ASP B 1 115 ? 10.417 35.963 1.145 1.00 33.01 115 ASP B CA 1
ATOM 3089 C C . ASP B 1 115 ? 9.239 35.921 2.133 1.00 31.24 115 ASP B C 1
ATOM 3090 O O . ASP B 1 115 ? 8.728 36.965 2.537 1.00 28.69 115 ASP B O 1
ATOM 3095 N N . LYS B 1 116 ? 8.786 34.715 2.464 1.00 30.95 116 LYS B N 1
ATOM 3096 C CA . LYS B 1 116 ? 7.672 34.535 3.382 1.00 30.63 116 LYS B CA 1
ATOM 3097 C C . LYS B 1 116 ? 8.070 35.004 4.787 1.00 29.96 116 LYS B C 1
ATOM 3098 O O . LYS B 1 116 ? 7.287 35.662 5.488 1.00 30.97 116 LYS B O 1
ATOM 3104 N N . ALA B 1 117 ? 9.292 34.672 5.185 1.00 28.27 117 ALA B N 1
ATOM 3105 C CA . ALA B 1 117 ? 9.786 35.054 6.525 1.00 30.86 117 ALA B CA 1
ATOM 3106 C C . ALA B 1 117 ? 9.918 36.563 6.640 1.00 29.51 117 ALA B C 1
ATOM 3107 O O . ALA B 1 117 ? 9.495 37.162 7.630 1.00 27.45 117 ALA B O 1
ATOM 3109 N N . TYR B 1 118 ? 10.492 37.181 5.609 1.00 27.79 118 TYR B N 1
ATOM 3110 C CA . TYR B 1 118 ? 10.653 38.628 5.593 1.00 24.32 118 TYR B CA 1
ATOM 3111 C C . TYR B 1 118 ? 9.334 39.385 5.564 1.00 29.12 118 TYR B C 1
ATOM 3112 O O . TYR B 1 118 ? 9.242 40.476 6.121 1.00 31.43 118 TYR B O 1
ATOM 3121 N N . ALA B 1 119 ? 8.302 38.832 4.928 1.00 29.56 119 ALA B N 1
ATOM 3122 C CA . ALA B 1 119 ? 7.005 39.501 4.944 1.00 33.11 119 ALA B CA 1
ATOM 3123 C C . ALA B 1 119 ? 6.559 39.701 6.396 1.00 30.40 119 ALA B C 1
ATOM 3124 O O . ALA B 1 119 ? 5.965 40.726 6.737 1.00 30.39 119 ALA B O 1
ATOM 3126 N N . ILE B 1 120 ? 6.851 38.706 7.229 1.00 28.64 120 ILE B N 1
ATOM 3127 C CA . ILE B 1 120 ? 6.482 38.761 8.624 1.00 29.15 120 ILE B CA 1
ATOM 3128 C C . ILE B 1 120 ? 7.445 39.653 9.393 1.00 26.05 120 ILE B C 1
ATOM 3129 O O . ILE B 1 120 ? 7.003 40.446 10.209 1.00 23.53 120 ILE B O 1
ATOM 3134 N N . MET B 1 121 ? 8.736 39.553 9.112 1.00 22.91 121 MET B N 1
ATOM 3135 C CA . MET B 1 121 ? 9.734 40.279 9.926 1.00 24.39 121 MET B CA 1
ATOM 3136 C C . MET B 1 121 ? 9.831 41.765 9.589 1.00 23.25 121 MET B C 1
ATOM 3137 O O . MET B 1 121 ? 10.219 42.581 10.443 1.00 23.47 121 MET B O 1
ATOM 3142 N N . LYS B 1 122 ? 9.464 42.121 8.359 1.00 25.64 122 LYS B N 1
ATOM 3143 C CA . LYS B 1 122 ? 9.679 43.473 7.823 1.00 26.21 122 LYS B CA 1
ATOM 3144 C C . LYS B 1 122 ? 9.241 44.634 8.726 1.00 21.31 122 LYS B C 1
ATOM 3145 O O . LYS B 1 122 ? 10.029 45.579 8.905 1.00 25.09 122 LYS B O 1
ATOM 3151 N N . PRO B 1 123 ? 8.012 44.611 9.281 1.00 24.13 123 PRO B N 1
ATOM 3152 C CA . PRO B 1 123 ? 7.608 45.746 10.125 1.00 29.38 123 PRO B CA 1
ATOM 3153 C C . PRO B 1 123 ? 8.520 45.937 11.346 1.00 26.28 123 PRO B C 1
ATOM 3154 O O . PRO B 1 123 ? 8.827 47.073 11.708 1.00 25.95 123 PRO B O 1
ATOM 3158 N N . TYR B 1 124 ? 8.928 44.842 11.982 1.00 23.82 124 TYR B N 1
ATOM 3159 C CA . TYR B 1 124 ? 9.842 44.950 13.110 1.00 23.79 124 TYR B CA 1
ATOM 3160 C C . TYR B 1 124 ? 11.204 45.452 12.674 1.00 22.00 124 TYR B C 1
ATOM 3161 O O . TYR B 1 124 ? 11.788 46.302 13.339 1.00 21.12 124 TYR B O 1
ATOM 3170 N N . VAL B 1 125 ? 11.729 44.918 11.558 1.00 19.33 125 VAL B N 1
ATOM 3171 C CA . VAL B 1 125 ? 13.051 45.263 11.099 1.00 20.57 125 VAL B CA 1
ATOM 3172 C C . VAL B 1 125 ? 13.097 46.749 10.676 1.00 21.07 125 VAL B C 1
ATOM 3173 O O . VAL B 1 125 ? 14.022 47.503 11.028 1.00 20.98 125 VAL B O 1
ATOM 3177 N N . GLU B 1 126 ? 12.091 47.187 9.930 1.00 23.05 126 GLU B N 1
ATOM 3178 C CA . GLU B 1 126 ? 12.026 48.579 9.517 1.00 21.84 126 GLU B CA 1
ATOM 3179 C C . GLU B 1 126 ? 11.865 49.512 10.708 1.00 22.55 126 GLU B C 1
ATOM 3180 O O . GLU B 1 126 ? 12.481 50.581 10.778 1.00 22.99 126 GLU B O 1
ATOM 3186 N N . ARG B 1 127 ? 11.045 49.103 11.665 1.00 20.94 127 ARG B N 1
ATOM 3187 C CA . ARG B 1 127 ? 10.904 49.906 12.861 1.00 21.15 127 ARG B CA 1
ATOM 3188 C C . ARG B 1 127 ? 12.239 50.104 13.552 1.00 20.86 127 ARG B C 1
ATOM 3189 O O . ARG B 1 127 ? 12.575 51.229 13.947 1.00 22.67 127 ARG B O 1
ATOM 3197 N N . ASP B 1 128 ? 12.973 49.019 13.744 1.00 19.25 128 ASP B N 1
ATOM 3198 C CA . ASP B 1 128 ? 14.204 49.076 14.542 1.00 19.91 128 ASP B CA 1
ATOM 3199 C C . ASP B 1 128 ? 15.375 49.730 13.815 1.00 22.30 128 ASP B C 1
ATOM 3200 O O . ASP B 1 128 ? 16.204 50.391 14.442 1.00 21.63 128 ASP B O 1
ATOM 3205 N N . PHE B 1 129 ? 15.430 49.633 12.491 1.00 20.29 129 PHE B N 1
ATOM 3206 C CA . PHE B 1 129 ? 16.312 50.509 11.738 1.00 19.84 129 PHE B CA 1
ATOM 3207 C C . PHE B 1 129 ? 15.894 51.974 11.848 1.00 18.25 129 PHE B C 1
ATOM 3208 O O . PHE B 1 129 ? 16.736 52.848 12.013 1.00 20.52 129 PHE B O 1
ATOM 3216 N N . GLY B 1 130 ? 14.599 52.239 11.792 1.00 21.88 130 GLY B N 1
ATOM 3217 C CA . GLY B 1 130 ? 14.065 53.613 11.879 1.00 19.35 130 GLY B CA 1
ATOM 3218 C C . GLY B 1 130 ? 14.373 54.374 13.163 1.00 24.10 130 GLY B C 1
ATOM 3219 O O . GLY B 1 130 ? 14.646 55.579 13.135 1.00 24.43 130 GLY B O 1
ATOM 3220 N N . LYS B 1 131 ? 14.380 53.664 14.288 1.00 22.69 131 LYS B N 1
ATOM 3221 C CA A LYS B 1 131 ? 14.682 54.309 15.554 0.50 25.58 131 LYS B CA 1
ATOM 3222 C CA B LYS B 1 131 ? 14.714 54.248 15.593 0.50 27.66 131 LYS B CA 1
ATOM 3223 C C . LYS B 1 131 ? 16.110 54.808 15.619 1.00 26.92 131 LYS B C 1
ATOM 3224 O O . LYS B 1 131 ? 16.422 55.658 16.444 1.00 28.91 131 LYS B O 1
ATOM 3235 N N . GLN B 1 132 ? 16.979 54.280 14.762 1.00 22.74 132 GLN B N 1
ATOM 3236 C CA . GLN B 1 132 ? 18.346 54.768 14.720 1.00 23.95 132 GLN B CA 1
ATOM 3237 C C . GLN B 1 132 ? 18.651 55.570 13.458 1.00 21.59 132 GLN B C 1
ATOM 3238 O O . GLN B 1 132 ? 19.812 55.806 13.153 1.00 24.07 132 GLN B O 1
ATOM 3244 N N . GLY B 1 133 ? 17.589 56.050 12.805 1.00 22.82 133 GLY B N 1
ATOM 3245 C CA . GLY B 1 133 ? 17.716 57.012 11.718 1.00 25.50 133 GLY B CA 1
ATOM 3246 C C . GLY B 1 133 ? 17.980 56.411 10.358 1.00 26.12 133 GLY B C 1
ATOM 3247 O O . GLY B 1 133 ? 18.570 57.084 9.520 1.00 23.32 133 GLY B O 1
ATOM 3248 N N . VAL B 1 134 ? 17.514 55.178 10.133 1.00 23.05 134 VAL B N 1
ATOM 3249 C CA . VAL B 1 134 ? 17.807 54.426 8.909 1.00 25.20 134 VAL B CA 1
ATOM 3250 C C . VAL B 1 134 ? 16.522 53.908 8.248 1.00 20.32 134 VAL B C 1
ATOM 3251 O O . VAL B 1 134 ? 15.636 53.371 8.904 1.00 23.04 134 VAL B O 1
ATOM 3255 N N . VAL B 1 135 ? 16.428 54.080 6.926 1.00 20.45 135 VAL B N 1
ATOM 3256 C CA . VAL B 1 135 ? 15.329 53.551 6.146 1.00 23.96 135 VAL B CA 1
ATOM 3257 C C . VAL B 1 135 ? 15.895 52.406 5.301 1.00 21.12 135 VAL B C 1
ATOM 3258 O O . VAL B 1 135 ? 17.031 52.506 4.781 1.00 22.60 135 VAL B O 1
ATOM 3262 N N . VAL B 1 136 ? 15.152 51.307 5.229 1.00 19.08 136 VAL B N 1
ATOM 3263 C CA . VAL B 1 136 ? 15.566 50.141 4.465 1.00 19.74 136 VAL B CA 1
ATOM 3264 C C . VAL B 1 136 ? 15.015 50.251 3.042 1.00 22.05 136 VAL B C 1
ATOM 3265 O O . VAL B 1 136 ? 13.803 50.320 2.845 1.00 22.11 136 VAL B O 1
ATOM 3269 N N . LEU B 1 137 ? 15.901 50.250 2.050 1.00 25.00 137 LEU B N 1
ATOM 3270 C CA . LEU B 1 137 ? 15.465 50.293 0.664 1.00 23.16 137 LEU B CA 1
ATOM 3271 C C . LEU B 1 137 ? 15.460 48.961 -0.055 1.00 26.82 137 LEU B C 1
ATOM 3272 O O . LEU B 1 137 ? 14.750 48.808 -1.058 1.00 26.89 137 LEU B O 1
ATOM 3277 N N . GLY B 1 138 ? 16.215 47.992 0.435 1.00 23.28 138 GLY B N 1
ATOM 3278 C CA . GLY B 1 138 ? 16.178 46.669 -0.153 1.00 27.63 138 GLY B CA 1
ATOM 3279 C C . GLY B 1 138 ? 17.013 45.666 0.589 1.00 25.33 138 GLY B C 1
ATOM 3280 O O . GLY B 1 138 ? 17.655 45.981 1.596 1.00 23.80 138 GLY B O 1
ATOM 3281 N N . HIS B 1 139 ? 17.036 44.464 0.029 1.00 26.57 139 HIS B N 1
ATOM 3282 C CA . HIS B 1 139 ? 17.684 43.336 0.637 1.00 29.05 139 HIS B CA 1
ATOM 3283 C C . HIS B 1 139 ? 18.245 42.424 -0.420 1.00 25.93 139 HIS B C 1
ATOM 3284 O O . HIS B 1 139 ? 17.677 42.301 -1.522 1.00 27.17 139 HIS B O 1
ATOM 3291 N N . PHE B 1 140 ? 19.383 41.812 -0.117 1.00 25.77 140 PHE B N 1
ATOM 3292 C CA . PHE B 1 140 ? 19.977 40.775 -0.940 1.00 26.44 140 PHE B CA 1
ATOM 3293 C C . PHE B 1 140 ? 20.533 39.685 -0.077 1.00 26.84 140 PHE B C 1
ATOM 3294 O O . PHE B 1 140 ? 20.569 39.823 1.168 1.00 25.51 140 PHE B O 1
ATOM 3302 N N . SER B 1 141 ? 20.911 38.590 -0.711 1.00 29.47 141 SER B N 1
ATOM 3303 C CA . SER B 1 141 ? 21.419 37.445 0.010 1.00 31.98 141 SER B CA 1
ATOM 3304 C C . SER B 1 141 ? 22.651 36.831 -0.630 1.00 28.53 141 SER B C 1
ATOM 3305 O O . SER B 1 141 ? 22.855 36.885 -1.861 1.00 32.43 141 SER B O 1
ATOM 3308 N N . PHE B 1 142 ? 23.482 36.261 0.236 1.00 28.17 142 PHE B N 1
ATOM 3309 C CA . PHE B 1 142 ? 24.532 35.329 -0.148 1.00 35.10 142 PHE B CA 1
ATOM 3310 C C . PHE B 1 142 ? 23.915 33.944 -0.072 1.00 39.36 142 PHE B C 1
ATOM 3311 O O . PHE B 1 142 ? 22.877 33.766 0.539 1.00 33.00 142 PHE B O 1
ATOM 3319 N N . PRO B 1 143 ? 24.521 32.953 -0.731 1.00 41.31 143 PRO B N 1
ATOM 3320 C CA . PRO B 1 143 ? 23.969 31.606 -0.586 1.00 36.31 143 PRO B CA 1
ATOM 3321 C C . PRO B 1 143 ? 24.184 31.024 0.819 1.00 35.56 143 PRO B C 1
ATOM 3322 O O . PRO B 1 143 ? 24.838 31.645 1.663 1.00 33.17 143 PRO B O 1
ATOM 3326 N N . HIS B 1 144 ? 23.615 29.849 1.064 1.00 34.89 144 HIS B N 1
ATOM 3327 C CA . HIS B 1 144 ? 23.757 29.206 2.364 1.00 29.97 144 HIS B CA 1
ATOM 3328 C C . HIS B 1 144 ? 25.212 28.984 2.748 1.00 30.40 144 HIS B C 1
ATOM 3329 O O . HIS B 1 144 ? 26.051 28.631 1.914 1.00 33.99 144 HIS B O 1
ATOM 3336 N N . GLN B 1 145 ? 25.467 29.156 4.043 1.00 30.40 145 GLN B N 1
ATOM 3337 C CA . GLN B 1 145 ? 26.679 28.705 4.672 1.00 29.98 145 GLN B CA 1
ATOM 3338 C C . GLN B 1 145 ? 26.525 27.201 4.819 1.00 33.77 145 GLN B C 1
ATOM 3339 O O . GLN B 1 145 ? 25.501 26.724 5.314 1.00 35.19 145 GLN B O 1
ATOM 3345 N N . VAL B 1 146 ? 27.534 26.455 4.382 1.00 36.08 146 VAL B N 1
ATOM 3346 C CA . VAL B 1 146 ? 27.503 24.996 4.413 1.00 35.78 146 VAL B CA 1
ATOM 3347 C C . VAL B 1 146 ? 28.692 24.471 5.222 1.00 43.69 146 VAL B C 1
ATOM 3348 O O . VAL B 1 146 ? 29.382 25.250 5.879 1.00 35.73 146 VAL B O 1
ATOM 3352 N N . ILE B 1 147 ? 28.940 23.162 5.183 1.00 41.06 147 ILE B N 1
ATOM 3353 C CA . ILE B 1 147 ? 29.994 22.579 6.012 1.00 40.87 147 ILE B CA 1
ATOM 3354 C C . ILE B 1 147 ? 31.094 22.004 5.147 1.00 45.27 147 ILE B C 1
ATOM 3355 O O . ILE B 1 147 ? 30.822 21.224 4.242 1.00 49.30 147 ILE B O 1
ATOM 3360 N N . PHE B 1 148 ? 32.326 22.421 5.429 1.00 40.98 148 PHE B N 1
ATOM 3361 C CA . PHE B 1 148 ? 33.523 21.869 4.804 1.00 41.47 148 PHE B CA 1
ATOM 3362 C C . PHE B 1 148 ? 34.348 21.155 5.873 1.00 44.02 148 PHE B C 1
ATOM 3363 O O . PHE B 1 148 ? 34.365 21.583 7.027 1.00 41.85 148 PHE B O 1
ATOM 3371 N N . SER B 1 149 ? 35.055 20.094 5.490 1.00 43.38 149 SER B N 1
ATOM 3372 C CA . SER B 1 149 ? 35.915 19.386 6.426 1.00 45.99 149 SER B CA 1
ATOM 3373 C C . SER B 1 149 ? 37.099 18.704 5.755 1.00 49.56 149 SER B C 1
ATOM 3374 O O . SER B 1 149 ? 37.036 18.322 4.587 1.00 55.23 149 SER B O 1
ATOM 3377 N N . ALA B 1 150 ? 38.172 18.588 6.509 1.00 50.28 150 ALA B N 1
ATOM 3378 C CA . ALA B 1 150 ? 39.288 17.702 6.215 1.00 54.15 150 ALA B CA 1
ATOM 3379 C C . ALA B 1 150 ? 38.883 16.234 6.259 1.00 59.77 150 ALA B C 1
ATOM 3380 O O . ALA B 1 150 ? 39.376 15.428 5.482 1.00 56.83 150 ALA B O 1
ATOM 3382 N N . ARG B 1 151 ? 38.037 15.892 7.222 1.00 59.92 151 ARG B N 1
ATOM 3383 C CA . ARG B 1 151 ? 37.578 14.526 7.450 1.00 62.70 151 ARG B CA 1
ATOM 3384 C C . ARG B 1 151 ? 36.332 14.089 6.693 1.00 65.24 151 ARG B C 1
ATOM 3385 O O . ARG B 1 151 ? 35.567 14.911 6.192 1.00 54.89 151 ARG B O 1
ATOM 3393 N N . LYS B 1 152 ? 36.075 12.789 6.650 1.00 68.54 152 LYS B N 1
ATOM 3394 C CA . LYS B 1 152 ? 34.927 12.345 5.886 1.00 69.06 152 LYS B CA 1
ATOM 3395 C C . LYS B 1 152 ? 33.711 13.047 6.470 1.00 72.31 152 LYS B C 1
ATOM 3396 O O . LYS B 1 152 ? 33.526 13.090 7.686 1.00 64.08 152 LYS B O 1
ATOM 3402 N N . LEU B 1 153 ? 32.887 13.601 5.588 1.00 64.12 153 LEU B N 1
ATOM 3403 C CA . LEU B 1 153 ? 31.714 14.345 5.993 1.00 63.68 153 LEU B CA 1
ATOM 3404 C C . LEU B 1 153 ? 30.560 14.012 5.088 1.00 64.25 153 LEU B C 1
ATOM 3405 O O . LEU B 1 153 ? 30.349 14.688 4.106 1.00 70.81 153 LEU B O 1
ATOM 3410 N N . GLU B 1 154 ? 29.856 12.931 5.366 1.00 70.20 154 GLU B N 1
ATOM 3411 C CA . GLU B 1 154 ? 28.772 12.529 4.487 1.00 79.44 154 GLU B CA 1
ATOM 3412 C C . GLU B 1 154 ? 27.399 12.455 5.143 1.00 88.93 154 GLU B C 1
ATOM 3413 O O . GLU B 1 154 ? 26.402 12.187 4.485 1.00 81.38 154 GLU B O 1
ATOM 3419 N N . SER B 1 155 ? 27.347 12.695 6.443 1.00 88.54 155 SER B N 1
ATOM 3420 C CA . SER B 1 155 ? 26.068 12.650 7.128 1.00 98.03 155 SER B CA 1
ATOM 3421 C C . SER B 1 155 ? 26.100 13.444 8.406 1.00 77.48 155 SER B C 1
ATOM 3422 O O . SER B 1 155 ? 27.157 13.760 8.914 1.00 61.86 155 SER B O 1
ATOM 3425 N N . LEU B 1 156 ? 24.930 13.753 8.941 1.00 80.52 156 LEU B N 1
ATOM 3426 C CA . LEU B 1 156 ? 24.926 14.380 10.264 1.00 64.63 156 LEU B CA 1
ATOM 3427 C C . LEU B 1 156 ? 25.748 13.563 11.249 1.00 67.15 156 LEU B C 1
ATOM 3428 O O . LEU B 1 156 ? 26.490 14.118 12.061 1.00 69.35 156 LEU B O 1
ATOM 3433 N N . ALA B 1 157 ? 25.611 12.241 11.169 1.00 75.08 157 ALA B N 1
ATOM 3434 C CA . ALA B 1 157 ? 26.390 11.337 12.003 1.00 71.83 157 ALA B CA 1
ATOM 3435 C C . ALA B 1 157 ? 27.882 11.670 11.933 1.00 68.45 157 ALA B C 1
ATOM 3436 O O . ALA B 1 157 ? 28.569 11.661 12.953 1.00 73.28 157 ALA B O 1
ATOM 3438 N N . ASP B 1 158 ? 28.375 11.985 10.737 1.00 70.83 158 ASP B N 1
ATOM 3439 C CA . ASP B 1 158 ? 29.805 12.263 10.542 1.00 75.18 158 ASP B CA 1
ATOM 3440 C C . ASP B 1 158 ? 30.307 13.537 11.228 1.00 62.37 158 ASP B C 1
ATOM 3441 O O . ASP B 1 158 ? 31.509 13.666 11.466 1.00 61.55 158 ASP B O 1
ATOM 3446 N N . ILE B 1 159 ? 29.400 14.466 11.544 1.00 63.02 159 ILE B N 1
ATOM 3447 C CA . ILE B 1 159 ? 29.770 15.706 12.234 1.00 59.26 159 ILE B CA 1
ATOM 3448 C C . ILE B 1 159 ? 30.248 15.425 13.659 1.00 53.84 159 ILE B C 1
ATOM 3449 O O . ILE B 1 159 ? 31.048 16.188 14.206 1.00 48.77 159 ILE B O 1
ATOM 3454 N N . LYS B 1 160 ? 29.753 14.338 14.253 1.00 53.48 160 LYS B N 1
ATOM 3455 C CA . LYS B 1 160 ? 30.068 13.989 15.643 1.00 56.50 160 LYS B CA 1
ATOM 3456 C C . LYS B 1 160 ? 31.569 14.029 15.927 1.00 57.49 160 LYS B C 1
ATOM 3457 O O . LYS B 1 160 ? 32.356 13.352 15.264 1.00 59.83 160 LYS B O 1
ATOM 3463 N N . GLY B 1 161 ? 31.956 14.845 16.902 1.00 54.29 161 GLY B N 1
ATOM 3464 C CA . GLY B 1 161 ? 33.344 14.940 17.332 1.00 57.50 161 GLY B CA 1
ATOM 3465 C C . GLY B 1 161 ? 34.197 15.886 16.509 1.00 55.50 161 GLY B C 1
ATOM 3466 O O . GLY B 1 161 ? 35.318 16.217 16.909 1.00 56.41 161 GLY B O 1
ATOM 3467 N N . GLN B 1 162 ? 33.674 16.338 15.368 1.00 51.87 162 GLN B N 1
ATOM 3468 C CA . GLN B 1 162 ? 34.450 17.175 14.466 1.00 47.79 162 GLN B CA 1
ATOM 3469 C C . GLN B 1 162 ? 34.487 18.597 14.989 1.00 45.02 162 GLN B C 1
ATOM 3470 O O . GLN B 1 162 ? 33.468 19.121 15.456 1.00 46.08 162 GLN B O 1
ATOM 3476 N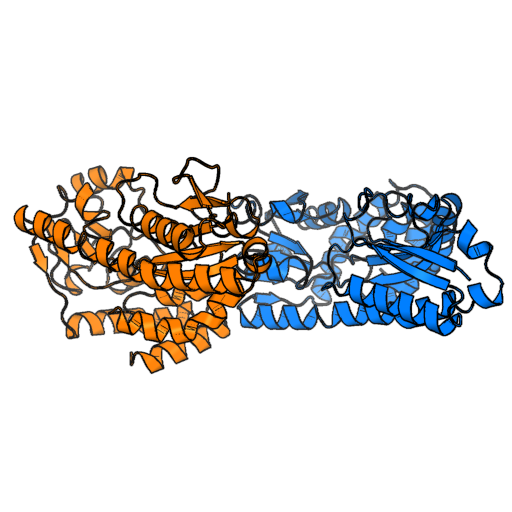 N . LYS B 1 163 ? 35.671 19.201 14.922 1.00 44.04 163 LYS B N 1
ATOM 3477 C CA A LYS B 1 163 ? 35.861 20.591 15.321 0.50 40.99 163 LYS B CA 1
ATOM 3478 C CA B LYS B 1 163 ? 35.858 20.596 15.321 0.50 40.47 163 LYS B CA 1
ATOM 3479 C C . LYS B 1 163 ? 35.647 21.520 14.126 1.00 39.52 163 LYS B C 1
ATOM 3480 O O . LYS B 1 163 ? 36.551 21.713 13.309 1.00 41.20 163 LYS B O 1
ATOM 3491 N N . LEU B 1 164 ? 34.451 22.099 14.034 1.00 37.93 164 LEU B N 1
ATOM 3492 C CA . LEU B 1 164 ? 34.077 22.939 12.894 1.00 35.79 164 LEU B CA 1
ATOM 3493 C C . LEU B 1 164 ? 34.016 24.397 13.315 1.00 33.97 164 LEU B C 1
ATOM 3494 O O . LEU B 1 164 ? 33.318 24.747 14.274 1.00 31.95 164 LEU B O 1
ATOM 3499 N N . ARG B 1 165 ? 34.758 25.252 12.618 1.00 35.63 165 ARG B N 1
ATOM 3500 C CA . ARG B 1 165 ? 34.725 26.691 12.876 1.00 31.89 165 ARG B CA 1
ATOM 3501 C C . ARG B 1 165 ? 33.362 27.335 12.528 1.00 34.00 165 ARG B C 1
ATOM 3502 O O . ARG B 1 165 ? 32.801 27.070 11.469 1.00 31.68 165 ARG B O 1
ATOM 3510 N N . VAL B 1 166 ? 32.854 28.188 13.420 1.00 30.11 166 VAL B N 1
ATOM 3511 C CA . VAL B 1 166 ? 31.551 28.844 13.250 1.00 28.09 166 VAL B CA 1
ATOM 3512 C C . VAL B 1 166 ? 31.723 30.366 13.322 1.00 28.13 166 VAL B C 1
ATOM 3513 O O . VAL B 1 166 ? 32.734 30.849 13.831 1.00 28.84 166 VAL B O 1
ATOM 3517 N N . SER B 1 167 ? 30.735 31.117 12.824 1.00 27.77 167 SER B N 1
ATOM 3518 C CA A SER B 1 167 ? 30.810 32.583 12.789 0.50 24.55 167 SER B CA 1
ATOM 3519 C CA B SER B 1 167 ? 30.811 32.584 12.787 0.50 25.62 167 SER B CA 1
ATOM 3520 C C . SER B 1 167 ? 29.753 33.278 13.652 1.00 26.17 167 SER B C 1
ATOM 3521 O O . SER B 1 167 ? 29.674 34.508 13.677 1.00 28.13 167 SER B O 1
ATOM 3526 N N . SER B 1 168 ? 28.939 32.496 14.354 1.00 28.95 168 SER B N 1
ATOM 3527 C CA . SER B 1 168 ? 27.930 33.056 15.236 1.00 25.59 168 SER B CA 1
ATOM 3528 C C . SER B 1 168 ? 27.538 32.044 16.296 1.00 22.89 168 SER B C 1
ATOM 3529 O O . SER B 1 168 ? 27.756 30.838 16.137 1.00 25.07 168 SER B O 1
ATOM 3532 N N . PRO B 1 169 ? 26.917 32.516 17.403 1.00 26.02 169 PRO B N 1
ATOM 3533 C CA . PRO B 1 169 ? 26.414 31.570 18.397 1.00 27.84 169 PRO B CA 1
ATOM 3534 C C . PRO B 1 169 ? 25.279 30.680 17.907 1.00 25.30 169 PRO B C 1
ATOM 3535 O O . PRO B 1 169 ? 25.059 29.596 18.447 1.00 25.72 169 PRO B O 1
ATOM 3539 N N . GLU B 1 170 ? 24.536 31.149 16.907 1.00 22.38 170 GLU B N 1
ATOM 3540 C CA . GLU B 1 170 ? 23.454 30.374 16.337 1.00 23.89 170 GLU B CA 1
ATOM 3541 C C . GLU B 1 170 ? 24.027 29.175 15.557 1.00 22.48 170 GLU B C 1
ATOM 3542 O O . GLU B 1 170 ? 23.528 28.058 15.648 1.00 25.62 170 GLU B O 1
ATOM 3548 N N . GLN B 1 171 ? 25.120 29.407 14.844 1.00 25.31 171 GLN B N 1
ATOM 3549 C CA . GLN B 1 171 ? 25.825 28.326 14.160 1.00 27.28 171 GLN B CA 1
ATOM 3550 C C . GLN B 1 171 ? 26.428 27.348 15.165 1.00 32.50 171 GLN B C 1
ATOM 3551 O O . GLN B 1 171 ? 26.357 26.131 15.000 1.00 30.44 171 GLN B O 1
ATOM 3557 N N . ALA B 1 172 ? 27.010 27.912 16.213 1.00 26.67 172 ALA B N 1
ATOM 3558 C CA . ALA B 1 172 ? 27.587 27.144 17.323 1.00 31.64 172 ALA B CA 1
ATOM 3559 C C . ALA B 1 172 ? 26.575 26.204 17.981 1.00 34.04 172 ALA B C 1
ATOM 3560 O O . ALA B 1 172 ? 26.893 25.057 18.301 1.00 32.95 172 ALA B O 1
ATOM 3562 N N . ALA B 1 173 ? 25.357 26.702 18.189 1.00 32.36 173 ALA B N 1
ATOM 3563 C CA . ALA B 1 173 ? 24.261 25.897 18.736 1.00 31.27 173 ALA B CA 1
ATOM 3564 C C . ALA B 1 173 ? 23.971 24.692 17.857 1.00 32.66 173 ALA B C 1
ATOM 3565 O O . ALA B 1 173 ? 23.780 23.582 18.363 1.00 39.74 173 ALA B O 1
ATOM 3567 N N . PHE B 1 174 ? 23.911 24.922 16.547 1.00 31.83 174 PHE B N 1
ATOM 3568 C CA . PHE B 1 174 ? 23.667 23.839 15.589 1.00 35.72 174 PHE B CA 1
ATOM 3569 C C . PHE B 1 174 ? 24.745 22.760 15.643 1.00 40.35 174 PHE B C 1
ATOM 3570 O O . PHE B 1 174 ? 24.444 21.574 15.767 1.00 45.35 174 PHE B O 1
ATOM 3578 N N . VAL B 1 175 ? 25.996 23.174 15.517 1.00 38.37 175 VAL B N 1
ATOM 3579 C CA . VAL B 1 175 ? 27.104 22.229 15.516 1.00 40.02 175 VAL B CA 1
ATOM 3580 C C . VAL B 1 175 ? 27.099 21.432 16.820 1.00 43.21 175 VAL B C 1
ATOM 3581 O O . VAL B 1 175 ? 27.190 20.191 16.797 1.00 42.28 175 VAL B O 1
ATOM 3585 N N . GLN B 1 176 ? 26.962 22.145 17.938 1.00 40.88 176 GLN B N 1
ATOM 3586 C CA . GLN B 1 176 ? 26.920 21.545 19.282 1.00 43.02 176 GLN B CA 1
ATOM 3587 C C . GLN B 1 176 ? 25.857 20.463 19.396 1.00 49.96 176 GLN B C 1
ATOM 3588 O O . GLN B 1 176 ? 26.132 19.374 19.895 1.00 45.55 176 GLN B O 1
ATOM 3594 N N . ARG B 1 177 ? 24.650 20.764 18.931 1.00 41.14 177 ARG B N 1
ATOM 3595 C CA . ARG B 1 177 ? 23.546 19.808 19.007 1.00 46.52 177 ARG B CA 1
ATOM 3596 C C . ARG B 1 177 ? 23.714 18.648 18.019 1.00 48.22 177 ARG B C 1
ATOM 3597 O O . ARG B 1 177 ? 23.218 17.553 18.267 1.00 51.59 177 ARG B O 1
ATOM 3605 N N . ALA B 1 178 ? 24.420 18.890 16.915 1.00 46.90 178 ALA B N 1
ATOM 3606 C CA . ALA B 1 178 ? 24.760 17.824 15.954 1.00 51.99 178 ALA B CA 1
ATOM 3607 C C . ALA B 1 178 ? 25.896 16.914 16.431 1.00 54.30 178 ALA B C 1
ATOM 3608 O O . ALA B 1 178 ? 26.272 15.974 15.723 1.00 48.40 178 ALA B O 1
ATOM 3610 N N . GLY B 1 179 ? 26.447 17.187 17.614 1.00 51.60 179 GLY B N 1
ATOM 3611 C CA . GLY B 1 179 ? 27.503 16.354 18.194 1.00 55.23 179 GLY B CA 1
ATOM 3612 C C . GLY B 1 179 ? 28.909 16.807 17.836 1.00 52.19 179 GLY B C 1
ATOM 3613 O O . GLY B 1 179 ? 29.898 16.196 18.263 1.00 55.51 179 GLY B O 1
ATOM 3614 N N . GLY B 1 180 ? 29.003 17.862 17.034 1.00 52.91 180 GLY B N 1
ATOM 3615 C CA . GLY B 1 180 ? 30.280 18.476 16.712 1.00 49.27 180 GLY B CA 1
ATOM 3616 C C . GLY B 1 180 ? 30.742 19.377 17.833 1.00 42.69 180 GLY B C 1
ATOM 3617 O O . GLY B 1 180 ? 30.036 19.562 18.827 1.00 43.61 180 GLY B O 1
ATOM 3618 N N . ILE B 1 181 ? 31.935 19.937 17.666 1.00 40.29 181 ILE B N 1
ATOM 3619 C CA . ILE B 1 181 ? 32.521 20.876 18.615 1.00 38.20 181 ILE B CA 1
ATOM 3620 C C . ILE B 1 181 ? 32.637 22.188 17.871 1.00 42.33 181 ILE B C 1
ATOM 3621 O O . ILE B 1 181 ? 33.518 22.327 17.020 1.00 38.17 181 ILE B O 1
ATOM 3626 N N . PRO B 1 182 ? 31.736 23.154 18.159 1.00 36.40 182 PRO B N 1
ATOM 3627 C CA . PRO B 1 182 ? 31.830 24.402 17.431 1.00 36.02 182 PRO B CA 1
ATOM 3628 C C . PRO B 1 182 ? 33.058 25.139 17.891 1.00 35.19 182 PRO B C 1
ATOM 3629 O O . PRO B 1 182 ? 33.308 25.219 19.088 1.00 41.63 182 PRO B O 1
ATOM 3633 N N . VAL B 1 183 ? 33.838 25.616 16.931 1.00 32.43 183 VAL B N 1
ATOM 3634 C CA . VAL B 1 183 ? 35.093 26.281 17.211 1.00 38.07 183 VAL B CA 1
ATOM 3635 C C . VAL B 1 183 ? 35.033 27.741 16.824 1.00 35.13 183 VAL B C 1
ATOM 3636 O O . VAL B 1 183 ? 34.491 28.125 15.768 1.00 32.49 183 VAL B O 1
ATOM 3640 N N . THR B 1 184 ? 35.616 28.578 17.664 1.00 30.73 184 THR B N 1
ATOM 3641 C CA . THR B 1 184 ? 35.860 29.965 17.273 1.00 31.28 184 THR B CA 1
ATOM 3642 C C . THR B 1 184 ? 37.359 30.078 17.072 1.00 32.26 184 THR B C 1
ATOM 3643 O O . THR B 1 184 ? 38.143 29.607 17.912 1.00 33.71 184 THR B O 1
ATOM 3647 N N . LEU B 1 185 ? 37.735 30.634 15.917 1.00 37.39 185 LEU B N 1
ATOM 3648 C CA . LEU B 1 185 ? 39.127 30.732 15.505 1.00 39.35 185 LEU B CA 1
ATOM 3649 C C . LEU B 1 185 ? 39.281 31.908 14.570 1.00 35.30 185 LEU B C 1
ATOM 3650 O O . LEU B 1 185 ? 38.418 32.145 13.734 1.00 33.91 185 LEU B O 1
ATOM 3655 N N . GLY B 1 186 ? 40.374 32.651 14.717 1.00 37.71 186 GLY B N 1
ATOM 3656 C CA . GLY B 1 186 ? 40.644 33.777 13.816 1.00 39.24 186 GLY B CA 1
ATOM 3657 C C . GLY B 1 186 ? 40.982 33.265 12.423 1.00 39.73 186 GLY B C 1
ATOM 3658 O O . GLY B 1 186 ? 41.751 32.313 12.278 1.00 40.51 186 GLY B O 1
ATOM 3659 N N . GLY B 1 187 ? 40.402 33.886 11.397 1.00 39.82 187 GLY B N 1
ATOM 3660 C CA . GLY B 1 187 ? 40.601 33.445 10.018 1.00 44.39 187 GLY B CA 1
ATOM 3661 C C . GLY B 1 187 ? 42.048 33.171 9.651 1.00 43.45 187 GLY B C 1
ATOM 3662 O O . GLY B 1 187 ? 42.350 32.171 8.989 1.00 59.44 187 GLY B O 1
ATOM 3663 N N . ALA B 1 188 ? 42.950 34.053 10.079 1.00 47.11 188 ALA B N 1
ATOM 3664 C CA . ALA B 1 188 ? 44.382 33.898 9.800 1.00 43.04 188 ALA B CA 1
ATOM 3665 C C . ALA B 1 188 ? 44.971 32.584 10.318 1.00 51.98 188 ALA B C 1
ATOM 3666 O O . ALA B 1 188 ? 45.926 32.061 9.737 1.00 49.35 188 ALA B O 1
ATOM 3668 N N . GLU B 1 189 ? 44.416 32.056 11.411 1.00 45.08 189 GLU B N 1
ATOM 3669 C CA . GLU B 1 189 ? 44.927 30.818 12.005 1.00 44.85 189 GLU B CA 1
ATOM 3670 C C . GLU B 1 189 ? 44.313 29.541 11.417 1.00 40.60 189 GLU B C 1
ATOM 3671 O O . GLU B 1 189 ? 44.767 28.444 11.749 1.00 45.53 189 GLU B O 1
ATOM 3677 N N . VAL B 1 190 ? 43.316 29.677 10.539 1.00 40.30 190 VAL B N 1
ATOM 3678 C CA . VAL B 1 190 ? 42.592 28.516 10.024 1.00 41.11 190 VAL B CA 1
ATOM 3679 C C . VAL B 1 190 ? 43.476 27.596 9.160 1.00 44.43 190 VAL B C 1
ATOM 3680 O O . VAL B 1 190 ? 43.433 26.372 9.339 1.00 47.40 190 VAL B O 1
ATOM 3684 N N . PRO B 1 191 ? 44.283 28.171 8.232 1.00 47.28 191 PRO B N 1
ATOM 3685 C CA . PRO B 1 191 ? 45.113 27.282 7.408 1.00 52.42 191 PRO B CA 1
ATOM 3686 C C . PRO B 1 191 ? 46.045 26.367 8.209 1.00 54.63 191 PRO B C 1
ATOM 3687 O O . PRO B 1 191 ? 46.073 25.154 7.971 1.00 58.94 191 PRO B O 1
ATOM 3691 N N . SER B 1 192 ? 46.799 26.946 9.142 1.00 52.05 192 SER B N 1
ATOM 3692 C CA . SER B 1 192 ? 47.775 26.183 9.917 1.00 55.50 192 SER B CA 1
ATOM 3693 C C . SER B 1 192 ? 47.062 25.232 10.881 1.00 51.87 192 SER B C 1
ATOM 3694 O O . SER B 1 192 ? 47.570 24.158 11.189 1.00 54.88 192 SER B O 1
ATOM 3697 N N . ALA B 1 193 ? 45.880 25.633 11.345 1.00 52.68 193 ALA B N 1
ATOM 3698 C CA . ALA B 1 193 ? 45.069 24.792 12.229 1.00 51.47 193 ALA B CA 1
ATOM 3699 C C . ALA B 1 193 ? 44.525 23.565 11.480 1.00 50.87 193 ALA B C 1
ATOM 3700 O O . ALA B 1 193 ? 44.536 22.449 12.005 1.00 48.90 193 ALA B O 1
ATOM 3702 N N . LEU B 1 194 ? 44.056 23.776 10.253 1.00 51.72 194 LEU B N 1
ATOM 3703 C CA . LEU B 1 194 ? 43.606 22.666 9.408 1.00 51.45 194 LEU B CA 1
ATOM 3704 C C . LEU B 1 194 ? 44.782 21.755 9.050 1.00 54.91 194 LEU B C 1
ATOM 3705 O O . LEU B 1 194 ? 44.676 20.531 9.156 1.00 61.29 194 LEU B O 1
ATOM 3710 N N . SER B 1 195 ? 45.904 22.358 8.657 1.00 59.58 195 SER B N 1
ATOM 3711 C CA . SER B 1 195 ? 47.115 21.607 8.291 1.00 63.24 195 SER B CA 1
ATOM 3712 C C . SER B 1 195 ? 47.690 20.798 9.464 1.00 67.53 195 SER B C 1
ATOM 3713 O O . SER B 1 195 ? 48.220 19.702 9.261 1.00 73.70 195 SER B O 1
ATOM 3716 N N . ALA B 1 196 ? 47.589 21.340 10.678 1.00 58.31 196 ALA B N 1
ATOM 3717 C CA . ALA B 1 196 ? 48.074 20.653 11.879 1.00 64.17 196 ALA B CA 1
ATOM 3718 C C . ALA B 1 196 ? 47.041 19.677 12.449 1.00 63.13 196 ALA B C 1
ATOM 3719 O O . ALA B 1 196 ? 47.375 18.844 13.285 1.00 66.60 196 ALA B O 1
ATOM 3721 N N . GLY B 1 197 ? 45.790 19.789 12.010 1.00 63.35 197 GLY B N 1
ATOM 3722 C CA . GLY B 1 197 ? 44.727 18.897 12.472 1.00 61.81 197 GLY B CA 1
ATOM 3723 C C . GLY B 1 197 ? 44.120 19.298 13.807 1.00 61.67 197 GLY B C 1
ATOM 3724 O O . GLY B 1 197 ? 43.478 18.477 14.467 1.00 60.26 197 GLY B O 1
ATOM 3725 N N . THR B 1 198 ? 44.303 20.558 14.208 1.00 57.32 198 THR B N 1
ATOM 3726 C CA . THR B 1 198 ? 43.725 21.043 15.461 1.00 51.42 198 THR B CA 1
ATOM 3727 C C . THR B 1 198 ? 42.238 21.372 15.299 1.00 49.05 198 THR B C 1
ATOM 3728 O O . THR B 1 198 ? 41.490 21.332 16.271 1.00 52.28 198 THR B O 1
ATOM 3732 N N . ILE B 1 199 ? 41.823 21.706 14.076 1.00 47.20 199 ILE B N 1
ATOM 3733 C CA . ILE B 1 199 ? 40.407 21.746 13.706 1.00 44.53 199 ILE B CA 1
ATOM 3734 C C . ILE B 1 199 ? 40.180 20.910 12.445 1.00 45.07 199 ILE B C 1
ATOM 3735 O O . ILE B 1 199 ? 41.125 20.606 11.723 1.00 48.37 199 ILE B O 1
ATOM 3740 N N . ASP B 1 200 ? 38.932 20.521 12.216 1.00 41.95 200 ASP B N 1
ATOM 3741 C CA . ASP B 1 200 ? 38.568 19.637 11.117 1.00 45.93 200 ASP B CA 1
ATOM 3742 C C . ASP B 1 200 ? 37.938 20.390 9.953 1.00 44.92 200 ASP B C 1
ATOM 3743 O O . ASP B 1 200 ? 38.003 19.927 8.808 1.00 44.15 200 ASP B O 1
ATOM 3748 N N . GLY B 1 201 ? 37.311 21.528 10.233 1.00 41.51 201 GLY B N 1
ATOM 3749 C CA . GLY B 1 201 ? 36.632 22.257 9.176 1.00 40.54 201 GLY B CA 1
ATOM 3750 C C . GLY B 1 201 ? 35.994 23.566 9.579 1.00 39.41 201 GLY B C 1
ATOM 3751 O O . GLY B 1 201 ? 36.401 24.214 10.542 1.00 37.51 201 GLY B O 1
ATOM 3752 N N . ALA B 1 202 ? 35.002 23.973 8.796 1.00 38.62 202 ALA B N 1
ATOM 3753 C CA . ALA B 1 202 ? 34.396 25.274 8.973 1.00 36.28 202 ALA B CA 1
ATOM 3754 C C . ALA B 1 202 ? 33.039 25.362 8.293 1.00 37.14 202 ALA B C 1
ATOM 3755 O O . ALA B 1 202 ? 32.769 24.688 7.288 1.00 33.80 202 ALA B O 1
ATOM 3757 N N . LEU B 1 203 ? 32.184 26.194 8.876 1.00 31.55 203 LEU B N 1
ATOM 3758 C CA . LEU B 1 203 ? 30.924 26.564 8.272 1.00 30.56 203 LEU B CA 1
ATOM 3759 C C . LEU B 1 203 ? 31.189 27.844 7.498 1.00 32.55 203 LEU B C 1
ATOM 3760 O O . LEU B 1 203 ? 31.612 28.857 8.060 1.00 29.26 203 LEU B O 1
ATOM 3765 N N . THR B 1 204 ? 30.949 27.801 6.194 1.00 33.15 204 THR B N 1
ATOM 3766 C CA . THR B 1 204 ? 31.294 28.920 5.340 1.00 34.25 204 THR B CA 1
ATOM 3767 C C . THR B 1 204 ? 30.727 28.590 3.951 1.00 32.79 204 THR B C 1
ATOM 3768 O O . THR B 1 204 ? 30.132 27.524 3.760 1.00 32.60 204 THR B O 1
ATOM 3772 N N . ALA B 1 205 ? 30.887 29.508 3.014 1.00 32.62 205 ALA B N 1
ATOM 3773 C CA . ALA B 1 205 ? 30.476 29.262 1.619 1.00 41.44 205 ALA B CA 1
ATOM 3774 C C . ALA B 1 205 ? 31.680 28.954 0.745 1.00 42.42 205 ALA B C 1
ATOM 3775 O O . ALA B 1 205 ? 32.822 29.313 1.072 1.00 38.19 205 ALA B O 1
ATOM 3777 N N . SER B 1 206 ? 31.421 28.312 -0.397 1.00 36.77 206 SER B N 1
ATOM 3778 C CA . SER B 1 206 ? 32.482 27.971 -1.346 1.00 38.22 206 SER B CA 1
ATOM 3779 C C . SER B 1 206 ? 33.281 29.220 -1.718 1.00 36.37 206 SER B C 1
ATOM 3780 O O . SER B 1 206 ? 34.512 29.203 -1.712 1.00 43.62 206 SER B O 1
ATOM 3783 N N . ALA B 1 207 ? 32.574 30.305 -2.030 1.00 39.22 207 ALA B N 1
ATOM 3784 C CA . ALA B 1 207 ? 33.221 31.558 -2.436 1.00 45.06 207 ALA B CA 1
ATOM 3785 C C . ALA B 1 207 ? 33.746 32.374 -1.256 1.00 54.79 207 ALA B C 1
ATOM 3786 O O . ALA B 1 207 ? 34.406 33.394 -1.447 1.00 52.13 207 ALA B O 1
ATOM 3788 N N . GLY B 1 208 ? 33.448 31.931 -0.038 1.00 54.31 208 GLY B N 1
ATOM 3789 C CA . GLY B 1 208 ? 34.025 32.523 1.161 1.00 51.34 208 GLY B CA 1
ATOM 3790 C C . GLY B 1 208 ? 35.260 31.751 1.555 1.00 49.18 208 GLY B C 1
ATOM 3791 O O . GLY B 1 208 ? 36.307 31.863 0.911 1.00 58.05 208 GLY B O 1
ATOM 3792 N N . GLY B 1 209 ? 35.124 30.927 2.588 1.00 41.35 209 GLY B N 1
ATOM 3793 C CA . GLY B 1 209 ? 36.253 30.205 3.166 1.00 42.56 209 GLY B CA 1
ATOM 3794 C C . GLY B 1 209 ? 36.709 29.033 2.323 1.00 53.52 209 GLY B C 1
ATOM 3795 O O . GLY B 1 209 ? 37.891 28.678 2.343 1.00 50.44 209 GLY B O 1
ATOM 3796 N N . GLY B 1 210 ? 35.770 28.430 1.593 1.00 41.99 210 GLY B N 1
ATOM 3797 C CA . GLY B 1 210 ? 36.054 27.267 0.766 1.00 48.32 210 GLY B CA 1
ATOM 3798 C C . GLY B 1 210 ? 37.162 27.528 -0.234 1.00 49.98 210 GLY B C 1
ATOM 3799 O O . GLY B 1 210 ? 38.017 26.673 -0.446 1.00 54.10 210 GLY B O 1
ATOM 3800 N N . LYS B 1 211 ? 37.165 28.719 -0.828 1.00 47.83 211 LYS B N 1
ATOM 3801 C CA . LYS B 1 211 ? 38.146 29.059 -1.862 1.00 61.35 211 LYS B CA 1
ATOM 3802 C C . LYS B 1 211 ? 39.534 29.263 -1.256 1.00 58.74 211 LYS B C 1
ATOM 3803 O O . LYS B 1 211 ? 40.518 28.724 -1.759 1.00 58.55 211 LYS B O 1
ATOM 3809 N N . ILE B 1 212 ? 39.614 30.016 -0.164 1.00 53.78 212 ILE B N 1
ATOM 3810 C CA . ILE B 1 212 ? 40.916 30.290 0.465 1.00 62.87 212 ILE B CA 1
ATOM 3811 C C . ILE B 1 212 ? 41.487 29.076 1.215 1.00 53.17 212 ILE B C 1
ATOM 3812 O O . ILE B 1 212 ? 42.697 28.849 1.189 1.00 57.66 212 ILE B O 1
ATOM 3817 N N . TRP B 1 213 ? 40.625 28.285 1.851 1.00 48.57 213 TRP B N 1
ATOM 3818 C CA . TRP B 1 213 ? 41.073 27.098 2.607 1.00 52.27 213 TRP B CA 1
ATOM 3819 C C . TRP B 1 213 ? 40.888 25.808 1.808 1.00 61.40 213 TRP B C 1
ATOM 3820 O O . TRP B 1 213 ? 41.064 24.708 2.348 1.00 52.18 213 TRP B O 1
ATOM 3831 N N . GLY B 1 214 ? 40.541 25.949 0.527 1.00 58.15 214 GLY B N 1
ATOM 3832 C CA . GLY B 1 214 ? 40.291 24.808 -0.354 1.00 69.09 214 GLY B CA 1
ATOM 3833 C C . GLY B 1 214 ? 41.348 23.724 -0.295 1.00 63.60 214 GLY B C 1
ATOM 3834 O O . GLY B 1 214 ? 41.016 22.536 -0.290 1.00 74.89 214 GLY B O 1
ATOM 3835 N N . ASP B 1 215 ? 42.617 24.131 -0.235 1.00 65.96 215 ASP B N 1
ATOM 3836 C CA . ASP B 1 215 ? 43.743 23.187 -0.208 1.00 77.96 215 ASP B CA 1
ATOM 3837 C C . ASP B 1 215 ? 43.723 22.226 0.989 1.00 82.79 215 ASP B C 1
ATOM 3838 O O . ASP B 1 215 ? 44.222 21.109 0.891 1.00 72.71 215 ASP B O 1
ATOM 3843 N N . MET B 1 216 ? 43.147 22.654 2.109 1.00 87.03 216 MET B N 1
ATOM 3844 C CA . MET B 1 216 ? 43.164 21.858 3.337 1.00 73.79 216 MET B CA 1
ATOM 3845 C C . MET B 1 216 ? 41.802 21.237 3.664 1.00 75.07 216 MET B C 1
ATOM 3846 O O . MET B 1 216 ? 41.601 20.712 4.761 1.00 68.34 216 MET B O 1
ATOM 3851 N N . LEU B 1 217 ? 40.878 21.287 2.706 1.00 58.17 217 LEU B N 1
ATOM 3852 C CA . LEU B 1 217 ? 39.540 20.735 2.883 1.00 58.85 217 LEU B CA 1
ATOM 3853 C C . LEU B 1 217 ? 39.296 19.654 1.840 1.00 60.87 217 LEU B C 1
ATOM 3854 O O . LEU B 1 217 ? 39.672 19.802 0.679 1.00 68.59 217 LEU B O 1
ATOM 3859 N N . LYS B 1 218 ? 38.678 18.559 2.268 1.00 59.44 218 LYS B N 1
ATOM 3860 C CA . LYS B 1 218 ? 38.483 17.390 1.414 1.00 65.23 218 LYS B CA 1
ATOM 3861 C C . LYS B 1 218 ? 37.001 17.078 1.171 1.00 66.32 218 LYS B C 1
ATOM 3862 O O . LYS B 1 218 ? 36.653 16.536 0.122 1.00 58.87 218 LYS B O 1
ATOM 3868 N N . TYR B 1 219 ? 36.134 17.444 2.121 1.00 58.55 219 TYR B N 1
ATOM 3869 C CA . TYR B 1 219 ? 34.711 17.107 2.056 1.00 55.51 219 TYR B CA 1
ATOM 3870 C C . TYR B 1 219 ? 33.838 18.341 2.230 1.00 58.53 219 TYR B C 1
ATOM 3871 O O . TYR B 1 219 ? 34.155 19.225 3.029 1.00 53.96 219 TYR B O 1
ATOM 3880 N N . ASN B 1 220 ? 32.731 18.373 1.490 1.00 52.37 220 ASN B N 1
ATOM 3881 C CA . ASN B 1 220 ? 31.786 19.486 1.536 1.00 50.18 220 ASN B CA 1
ATOM 3882 C C . ASN B 1 220 ? 30.358 18.932 1.634 1.00 58.41 220 ASN B C 1
ATOM 3883 O O . ASN B 1 220 ? 29.810 18.443 0.646 1.00 53.12 220 ASN B O 1
ATOM 3888 N N . LEU B 1 221 ? 29.773 18.987 2.834 1.00 50.70 221 LEU B N 1
ATOM 3889 C CA . LEU B 1 221 ? 28.384 18.560 3.031 1.00 52.39 221 LEU B CA 1
ATOM 3890 C C . LEU B 1 221 ? 27.505 19.789 2.951 1.00 52.46 221 LEU B C 1
ATOM 3891 O O . LEU B 1 221 ? 27.437 20.576 3.907 1.00 46.26 221 LEU B O 1
ATOM 3896 N N . ARG B 1 222 ? 26.812 19.949 1.828 1.00 47.00 222 ARG B N 1
ATOM 3897 C CA . ARG B 1 222 ? 26.123 21.201 1.531 1.00 53.42 222 ARG B CA 1
ATOM 3898 C C . ARG B 1 222 ? 24.778 21.308 2.251 1.00 46.40 222 ARG B C 1
ATOM 3899 O O . ARG B 1 222 ? 23.751 21.593 1.637 1.00 46.88 222 ARG B O 1
ATOM 3907 N N . LEU B 1 223 ? 24.805 21.087 3.564 1.00 46.55 223 LEU B N 1
ATOM 3908 C CA . LEU B 1 223 ? 23.631 21.234 4.395 1.00 45.78 223 LEU B CA 1
ATOM 3909 C C . LEU B 1 223 ? 23.394 22.736 4.473 1.00 51.95 223 LEU B C 1
ATOM 3910 O O . LEU B 1 223 ? 24.323 23.469 4.794 1.00 42.66 223 LEU B O 1
ATOM 3915 N N . PRO B 1 224 ? 22.177 23.197 4.128 1.00 46.81 224 PRO B N 1
ATOM 3916 C CA . PRO B 1 224 ? 21.896 24.628 4.103 1.00 43.20 224 PRO B CA 1
ATOM 3917 C C . PRO B 1 224 ? 21.681 25.175 5.522 1.00 35.36 224 PRO B C 1
ATOM 3918 O O . PRO B 1 224 ? 20.543 25.246 5.984 1.00 36.89 224 PRO B O 1
ATOM 3922 N N . VAL B 1 225 ? 22.764 25.539 6.204 1.00 40.54 225 VAL B N 1
ATOM 3923 C CA . VAL B 1 225 ? 22.683 25.874 7.634 1.00 36.13 225 VAL B CA 1
ATOM 3924 C C . VAL B 1 225 ? 22.009 27.233 7.849 1.00 30.54 225 VAL B C 1
ATOM 3925 O O . VAL B 1 225 ? 21.080 27.348 8.639 1.00 29.82 225 VAL B O 1
ATOM 3929 N N . ASN B 1 226 ? 22.495 28.253 7.155 1.00 28.49 226 ASN B N 1
ATOM 3930 C CA . ASN B 1 226 ? 21.879 29.582 7.204 1.00 27.49 226 ASN B CA 1
ATOM 3931 C C . ASN B 1 226 ? 22.369 30.461 6.078 1.00 28.46 226 ASN B C 1
ATOM 3932 O O . ASN B 1 226 ? 23.473 30.276 5.584 1.00 28.18 226 ASN B O 1
ATOM 3937 N N . TYR B 1 227 ? 21.556 31.433 5.687 1.00 26.69 227 TYR B N 1
ATOM 3938 C CA . TYR B 1 227 ? 21.997 32.454 4.737 1.00 27.86 227 TYR B CA 1
ATOM 3939 C C . TYR B 1 227 ? 22.850 33.486 5.442 1.00 30.39 227 TYR B C 1
ATOM 3940 O O . TYR B 1 227 ? 22.704 33.693 6.650 1.00 28.15 227 TYR B O 1
ATOM 3949 N N . PHE B 1 228 ? 23.751 34.103 4.688 1.00 32.34 228 PHE B N 1
ATOM 3950 C CA . PHE B 1 228 ? 24.352 35.367 5.061 1.00 28.61 228 PHE B CA 1
ATOM 3951 C C . PHE B 1 228 ? 23.683 36.362 4.139 1.00 34.92 228 PHE B C 1
ATOM 3952 O O . PHE B 1 228 ? 23.357 36.023 3.008 1.00 37.35 228 PHE B O 1
ATOM 3960 N N . ASP B 1 229 ? 23.456 37.576 4.604 1.00 25.55 229 ASP B N 1
ATOM 3961 C CA . ASP B 1 229 ? 22.670 38.544 3.823 1.00 27.46 229 ASP B CA 1
ATOM 3962 C C . ASP B 1 229 ? 22.959 39.997 4.175 1.00 28.34 229 ASP B C 1
ATOM 3963 O O . ASP B 1 229 ? 23.726 40.290 5.095 1.00 31.75 229 ASP B O 1
ATOM 3968 N N . GLY B 1 230 ? 22.342 40.909 3.426 1.00 30.04 230 GLY B N 1
ATOM 3969 C CA . GLY B 1 230 ? 22.621 42.325 3.574 1.00 27.19 230 GLY B CA 1
ATOM 3970 C C . GLY B 1 230 ? 21.424 43.185 3.270 1.00 24.05 230 GLY B C 1
ATOM 3971 O O . GLY B 1 230 ? 20.547 42.786 2.501 1.00 27.76 230 GLY B O 1
ATOM 3972 N N . PHE B 1 231 ? 21.415 44.389 3.834 1.00 21.20 231 PHE B N 1
ATOM 3973 C CA . PHE B 1 231 ? 20.400 45.398 3.515 1.00 23.18 231 PHE B CA 1
ATOM 3974 C C . PHE B 1 231 ? 21.018 46.586 2.779 1.00 21.14 231 PHE B C 1
ATOM 3975 O O . PHE B 1 231 ? 22.178 46.934 3.025 1.00 22.59 231 PHE B O 1
ATOM 3983 N N . TYR B 1 232 ? 20.240 47.185 1.870 1.00 23.79 232 TYR B N 1
ATOM 3984 C CA . TYR B 1 232 ? 20.551 48.489 1.320 1.00 23.40 232 TYR B CA 1
ATOM 3985 C C . TYR B 1 232 ? 19.864 49.530 2.183 1.00 21.08 232 TYR B C 1
ATOM 3986 O O . TYR B 1 232 ? 18.633 49.504 2.331 1.00 22.84 232 TYR B O 1
ATOM 3995 N N . LEU B 1 233 ? 20.670 50.389 2.803 1.00 27.23 233 LEU B N 1
ATOM 3996 C CA . LEU B 1 233 ? 20.232 51.312 3.836 1.00 21.90 233 LEU B CA 1
ATOM 3997 C C . LEU B 1 233 ? 20.507 52.755 3.466 1.00 25.07 233 LEU B C 1
ATOM 3998 O O . LEU B 1 233 ? 21.552 53.072 2.877 1.00 24.87 233 LEU B O 1
ATOM 4003 N N . VAL B 1 234 ? 19.553 53.626 3.779 1.00 21.25 234 VAL B N 1
ATOM 4004 C CA . VAL B 1 234 ? 19.684 55.035 3.502 1.00 23.19 234 VAL B CA 1
ATOM 4005 C C . VAL B 1 234 ? 19.429 55.838 4.777 1.00 24.58 234 VAL B C 1
ATOM 4006 O O . VAL B 1 234 ? 18.645 55.429 5.631 1.00 24.91 234 VAL B O 1
ATOM 4010 N N . ASN B 1 235 ? 20.116 56.969 4.894 1.00 25.77 235 ASN B N 1
ATOM 4011 C CA . ASN B 1 235 ? 19.880 57.908 5.971 1.00 25.62 235 ASN B CA 1
ATOM 4012 C C . ASN B 1 235 ? 18.456 58.427 5.896 1.00 26.11 235 ASN B C 1
ATOM 4013 O O . ASN B 1 235 ? 18.026 58.936 4.848 1.00 26.72 235 ASN B O 1
ATOM 4018 N N . LYS B 1 236 ? 17.710 58.277 6.984 1.00 23.73 236 LYS B N 1
ATOM 4019 C CA . LYS B 1 236 ? 16.294 58.627 7.004 1.00 26.42 236 LYS B CA 1
ATOM 4020 C C . LYS B 1 236 ? 16.056 60.120 6.753 1.00 30.07 236 LYS B C 1
ATOM 4021 O O . LYS B 1 236 ? 15.161 60.495 5.973 1.00 29.81 236 LYS B O 1
ATOM 4027 N N . LYS B 1 237 ? 16.831 60.979 7.413 1.00 28.80 237 LYS B N 1
ATOM 4028 C CA . LYS B 1 237 ? 16.660 62.429 7.234 1.00 35.04 237 LYS B CA 1
ATOM 4029 C C . LYS B 1 237 ? 16.918 62.877 5.797 1.00 38.31 237 LYS B C 1
ATOM 4030 O O . LYS B 1 237 ? 16.171 63.695 5.261 1.00 37.34 237 LYS B O 1
ATOM 4036 N N . ALA B 1 238 ? 17.972 62.338 5.186 1.00 30.13 238 ALA B N 1
ATOM 4037 C CA . ALA B 1 238 ? 18.333 62.668 3.821 1.00 32.83 238 ALA B CA 1
ATOM 4038 C C . ALA B 1 238 ? 17.275 62.160 2.848 1.00 32.35 238 ALA B C 1
ATOM 4039 O O . ALA B 1 238 ? 16.892 62.876 1.927 1.00 35.36 238 ALA B O 1
ATOM 4041 N N . PHE B 1 239 ? 16.802 60.935 3.065 1.00 32.19 239 PHE B N 1
ATOM 4042 C CA . PHE B 1 239 ? 15.780 60.330 2.193 1.00 30.81 239 PHE B CA 1
ATOM 4043 C C . PHE B 1 239 ? 14.471 61.108 2.249 1.00 31.26 239 PHE B C 1
ATOM 4044 O O . PHE B 1 239 ? 13.873 61.411 1.198 1.00 32.86 239 PHE B O 1
ATOM 4052 N N . GLU B 1 240 ? 14.046 61.464 3.460 1.00 32.56 240 GLU B N 1
ATOM 4053 C CA . GLU B 1 240 ? 12.761 62.139 3.669 1.00 34.25 240 GLU B CA 1
ATOM 4054 C C . GLU B 1 240 ? 12.803 63.627 3.277 1.00 41.88 240 GLU B C 1
ATOM 4055 O O . GLU B 1 240 ? 11.753 64.250 3.107 1.00 41.44 240 GLU B O 1
ATOM 4061 N N . ALA B 1 241 ? 14.006 64.179 3.102 1.00 39.54 241 ALA B N 1
ATOM 4062 C CA . ALA B 1 241 ? 14.172 65.554 2.607 1.00 40.33 241 ALA B CA 1
ATOM 4063 C C . ALA B 1 241 ? 14.015 65.632 1.084 1.00 47.50 241 ALA B C 1
ATOM 4064 O O . ALA B 1 241 ? 13.776 66.708 0.523 1.00 47.00 241 ALA B O 1
ATOM 4066 N N . LEU B 1 242 ? 14.159 64.491 0.416 1.00 44.21 242 LEU B N 1
ATOM 4067 C CA . LEU B 1 242 ? 13.876 64.396 -1.012 1.00 44.29 242 LEU B CA 1
ATOM 4068 C C . LEU B 1 242 ? 12.388 64.583 -1.282 1.00 37.47 242 LEU B C 1
ATOM 4069 O O . LEU B 1 242 ? 11.546 64.339 -0.408 1.00 43.61 242 LEU B O 1
ATOM 4074 N N . SER B 1 243 ? 12.068 64.993 -2.511 1.00 41.56 243 SER B N 1
ATOM 4075 C CA . SER B 1 243 ? 10.685 65.009 -2.936 1.00 43.74 243 SER B CA 1
ATOM 4076 C C . SER B 1 243 ? 10.150 63.580 -2.973 1.00 39.89 243 SER B C 1
ATOM 4077 O O . SER B 1 243 ? 10.923 62.642 -3.181 1.00 37.39 243 SER B O 1
ATOM 4080 N N . PRO B 1 244 ? 8.830 63.409 -2.791 1.00 43.77 244 PRO B N 1
ATOM 4081 C CA . PRO B 1 244 ? 8.227 62.079 -2.932 1.00 45.14 244 PRO B CA 1
ATOM 40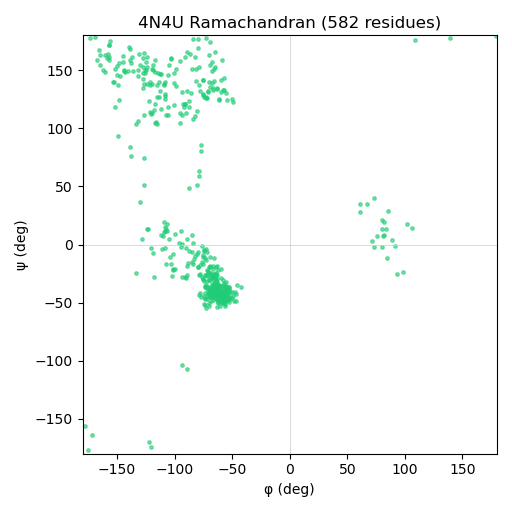82 C C . PRO B 1 244 ? 8.563 61.408 -4.264 1.00 42.07 244 PRO B C 1
ATOM 4083 O O . PRO B 1 244 ? 8.790 60.189 -4.298 1.00 38.00 244 PRO B O 1
ATOM 4087 N N . GLU B 1 245 ? 8.611 62.209 -5.332 1.00 39.74 245 GLU B N 1
ATOM 4088 C CA . GLU B 1 245 ? 8.965 61.727 -6.662 1.00 43.72 245 GLU B CA 1
ATOM 4089 C C . GLU B 1 245 ? 10.326 61.023 -6.654 1.00 41.07 245 GLU B C 1
ATOM 4090 O O . GLU B 1 245 ? 10.451 59.896 -7.133 1.00 42.74 245 GLU B O 1
ATOM 4096 N N . MET B 1 246 ? 11.330 61.664 -6.059 1.00 39.76 246 MET B N 1
ATOM 4097 C CA . MET B 1 246 ? 12.688 61.117 -6.023 1.00 39.43 246 MET B CA 1
ATOM 4098 C C . MET B 1 246 ? 12.814 59.963 -5.022 1.00 34.80 246 MET B C 1
ATOM 4099 O O . MET B 1 246 ? 13.595 59.018 -5.222 1.00 32.92 246 MET B O 1
ATOM 4104 N N . GLN B 1 247 ? 12.026 60.024 -3.960 1.00 33.65 247 GLN B N 1
ATOM 4105 C CA . GLN B 1 247 ? 12.003 58.927 -2.987 1.00 30.30 247 GLN B CA 1
ATOM 4106 C C . GLN B 1 247 ? 11.546 57.658 -3.692 1.00 30.02 247 GLN B C 1
ATOM 4107 O O . GLN B 1 247 ? 12.154 56.603 -3.573 1.00 29.69 247 GLN B O 1
ATOM 4113 N N . ALA B 1 248 ? 10.459 57.778 -4.448 1.00 32.62 248 ALA B N 1
ATOM 4114 C CA . ALA B 1 248 ? 9.888 56.622 -5.131 1.00 34.38 248 ALA B CA 1
ATOM 4115 C C .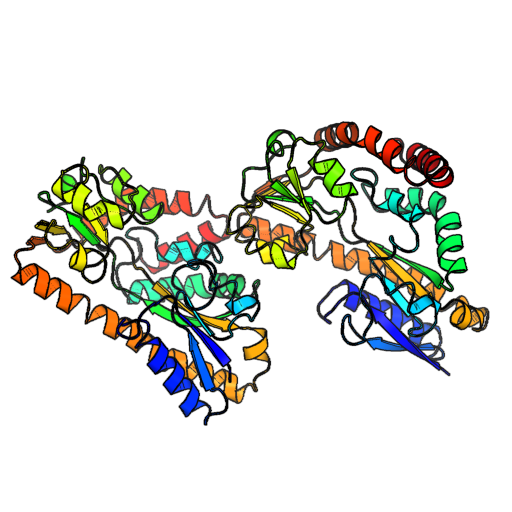 ALA B 1 248 ? 10.851 56.094 -6.203 1.00 38.43 248 ALA B C 1
ATOM 4116 O O . ALA B 1 248 ? 11.001 54.875 -6.363 1.00 33.99 248 ALA B O 1
ATOM 4118 N N . LYS B 1 249 ? 11.515 57.009 -6.911 1.00 36.71 249 LYS B N 1
ATOM 4119 C CA . LYS B 1 249 ? 12.526 56.634 -7.895 1.00 38.27 249 LYS B CA 1
ATOM 4120 C C . LYS B 1 249 ? 13.681 55.865 -7.255 1.00 34.41 249 LYS B C 1
ATOM 4121 O O . LYS B 1 249 ? 14.123 54.838 -7.777 1.00 35.25 249 LYS B O 1
ATOM 4127 N N . MET B 1 250 ? 14.156 56.340 -6.102 1.00 33.46 250 MET B N 1
ATOM 4128 C CA . MET B 1 250 ? 15.252 55.699 -5.382 1.00 40.14 250 MET B CA 1
ATOM 4129 C C . MET B 1 250 ? 14.866 54.282 -4.947 1.00 29.23 250 MET B C 1
ATOM 4130 O O . MET B 1 250 ? 15.653 53.351 -5.111 1.00 30.23 250 MET B O 1
ATOM 4135 N N . ARG B 1 251 ? 13.648 54.107 -4.420 1.00 30.94 251 ARG B N 1
ATOM 4136 C CA . ARG B 1 251 ? 13.127 52.769 -4.094 1.00 30.45 251 ARG B CA 1
ATOM 4137 C C . ARG B 1 251 ? 13.007 51.847 -5.278 1.00 35.58 251 ARG B C 1
ATOM 4138 O O . ARG B 1 251 ? 13.301 50.648 -5.193 1.00 32.24 251 ARG B O 1
ATOM 4146 N N . GLU B 1 252 ? 12.508 52.408 -6.366 1.00 35.37 252 GLU B N 1
ATOM 4147 C CA . GLU B 1 252 ? 12.336 51.657 -7.596 1.00 34.58 252 GLU B CA 1
ATOM 4148 C C . GLU B 1 252 ? 13.677 51.105 -8.058 1.00 33.25 252 GLU B C 1
ATOM 4149 O O . GLU B 1 252 ? 13.761 49.947 -8.512 1.00 35.28 252 GLU B O 1
ATOM 4155 N N . SER B 1 253 ? 14.705 51.949 -7.981 1.00 32.50 253 SER B N 1
ATOM 4156 C CA . SER B 1 253 ? 16.038 51.571 -8.440 1.00 31.97 253 SER B CA 1
ATOM 4157 C C . SER B 1 253 ? 16.640 50.453 -7.609 1.00 30.06 253 SER B C 1
ATOM 4158 O O . SER B 1 253 ? 17.200 49.519 -8.164 1.00 30.89 253 SER B O 1
ATOM 4161 N N . VAL B 1 254 ? 16.492 50.514 -6.283 1.00 30.61 254 VAL B N 1
ATOM 4162 C CA . VAL B 1 254 ? 17.052 49.493 -5.423 1.00 32.02 254 VAL B CA 1
ATOM 4163 C C . VAL B 1 254 ? 16.278 48.187 -5.598 1.00 28.00 254 VAL B C 1
ATOM 4164 O O . VAL B 1 254 ? 16.879 47.116 -5.673 1.00 27.93 254 VAL B O 1
ATOM 4168 N N . ALA B 1 255 ? 14.958 48.282 -5.715 1.00 32.11 255 ALA B N 1
ATOM 4169 C CA . ALA B 1 255 ? 14.103 47.097 -5.904 1.00 30.13 255 ALA B CA 1
ATOM 4170 C C . ALA B 1 255 ? 14.434 46.329 -7.153 1.00 36.11 255 ALA B C 1
ATOM 4171 O O . ALA B 1 255 ? 14.440 45.099 -7.148 1.00 42.19 255 ALA B O 1
ATOM 4173 N N . ARG B 1 256 ? 14.689 47.067 -8.232 1.00 40.31 256 ARG B N 1
ATOM 4174 C CA . ARG B 1 256 ? 15.040 46.490 -9.506 1.00 37.70 256 ARG B CA 1
ATOM 4175 C C . ARG B 1 256 ? 16.405 45.819 -9.482 1.00 37.25 256 ARG B C 1
ATOM 4176 O O . ARG B 1 256 ? 16.572 44.734 -10.034 1.00 38.30 256 ARG B O 1
ATOM 4184 N N . GLN B 1 257 ? 17.376 46.470 -8.847 1.00 32.79 257 GLN B N 1
ATOM 4185 C CA . GLN B 1 257 ? 18.770 46.036 -8.914 1.00 33.22 257 GLN B CA 1
ATOM 4186 C C . GLN B 1 257 ? 19.172 45.054 -7.811 1.00 30.12 257 GLN B C 1
ATOM 4187 O O . GLN B 1 257 ? 20.088 44.250 -8.000 1.00 32.70 257 GLN B O 1
ATOM 4193 N N . ALA B 1 258 ? 18.532 45.126 -6.644 1.00 31.77 258 ALA B N 1
ATOM 4194 C CA . ALA B 1 258 ? 18.875 44.228 -5.544 1.00 32.80 258 ALA B CA 1
ATOM 4195 C C . ALA B 1 258 ? 18.872 42.716 -5.910 1.00 34.23 258 ALA B C 1
ATOM 4196 O O . ALA B 1 258 ? 19.817 42.010 -5.573 1.00 34.51 258 ALA B O 1
ATOM 4198 N N . PRO B 1 259 ? 17.853 42.223 -6.659 1.00 29.36 259 PRO B N 1
ATOM 4199 C CA . PRO B 1 259 ? 17.885 40.791 -6.979 1.00 35.37 259 PRO B CA 1
ATOM 4200 C C . PRO B 1 259 ? 19.093 40.415 -7.853 1.00 34.62 259 PRO B C 1
ATOM 4201 O O . PRO B 1 259 ? 19.554 39.273 -7.816 1.00 39.58 259 PRO B O 1
ATOM 4205 N N . GLY B 1 260 ? 19.611 41.394 -8.583 1.00 40.52 260 GLY B N 1
ATOM 4206 C CA . GLY B 1 260 ? 20.822 41.224 -9.382 1.00 35.32 260 GLY B CA 1
ATOM 4207 C C . GLY B 1 260 ? 22.069 40.964 -8.556 1.00 37.70 260 GLY B C 1
ATOM 4208 O O . GLY B 1 260 ? 23.015 40.312 -9.035 1.00 37.39 260 GLY B O 1
ATOM 4209 N N . THR B 1 261 ? 22.082 41.477 -7.327 1.00 36.49 261 THR B N 1
ATOM 4210 C CA . THR B 1 261 ? 23.211 41.258 -6.424 1.00 28.33 261 THR B CA 1
ATOM 4211 C C . THR B 1 261 ? 23.137 39.819 -5.912 1.00 32.55 261 THR B C 1
ATOM 4212 O O . THR B 1 261 ? 24.109 39.071 -5.954 1.00 30.62 261 THR B O 1
ATOM 4216 N N . THR B 1 262 ? 21.977 39.428 -5.395 1.00 30.56 262 THR B N 1
ATOM 4217 C CA . THR B 1 262 ? 21.754 38.021 -5.040 1.00 30.31 262 THR B CA 1
ATOM 4218 C C . THR B 1 262 ? 22.133 37.073 -6.171 1.00 35.07 262 THR B C 1
ATOM 4219 O O . THR B 1 262 ? 22.792 36.056 -5.958 1.00 31.41 262 THR B O 1
ATOM 4223 N N . ALA B 1 263 ? 21.738 37.398 -7.397 1.00 40.82 263 ALA B N 1
ATOM 4224 C CA . ALA B 1 263 ? 21.951 36.482 -8.493 1.00 44.68 263 ALA B CA 1
ATOM 4225 C C . ALA B 1 263 ? 23.428 36.319 -8.872 1.00 46.30 263 ALA B C 1
ATOM 4226 O O . ALA B 1 263 ? 23.875 35.201 -9.136 1.00 39.91 263 ALA B O 1
ATOM 4228 N N . GLN B 1 264 ? 24.176 37.423 -8.909 1.00 36.82 264 GLN B N 1
ATOM 4229 C CA . GLN B 1 264 ? 25.616 37.362 -9.167 1.00 36.85 264 GLN B CA 1
ATOM 4230 C C . GLN B 1 264 ? 26.374 36.558 -8.102 1.00 38.87 264 GLN B C 1
ATOM 4231 O O . GLN B 1 264 ? 27.279 35.786 -8.428 1.00 38.13 264 GLN B O 1
ATOM 4237 N N . ILE B 1 265 ? 26.010 36.750 -6.841 1.00 43.04 265 ILE B N 1
ATOM 4238 C CA . ILE B 1 265 ? 26.694 36.056 -5.757 1.00 34.28 265 ILE B CA 1
ATOM 4239 C C . ILE B 1 265 ? 26.455 34.543 -5.866 1.00 36.46 265 ILE B C 1
ATOM 4240 O O . ILE B 1 265 ? 27.374 33.743 -5.656 1.00 34.90 265 ILE B O 1
ATOM 4245 N N . ALA B 1 266 ? 25.229 34.166 -6.236 1.00 35.37 266 ALA B N 1
ATOM 4246 C CA . ALA B 1 266 ? 24.815 32.767 -6.310 1.00 34.21 266 ALA B CA 1
ATOM 4247 C C . ALA B 1 266 ? 25.460 32.058 -7.486 1.00 38.88 266 ALA B C 1
ATOM 4248 O O . ALA B 1 266 ? 25.820 30.878 -7.390 1.00 41.91 266 ALA B O 1
ATOM 4250 N N . LYS B 1 267 ? 25.589 32.771 -8.606 1.00 43.89 267 LYS B N 1
ATOM 4251 C CA . LYS B 1 267 ? 26.291 32.265 -9.772 1.00 50.82 267 LYS B CA 1
ATOM 4252 C C . LYS B 1 267 ? 27.756 32.028 -9.437 1.00 45.54 267 LYS B C 1
ATOM 4253 O O . LYS B 1 267 ? 28.301 30.971 -9.756 1.00 50.63 267 LYS B O 1
ATOM 4259 N N . GLU B 1 268 ? 28.395 33.001 -8.793 1.00 44.30 268 GLU B N 1
ATOM 4260 C CA A GLU B 1 268 ? 29.800 32.855 -8.424 0.50 45.65 268 GLU B CA 1
ATOM 4261 C CA B GLU B 1 268 ? 29.801 32.874 -8.390 0.50 46.09 268 GLU B CA 1
ATOM 4262 C C . GLU B 1 268 ? 30.003 31.697 -7.441 1.00 44.45 268 GLU B C 1
ATOM 4263 O O . GLU B 1 268 ? 30.996 30.985 -7.522 1.00 45.00 268 GLU B O 1
ATOM 4274 N N . GLU B 1 269 ? 29.062 31.500 -6.525 1.00 44.28 269 GLU B N 1
ATOM 4275 C CA . GLU B 1 269 ? 29.125 30.363 -5.604 1.00 42.47 269 GLU B CA 1
ATOM 4276 C C . GLU B 1 269 ? 29.106 29.013 -6.319 1.00 49.58 269 GLU B C 1
ATOM 4277 O O . GLU B 1 269 ? 29.852 28.091 -5.956 1.00 44.62 269 GLU B O 1
ATOM 4283 N N . GLY B 1 270 ? 28.261 28.895 -7.343 1.00 46.93 270 GLY B N 1
ATOM 4284 C CA . GLY B 1 270 ? 28.184 27.675 -8.127 1.00 49.35 270 GLY B CA 1
ATOM 4285 C C . GLY B 1 270 ? 29.462 27.458 -8.916 1.00 48.12 270 GLY B C 1
ATOM 4286 O O . GLY B 1 270 ? 29.894 26.319 -9.102 1.00 47.57 270 GLY B O 1
ATOM 4287 N N . GLU B 1 271 ? 30.075 28.558 -9.361 1.00 46.81 271 GLU B N 1
ATOM 4288 C CA . GLU B 1 271 ? 31.306 28.497 -10.163 1.00 50.61 271 GLU B CA 1
ATOM 4289 C C . GLU B 1 271 ? 32.503 28.104 -9.301 1.00 51.90 271 GLU B C 1
ATOM 4290 O O . GLU B 1 271 ? 33.404 27.417 -9.771 1.00 48.31 271 GLU B O 1
ATOM 4296 N N . VAL B 1 272 ? 32.521 28.550 -8.042 1.00 51.83 272 VAL B N 1
ATOM 4297 C CA . VAL B 1 272 ? 33.598 28.167 -7.127 1.00 50.20 272 VAL B CA 1
ATOM 4298 C C . VAL B 1 272 ? 33.426 26.709 -6.695 1.00 48.11 272 VAL B C 1
ATOM 4299 O O . VAL B 1 272 ? 34.376 25.938 -6.759 1.00 49.02 272 VAL B O 1
ATOM 4303 N N . THR B 1 273 ? 32.208 26.320 -6.320 1.00 44.05 273 THR B N 1
ATOM 4304 C CA . THR B 1 273 ? 31.900 24.909 -6.000 1.00 45.27 273 THR B CA 1
ATOM 4305 C C . THR B 1 273 ? 32.301 23.920 -7.101 1.00 50.46 273 THR B C 1
ATOM 4306 O O . THR B 1 273 ? 32.759 22.795 -6.814 1.00 50.60 273 THR B O 1
ATOM 4310 N N . ASP B 1 274 ? 32.095 24.317 -8.360 1.00 55.54 274 ASP B N 1
ATOM 4311 C CA . ASP B 1 274 ? 32.555 23.517 -9.496 1.00 59.22 274 ASP B CA 1
ATOM 4312 C C . ASP B 1 274 ? 34.076 23.422 -9.478 1.00 55.69 274 ASP B C 1
ATOM 4313 O O . ASP B 1 274 ? 34.630 22.326 -9.493 1.00 58.66 274 ASP B O 1
ATOM 4318 N N . ALA B 1 275 ? 34.743 24.573 -9.416 1.00 52.99 275 ALA B N 1
ATOM 4319 C CA . ALA B 1 275 ? 36.207 24.617 -9.370 1.00 54.73 275 ALA B CA 1
ATOM 4320 C C . ALA B 1 275 ? 36.769 23.695 -8.289 1.00 55.86 275 ALA B C 1
ATOM 4321 O O . ALA B 1 275 ? 37.720 22.958 -8.546 1.00 64.83 275 ALA B O 1
ATOM 4323 N N . LEU B 1 276 ? 36.177 23.743 -7.089 1.00 55.90 276 LEU B N 1
ATOM 4324 C CA . LEU B 1 276 ? 36.568 22.852 -5.987 1.00 56.76 276 LEU B CA 1
ATOM 4325 C C . LEU B 1 276 ? 36.278 21.372 -6.272 1.00 59.66 276 LEU B C 1
ATOM 4326 O O . LEU B 1 276 ? 37.079 20.512 -5.913 1.00 58.23 276 LEU B O 1
ATOM 4331 N N . ARG B 1 277 ? 35.133 21.073 -6.890 1.00 63.44 277 ARG B N 1
ATOM 4332 C CA . ARG B 1 277 ? 34.790 19.691 -7.241 1.00 66.37 277 ARG B CA 1
ATOM 4333 C C . ARG B 1 277 ? 35.826 19.156 -8.216 1.00 65.91 277 ARG B C 1
ATOM 4334 O O . ARG B 1 277 ? 36.279 18.018 -8.081 1.00 68.65 277 ARG B O 1
ATOM 4342 N N . GLN B 1 278 ? 36.194 19.996 -9.186 1.00 72.24 278 GLN B N 1
ATOM 4343 C CA . GLN B 1 278 ? 37.222 19.657 -10.179 1.00 74.99 278 GLN B CA 1
ATOM 4344 C C . GLN B 1 278 ? 38.579 19.460 -9.503 1.00 78.45 278 GLN B C 1
ATOM 4345 O O . GLN B 1 278 ? 39.362 18.617 -9.941 1.00 79.44 278 GLN B O 1
ATOM 4351 N N . LYS B 1 279 ? 38.849 20.229 -8.440 1.00 71.50 279 LYS B N 1
ATOM 4352 C CA . LYS B 1 279 ? 40.119 20.120 -7.700 1.00 70.83 279 LYS B CA 1
ATOM 4353 C C . LYS B 1 279 ? 40.131 19.029 -6.614 1.00 69.22 279 LYS B C 1
ATOM 4354 O O . LYS B 1 279 ? 41.081 18.950 -5.832 1.00 77.23 279 LYS B O 1
ATOM 4360 N N . GLY B 1 280 ? 39.087 18.197 -6.567 1.00 71.12 280 GLY B N 1
ATOM 4361 C CA . GLY B 1 280 ? 39.070 17.000 -5.716 1.00 69.17 280 GLY B CA 1
ATOM 4362 C C . GLY B 1 280 ? 38.281 17.074 -4.413 1.00 71.96 280 GLY B C 1
ATOM 4363 O O . GLY B 1 280 ? 38.480 16.238 -3.526 1.00 71.00 280 GLY B O 1
ATOM 4364 N N . MET B 1 281 ? 37.386 18.055 -4.288 1.00 61.76 281 MET B N 1
ATOM 4365 C CA . MET B 1 281 ? 36.475 18.128 -3.147 1.00 61.23 281 MET B CA 1
ATOM 4366 C C . MET B 1 281 ? 35.345 17.122 -3.390 1.00 64.67 281 MET B C 1
ATOM 4367 O O . MET B 1 281 ? 34.784 17.066 -4.493 1.00 70.21 281 MET B O 1
ATOM 4372 N N . VAL B 1 282 ? 35.040 16.314 -2.377 1.00 64.01 282 VAL B N 1
ATOM 4373 C CA . VAL B 1 282 ? 33.887 15.405 -2.409 1.00 65.08 282 VAL B CA 1
ATOM 4374 C C . VAL B 1 282 ? 32.621 16.160 -1.989 1.00 69.40 282 VAL B C 1
ATOM 4375 O O . VAL B 1 282 ? 32.446 16.475 -0.808 1.00 58.53 282 VAL B O 1
ATOM 4379 N N . ILE B 1 283 ? 31.741 16.431 -2.954 1.00 64.00 283 ILE B N 1
ATOM 4380 C CA . ILE B 1 283 ? 30.560 17.276 -2.729 1.00 64.14 283 ILE B CA 1
ATOM 4381 C C . ILE B 1 283 ? 29.335 16.413 -2.411 1.00 65.20 283 ILE B C 1
ATOM 4382 O O . ILE B 1 283 ? 28.851 15.682 -3.272 1.00 64.17 283 ILE B O 1
ATOM 4387 N N . VAL B 1 284 ? 28.830 16.504 -1.183 1.00 61.17 284 VAL B N 1
ATOM 4388 C CA . VAL B 1 284 ? 27.696 15.680 -0.751 1.00 63.50 284 VAL B CA 1
ATOM 4389 C C . VAL B 1 284 ? 26.413 16.516 -0.661 1.00 64.34 284 VAL B C 1
ATOM 4390 O O . VAL B 1 284 ? 26.298 17.377 0.213 1.00 54.19 284 VAL B O 1
ATOM 4394 N N . PRO B 1 285 ? 25.435 16.267 -1.555 1.00 66.89 285 PRO B N 1
ATOM 4395 C CA . PRO B 1 285 ? 24.167 17.007 -1.459 1.00 59.47 285 PRO B CA 1
ATOM 4396 C C . PRO B 1 285 ? 23.386 16.690 -0.179 1.00 73.32 285 PRO B C 1
ATOM 4397 O O . PRO B 1 285 ? 23.684 15.703 0.506 1.00 62.41 285 PRO B O 1
ATOM 4401 N N . SER B 1 286 ? 22.395 17.524 0.129 1.00 66.22 286 SER B N 1
ATOM 4402 C CA A SER B 1 286 ? 21.559 17.339 1.314 0.50 75.20 286 SER B CA 1
ATOM 4403 C CA B SER B 1 286 ? 21.566 17.328 1.309 0.50 73.87 286 SER B CA 1
ATOM 4404 C C . SER B 1 286 ? 20.260 16.613 0.962 1.00 78.48 286 SER B C 1
ATOM 4405 O O . SER B 1 286 ? 19.669 16.862 -0.089 1.00 76.58 286 SER B O 1
ATOM 4410 N N . THR B 1 287 ? 19.823 15.720 1.854 1.00 94.11 287 THR B N 1
ATOM 4411 C CA . THR B 1 287 ? 18.568 14.975 1.693 1.00 79.43 287 THR B CA 1
ATOM 4412 C C . THR B 1 287 ? 17.516 15.480 2.691 1.00 96.55 287 THR B C 1
ATOM 4413 O O . THR B 1 287 ? 17.847 15.741 3.849 1.00 63.49 287 THR B O 1
ATOM 4417 N N . PRO B 1 288 ? 16.245 15.608 2.256 1.00 89.45 288 PRO B N 1
ATOM 4418 C CA . PRO B 1 288 ? 15.141 16.020 3.139 1.00 94.21 288 PRO B CA 1
ATOM 4419 C C . PRO B 1 288 ? 15.099 15.309 4.499 1.00 92.37 288 PRO B C 1
ATOM 4420 O O . PRO B 1 288 ? 14.712 15.923 5.500 1.00 78.43 288 PRO B O 1
ATOM 4424 N N . ALA B 1 289 ? 15.481 14.031 4.526 1.00 76.82 289 ALA B N 1
ATOM 4425 C CA . ALA B 1 289 ? 15.621 13.282 5.778 1.00 74.23 289 ALA B CA 1
ATOM 4426 C C . ALA B 1 289 ? 16.704 13.906 6.662 1.00 98.17 289 ALA B C 1
ATOM 4427 O O . ALA B 1 289 ? 16.474 14.178 7.844 1.00 79.12 289 ALA B O 1
ATOM 4429 N N . MET B 1 290 ? 17.878 14.133 6.072 1.00 81.26 290 MET B N 1
ATOM 4430 C CA . MET B 1 290 ? 19.021 14.733 6.770 1.00 80.92 290 MET B CA 1
ATOM 4431 C C . MET B 1 290 ? 18.697 16.145 7.261 1.00 75.44 290 MET B C 1
ATOM 4432 O O . MET B 1 290 ? 18.999 16.504 8.402 1.00 68.77 290 MET B O 1
ATOM 4437 N N . GLU B 1 291 ? 18.088 16.938 6.388 1.00 57.80 291 GLU B N 1
ATOM 4438 C CA . GLU B 1 291 ? 17.660 18.277 6.743 1.00 54.62 291 GLU B CA 1
ATOM 4439 C C . GLU B 1 291 ? 16.675 18.272 7.922 1.00 69.65 291 GLU B C 1
ATOM 4440 O O . GLU B 1 291 ? 16.834 19.043 8.860 1.00 52.25 291 GLU B O 1
ATOM 4446 N N . GLN B 1 292 ? 15.681 17.391 7.900 1.00 50.37 292 GLN B N 1
ATOM 4447 C CA . GLN B 1 292 ? 14.649 17.424 8.947 1.00 52.59 292 GLN B CA 1
ATOM 4448 C C . GLN B 1 292 ? 15.167 16.925 10.308 1.00 53.44 292 GLN B C 1
ATOM 4449 O O . GLN B 1 292 ? 14.690 17.372 11.357 1.00 46.10 292 GLN B O 1
ATOM 4455 N N . ALA B 1 293 ? 16.119 15.988 10.283 1.00 50.18 293 ALA B N 1
ATOM 4456 C CA . ALA B 1 293 ? 16.788 15.508 11.507 1.00 51.69 293 ALA B CA 1
ATOM 4457 C C . ALA B 1 293 ? 17.607 16.645 12.130 1.00 52.61 293 ALA B C 1
ATOM 4458 O O . ALA B 1 293 ? 17.628 16.833 13.357 1.00 44.65 293 ALA B O 1
ATOM 4460 N N . ALA B 1 294 ? 18.298 17.376 11.262 1.00 43.30 294 ALA B N 1
ATOM 4461 C CA . ALA B 1 294 ? 19.068 18.566 11.649 1.00 47.45 294 ALA B CA 1
ATOM 4462 C C . ALA B 1 294 ? 18.164 19.658 12.224 1.00 42.58 294 ALA B C 1
ATOM 4463 O O . ALA B 1 294 ? 18.505 20.310 13.215 1.00 41.43 294 ALA B O 1
ATOM 4465 N N . THR B 1 295 ? 17.011 19.845 11.594 1.00 44.03 295 THR B N 1
ATOM 4466 C CA . THR B 1 295 ? 15.992 20.772 12.074 1.00 38.89 295 THR B CA 1
ATOM 4467 C C . THR B 1 295 ? 15.467 20.338 13.434 1.00 40.97 295 THR B C 1
ATOM 4468 O O . THR B 1 295 ? 15.373 21.146 14.346 1.00 40.48 295 THR B O 1
ATOM 4472 N N . ASP B 1 296 ? 15.165 19.046 13.576 1.00 36.57 296 ASP B N 1
ATOM 4473 C CA . ASP B 1 296 ? 14.648 18.526 14.838 1.00 38.79 296 ASP B CA 1
ATOM 4474 C C . ASP B 1 296 ? 15.602 18.785 15.994 1.00 36.64 296 ASP B C 1
ATOM 4475 O O . ASP B 1 296 ? 15.168 19.027 17.120 1.00 53.77 296 ASP B O 1
ATOM 4480 N N . LEU B 1 297 ? 16.895 18.736 15.711 1.00 37.79 297 LEU B N 1
ATOM 4481 C CA . LEU B 1 297 ? 17.924 19.042 16.705 1.00 43.90 297 LEU B CA 1
ATOM 4482 C C . LEU B 1 297 ? 17.897 20.496 17.186 1.00 39.74 297 LEU B C 1
ATOM 4483 O O . LEU B 1 297 ? 18.130 20.752 18.367 1.00 48.54 297 LEU B O 1
ATOM 4488 N N . VAL B 1 298 ? 17.599 21.426 16.281 1.00 39.46 298 VAL B N 1
ATOM 4489 C CA . VAL B 1 298 ? 17.705 22.867 16.591 1.00 36.57 298 VAL B CA 1
ATOM 4490 C C . VAL B 1 298 ? 16.378 23.607 16.738 1.00 47.34 298 VAL B C 1
ATOM 4491 O O . VAL B 1 298 ? 16.362 24.786 17.083 1.00 38.89 298 VAL B O 1
ATOM 4495 N N . SER B 1 299 ? 15.266 22.921 16.518 1.00 38.33 299 SER B N 1
ATOM 4496 C CA . SER B 1 299 ? 13.963 23.565 16.616 1.00 38.42 299 SER B CA 1
ATOM 4497 C C . SER B 1 299 ? 13.670 24.035 18.039 1.00 41.65 299 SER B C 1
ATOM 4498 O O . SER B 1 299 ? 13.052 25.082 18.229 1.00 36.00 299 SER B O 1
ATOM 4501 N N . GLY B 1 300 ? 14.131 23.287 19.037 1.00 32.95 300 GLY B N 1
ATOM 4502 C CA . GLY B 1 300 ? 14.003 23.726 20.424 1.00 32.87 300 GLY B CA 1
ATOM 4503 C C . GLY B 1 300 ? 14.848 24.970 20.665 1.00 30.73 300 GLY B C 1
ATOM 4504 O O . GLY B 1 300 ? 14.438 25.884 21.380 1.00 29.91 300 GLY B O 1
ATOM 4505 N N . TYR B 1 301 ? 16.043 24.980 20.091 1.00 32.49 301 TYR B N 1
ATOM 4506 C CA . TYR B 1 301 ? 16.930 26.145 20.173 1.00 30.44 301 TYR B CA 1
ATOM 4507 C C . TYR B 1 301 ? 16.302 27.394 19.542 1.00 28.26 301 TYR B C 1
ATOM 4508 O O . TYR B 1 301 ? 16.430 28.487 20.083 1.00 23.66 301 TYR B O 1
ATOM 4517 N N . TRP B 1 302 ? 15.620 27.254 18.405 1.00 24.89 302 TRP B N 1
ATOM 4518 C CA . TRP B 1 302 ? 14.898 28.417 17.853 1.00 23.01 302 TRP B CA 1
ATOM 4519 C C . TRP B 1 302 ? 13.973 29.060 18.883 1.00 25.07 302 TRP B C 1
ATOM 4520 O O . TRP B 1 302 ? 13.914 30.284 19.004 1.00 22.07 302 TRP B O 1
ATOM 4531 N N . GLU B 1 303 ? 13.218 28.217 19.588 1.00 23.36 303 GLU B N 1
ATOM 4532 C CA . GLU B 1 303 ? 12.269 28.682 20.576 1.00 25.78 303 GLU B CA 1
ATOM 4533 C C . GLU B 1 303 ? 12.996 29.287 21.781 1.00 23.78 303 GLU B C 1
ATOM 4534 O O . GLU B 1 303 ? 12.548 30.285 22.324 1.00 24.04 303 GLU B O 1
ATOM 4540 N N . ASP B 1 304 ? 14.111 28.674 22.179 1.00 26.17 304 ASP B N 1
ATOM 4541 C CA . ASP B 1 304 ? 14.931 29.216 23.284 1.00 25.65 304 ASP B CA 1
ATOM 4542 C C . ASP B 1 304 ? 15.533 30.578 22.920 1.00 24.31 304 ASP B C 1
ATOM 4543 O O . ASP B 1 304 ? 15.522 31.526 23.725 1.00 21.28 304 ASP B O 1
ATOM 4548 N N . TRP B 1 305 ? 16.041 30.670 21.694 1.00 22.72 305 TRP B N 1
ATOM 4549 C CA . TRP B 1 305 ? 16.579 31.906 21.128 1.00 22.53 305 TRP B CA 1
ATOM 4550 C C . TRP B 1 305 ? 15.514 32.996 21.173 1.00 21.37 305 TRP B C 1
ATOM 4551 O O . TRP B 1 305 ? 15.747 34.114 21.675 1.00 18.35 305 TRP B O 1
ATOM 4562 N N . ALA B 1 306 ? 14.329 32.686 20.658 1.00 17.83 306 ALA B N 1
ATOM 4563 C CA . ALA B 1 306 ? 13.261 33.682 20.637 1.00 18.42 306 ALA B CA 1
ATOM 4564 C C . ALA B 1 306 ? 12.810 34.113 22.042 1.00 18.72 306 ALA B C 1
ATOM 4565 O O . ALA B 1 306 ? 12.614 35.297 22.295 1.00 18.79 306 ALA B O 1
ATOM 4567 N N . ARG B 1 307 ? 12.708 33.076 22.851 1.00 20.24 307 ARG B N 1
ATOM 4568 C CA A ARG B 1 307 ? 12.377 33.421 24.221 0.50 21.72 307 ARG B CA 1
ATOM 4569 C CA B ARG B 1 307 ? 12.374 33.411 24.212 0.50 21.79 307 ARG B CA 1
ATOM 4570 C C . ARG B 1 307 ? 13.336 34.428 25.090 1.00 24.02 307 ARG B C 1
ATOM 4571 O O . ARG B 1 307 ? 13.074 35.510 25.693 1.00 23.17 307 ARG B O 1
ATOM 4586 N N . GLU B 1 308 ? 14.585 34.139 24.717 1.00 22.02 308 GLU B N 1
ATOM 4587 C CA . GLU B 1 308 ? 15.624 35.068 25.202 1.00 21.94 308 GLU B CA 1
ATOM 4588 C C . GLU B 1 308 ? 15.559 36.445 24.586 1.00 24.24 308 GLU B C 1
ATOM 4589 O O . GLU B 1 308 ? 15.867 37.452 25.231 1.00 24.77 308 GLU B O 1
ATOM 4595 N N . GLN B 1 309 ? 15.233 36.498 23.302 1.00 18.81 309 GLN B N 1
ATOM 4596 C CA . GLN B 1 309 ? 15.173 37.758 22.594 1.00 18.83 309 GLN B CA 1
ATOM 4597 C C . GLN B 1 309 ? 13.980 38.606 23.005 1.00 18.36 309 GLN B C 1
ATOM 4598 O O . GLN B 1 309 ? 14.108 39.838 23.097 1.00 23.96 309 GLN B O 1
ATOM 4604 N N . GLY B 1 310 ? 12.843 37.978 23.273 1.00 22.37 310 GLY B N 1
ATOM 4605 C CA . GLY B 1 310 ? 11.714 38.672 23.880 1.00 21.72 310 GLY B CA 1
ATOM 4606 C C . GLY B 1 310 ? 10.355 38.311 23.302 1.00 22.82 310 GLY B C 1
ATOM 4607 O O . GLY B 1 310 ? 10.268 37.493 22.386 1.00 18.18 310 GLY B O 1
ATOM 4608 N N . PRO B 1 311 ? 9.280 38.886 23.857 1.00 19.98 311 PRO B N 1
ATOM 4609 C CA . PRO B 1 311 ? 7.925 38.522 23.472 1.00 18.84 311 PRO B CA 1
ATOM 4610 C C . PRO B 1 311 ? 7.647 38.676 21.975 1.00 21.23 311 PRO B C 1
ATOM 4611 O O . PRO B 1 311 ? 7.003 37.799 21.385 1.00 22.83 311 PRO B O 1
ATOM 4615 N N . GLU B 1 312 ? 8.134 39.755 21.381 1.00 21.51 312 GLU B N 1
ATOM 4616 C CA . GLU B 1 312 ? 7.938 39.986 19.957 1.00 22.23 312 GLU B CA 1
ATOM 4617 C C . GLU B 1 312 ? 8.583 38.902 19.132 1.00 22.55 312 GLU B C 1
ATOM 4618 O O . GLU B 1 312 ? 7.980 38.419 18.164 1.00 21.47 312 GLU B O 1
ATOM 4624 N N . ALA B 1 313 ? 9.803 38.532 19.483 1.00 19.68 313 ALA B N 1
ATOM 4625 C CA . ALA B 1 313 ? 10.493 37.409 18.800 1.00 17.30 313 ALA B CA 1
ATOM 4626 C C . ALA B 1 313 ? 9.765 36.084 18.931 1.00 19.14 313 ALA B C 1
ATOM 4627 O O . ALA B 1 313 ? 9.732 35.293 17.969 1.00 19.95 313 ALA B O 1
ATOM 4629 N N . VAL B 1 314 ? 9.210 35.794 20.111 1.00 18.45 314 VAL B N 1
ATOM 4630 C CA . VAL B 1 314 ? 8.437 34.581 20.299 1.00 19.64 314 VAL B CA 1
ATOM 4631 C C . VAL B 1 314 ? 7.247 34.571 19.327 1.00 20.60 314 VAL B C 1
ATOM 4632 O O . VAL B 1 314 ? 7.012 33.560 18.637 1.00 22.02 314 VAL B O 1
ATOM 4636 N N . GLN B 1 315 ? 6.527 35.682 19.271 1.00 21.29 315 GLN B N 1
ATOM 4637 C CA . GLN B 1 315 ? 5.379 35.816 18.360 1.00 22.12 315 GLN B CA 1
ATOM 4638 C C . GLN B 1 315 ? 5.783 35.731 16.881 1.00 24.99 315 GLN B C 1
ATOM 4639 O O . GLN B 1 315 ? 5.124 35.030 16.125 1.00 24.65 315 GLN B O 1
ATOM 4645 N N . ALA B 1 316 ? 6.838 36.435 16.497 1.00 20.31 316 ALA B N 1
ATOM 4646 C CA . ALA B 1 316 ? 7.290 36.483 15.103 1.00 22.92 316 ALA B CA 1
ATOM 4647 C C . ALA B 1 316 ? 7.760 35.115 14.680 1.00 23.72 316 ALA B C 1
ATOM 4648 O O . ALA B 1 316 ? 7.431 34.644 13.577 1.00 22.40 316 ALA B O 1
ATOM 4650 N N . LEU B 1 317 ? 8.528 34.449 15.542 1.00 21.50 317 LEU B N 1
ATOM 4651 C CA . LEU B 1 317 ? 8.995 33.110 15.209 1.00 21.09 317 LEU B CA 1
ATOM 4652 C C . LEU B 1 317 ? 7.830 32.175 14.962 1.00 22.84 317 LEU B C 1
ATOM 4653 O O . LEU B 1 317 ? 7.867 31.360 14.014 1.00 24.93 317 LEU B O 1
ATOM 4658 N N . ALA B 1 318 ? 6.808 32.240 15.822 1.00 21.66 318 ALA B N 1
ATOM 4659 C CA . ALA B 1 318 ? 5.627 31.392 15.662 1.00 23.17 318 ALA B CA 1
ATOM 4660 C C . ALA B 1 318 ? 4.944 31.622 14.305 1.00 25.95 318 ALA B C 1
ATOM 4661 O O . ALA B 1 318 ? 4.532 30.659 13.653 1.00 26.49 318 ALA B O 1
ATOM 4663 N N . GLU B 1 319 ? 4.832 32.880 13.902 1.00 24.68 319 GLU B N 1
ATOM 4664 C CA . GLU B 1 319 ? 4.230 33.244 12.614 1.00 25.19 319 GLU B CA 1
ATOM 4665 C C . GLU B 1 319 ? 5.110 32.760 11.476 1.00 26.51 319 GLU B C 1
ATOM 4666 O O . GLU B 1 319 ? 4.590 32.222 10.470 1.00 25.79 319 GLU B O 1
ATOM 4672 N N . VAL B 1 320 ? 6.422 32.892 11.633 1.00 22.74 320 VAL B N 1
ATOM 4673 C CA . VAL B 1 320 ? 7.353 32.410 10.584 1.00 25.19 320 VAL B CA 1
ATOM 4674 C C . VAL B 1 320 ? 7.256 30.904 10.423 1.00 27.13 320 VAL B C 1
ATOM 4675 O O . VAL B 1 320 ? 7.145 30.380 9.280 1.00 26.27 320 VAL B O 1
ATOM 4679 N N . ARG B 1 321 ? 7.257 30.201 11.544 1.00 24.98 321 ARG B N 1
ATOM 4680 C CA . ARG B 1 321 ? 7.213 28.750 11.529 1.00 29.03 321 ARG B CA 1
ATOM 4681 C C . ARG B 1 321 ? 5.895 28.286 10.892 1.00 27.56 321 ARG B C 1
ATOM 4682 O O . ARG B 1 321 ? 5.879 27.311 10.137 1.00 31.45 321 ARG B O 1
ATOM 4690 N N . LYS B 1 322 ? 4.809 29.014 11.143 1.00 27.99 322 LYS B N 1
ATOM 4691 C CA . LYS B 1 322 ? 3.505 28.637 10.593 1.00 30.52 322 LYS B CA 1
ATOM 4692 C C . LYS B 1 322 ? 3.523 28.814 9.075 1.00 32.74 322 LYS B C 1
ATOM 4693 O O . LYS B 1 322 ? 3.042 27.939 8.335 1.00 34.07 322 LYS B O 1
ATOM 4699 N N . ALA B 1 323 ? 4.095 29.921 8.608 1.00 29.23 323 ALA B N 1
ATOM 4700 C CA . ALA B 1 323 ? 4.193 30.172 7.161 1.00 33.71 323 ALA B CA 1
ATOM 4701 C C . ALA B 1 323 ? 5.097 29.166 6.430 1.00 33.89 323 ALA B C 1
ATOM 4702 O O . ALA B 1 323 ? 4.804 28.799 5.278 1.00 37.45 323 ALA B O 1
ATOM 4704 N N . LEU B 1 324 ? 6.178 28.722 7.075 1.00 31.67 324 LEU B N 1
ATOM 4705 C CA . LEU B 1 324 ? 7.156 27.809 6.453 1.00 41.06 324 LEU B CA 1
ATOM 4706 C C . LEU B 1 324 ? 6.850 26.322 6.636 1.00 44.72 324 LEU B C 1
ATOM 4707 O O . LEU B 1 324 ? 7.390 25.484 5.913 1.00 41.37 324 LEU B O 1
ATOM 4712 N N . GLY B 1 325 ? 6.004 25.996 7.606 1.00 34.59 325 GLY B N 1
ATOM 4713 C CA . GLY B 1 325 ? 5.625 24.617 7.864 1.00 36.19 325 GLY B CA 1
ATOM 4714 C C . GLY B 1 325 ? 6.711 23.783 8.507 1.00 38.82 325 GLY B C 1
ATOM 4715 O O . GLY B 1 325 ? 6.879 22.614 8.172 1.00 40.93 325 GLY B O 1
ATOM 4716 N N . ARG B 1 326 ? 7.446 24.364 9.452 1.00 37.56 326 ARG B N 1
ATOM 4717 C CA . ARG B 1 326 ? 8.482 23.609 10.145 1.00 37.08 326 ARG B CA 1
ATOM 4718 C C . ARG B 1 326 ? 8.795 24.177 11.508 1.00 39.14 326 ARG B C 1
ATOM 4719 O O . ARG B 1 326 ? 9.542 23.541 12.246 1.00 36.30 326 ARG B O 1
#

Organism: Bordetella bronchiseptica (strain ATCC BAA-588 / NCTC 13252 / RB50) (NCBI:txid257310)

Foldseek 3Di:
DDEFEEEEAAADCPDLLNVLVVQLQVQLCVLLVNPYHYDYDYRPSDPADLLCVLLCCQVRVGFKYKHLNPCVQLVLCCLQFQWLQDDDVVLVVLLCVLCVVSRQVSSVVSQKGFLWKAWAAFFWKWFQDDDQALQVLAAFEEEEQDVSVQLLSVLSNHHYDDDDLVCPQVCLVVVVGGIYGGALLPSCQVCVVSTAEIEGQRTGIRMITIMGRNVVLVPDDPSSNVSSSVSCVVSRHVSNVVSVVSRVVSVVVSVVVRRHYHYDDPVRSVVSCVSCVVVQCVSQVVVHDVSNVSSVSSCVSRVD/DFEEEELAQDCPDLLNVLVVQLQVQLCVLLVNPDHYDYDYPPRDPADNLRVLLCCLVRVGFKYKHLNPCVQQVLCCLQFQWLLADDPVLSVQLCVLCVVSRQVSSVVSQKGFLDKAWAAFFFKWWLDDDAALQVLAAAEEEEDDVSVQLLSVLSNHHYDHDDLVCVQVCLVVVVGTTYGGALVGSCQVNVVSTAEIEGQRTGIRMITIMGGNVVLVVDDPSSNVSSSVSCVVSRVVSNVVNHVVRVVSVVVSVVVRHHYHYDDPVRSVVSCVSCVVVQCVSQVVVHDVSNVSSVSSCVSRVD

Radius of gyration: 29.24 Å; Cα contacts (8 Å, |Δi|>4): 1145; chains: 2; bounding box: 54×85×71 Å

B-factor: mean 33.34, std 15.44, range [12.24, 126.47]